Protein 5LIH (pdb70)

CATH classification: 3.30.200.20 (+1 more: 1.10.510.10)

GO terms:
  GO:0010976 positive regulation of neuron projection development (P, IDA)
  GO:0004672 protein kinase activity (F, IDA)
  GO:0005634 nucleus (C, IDA)
  GO:0005829 cytosol (C, IDA)
  GO:0043524 negative regulation of neuron apoptotic process (P, IDA)
  GO:0005634 nucleus (C, EXP)
  GO:0005737 cytoplasm (C, EXP)
  GO:0005768 endosome (C, EXP)
  GO:0034351 negative regulation of glial cell apoptotic process (P, IMP)
  GO:0010976 positive regulation of neuron projection development (P, IMP)
  GO:2000353 positive regulation of endothelial cell apoptotic process (P, IMP)
  GO:0060252 positive regulation of glial cell proliferation (P, IMP)
  GO:0005515 protein binding (F, IPI)
  GO:0004674 protein serine/threonine kinase activity (F, EXP)
  GO:0004674 protein serine/threonine kinase activity (F, TAS)
  GO:0043066 negative regulation of apoptotic process (P, TAS)
  GO:0005654 nucleoplasm (C, TAS)
  GO:0045747 positive regulation of Notch signaling pathway (P, TAS)
  GO:0005829 cytosol (C, TAS)
  GO:0005886 plasma membrane (C, TAS)

Organism: Homo sapiens (NCBI:txid9606)

InterPro domains:
  IPR000270 PB1 domain [PF00564] (26-107)
  IPR000270 PB1 domain [SM00666] (25-106)
  IPR000719 Protein kinase domain [PF00069] (255-521)
  IPR000719 Protein kinase domain [PS50011] (254-522)
  IPR000719 Protein kinase domain [SM00220] (254-522)
  IPR000961 AGC-kinase, C-terminal [PS51285] (523-594)
  IPR000961 AGC-kinase, C-terminal [SM00133] (523-586)
  IPR002219 Protein kinase C-like, phorbol ester/diacylglycerol-binding domain [PF00130] (141-192)
  IPR002219 Protein kinase C-like, phorbol ester/diacylglycerol-binding domain [PS00479] (141-190)
  IPR002219 Protein kinase C-like, phorbol ester/diacylglycerol-binding domain [PS50081] (140-190)
  IPR002219 Protein kinase C-like, phorbol ester/diacylglycerol-binding domain [SM00109] (141-190)
  IPR008271 Serine/threonine-protein kinase, active site [PS00108] (374-386)
  IPR011009 Protein kinase-like domain superfamily [SSF56112] (252-578)
  IPR012233 Protein kinase C [PIRSF000554] (12-596)
  IPR017441 Protein kinase, ATP binding site [PS00107] (260-287)
  IPR017892 Protein kinase, C-terminal [PF00433] (546-584)
  IPR020454 Diacylglycerol/phorbol-ester binding [PR00008] (138-152)
  IPR020454 Diacylglycerol/phorbol-ester binding [PR00008] (154-163)
  IPR020454 Diacylglycerol/phorbol-ester binding [PR00008] (167-178)
  IPR020454 Diacylglycerol/phorbol-ester binding [PR00008] (179-191)

Solvent-accessible surface area: 29664 Å² total

Foldseek 3Di:
DDDPVQKAFDFFFDDDPFWTKTWIARPVPRDTWIKTKGWPVVHPLVPVVVVLCLQQPADAAKHFFWWDADLTITMTTIHDALQAWQVLVLVVVLAAALVQLLLQLLLVLVVLVSQQVQAKAQQADARRQWGAHQQGHIHGDDRNPIDHDHDPPDWDWADYDLLQAAVCNLVRHTDGNLSVLLSSLQRSLCHHVSDGQQPCVPDSVSSSVCLVPPDRDRDPPDDPLSVVLSCQSSPNDSPRHALSDVVCRSVSVCPRPSNPPPDSVCSSVVNDRNPDRRDQDDDSSSVSGDPVGRVPPRDDDDDCVSSVPRPCVVCVPRTTGDPD/DDPVQKAFDFFFDDDPFWTKTWIAGNVPRHTWIKTKGWPLVHPQLVVVLCLQQPADAAWHFFWWDADLTITMTTTHDALQAWQVLVCVVVLAADLVQLLLQLLSVLVVQVSQQVQAKAQQADARNQWGAHQQGHIYGDDSPVIDGDHDQPDWDWADYDLLQAAVCNLVRHTDDNLSVLLSSLQRSLCRHVSDGQQPVSVVSSVSLVPPDRDRDPVDDPLNVVSNCQSSPNDSPRHALSPPPCRSVSVCPRPSNVVDDNVCSRVVNDRNPDRRDQDDDSSSVSGDPVGRVPPRDDDDDCVSSVPRPPVPCPPRTTGDPD/DDDDDDDDDDDDD/DDDDDDDDDD

Radius of gyration: 34.47 Å; Cα contacts (8 Å, |Δi|>4): 1223; chains: 4; bounding box: 41×64×110 Å

Nearest PDB structures (foldseek):
  5lih-assembly1_A  TM=1.003E+00  e=2.266E-63  Homo sapiens
  3a8x-assembly3_B  TM=9.458E-01  e=1.400E-55  Homo sapiens
  1zrz-assembly1_A  TM=9.376E-01  e=1.799E-48  Homo sapiens
  8fp1-assembly1_A  TM=9.480E-01  e=4.734E-38  Homo sapiens
  2acx-assembly1_B  TM=7.829E-01  e=9.911E-27  Homo sapiens

Structure (mmCIF, N/CA/C/O backbone):
data_5LIH
#
_entry.id   5LIH
#
_cell.length_a   78.980
_cell.length_b   84.230
_cell.length_c   111.830
_cell.angle_alpha   90.00
_cell.angle_beta   90.00
_cell.angle_gamma   90.00
#
_symmetry.space_group_name_H-M   'P 21 21 21'
#
loop_
_entity.id
_entity.type
_entity.pdbx_description
1 polymer 'Protein kinase C iota type'
2 polymer 'PKC Epsilon pseudo substrate sequence'
3 non-polymer "ADENOSINE-5'-DIPHOSPHATE"
4 non-polymer 'ALUMINUM FLUORIDE'
5 non-polymer 'MANGANESE (II) ION'
6 non-polymer 'THIOCYANATE ION'
7 water water
#
loop_
_atom_site.group_PDB
_atom_site.id
_atom_site.type_symbol
_atom_site.label_atom_id
_atom_site.label_alt_id
_atom_site.label_comp_id
_atom_site.label_asym_id
_atom_site.label_entity_id
_atom_site.label_seq_id
_atom_site.pdbx_PDB_ins_code
_atom_site.Cartn_x
_atom_site.Cartn_y
_atom_site.Cartn_z
_atom_site.occupancy
_atom_site.B_iso_or_equiv
_atom_site.auth_seq_id
_atom_site.auth_comp_id
_atom_site.auth_asym_id
_atom_site.auth_atom_id
_atom_site.pdbx_PDB_model_num
ATOM 1 N N . SER A 1 1 ? 51.643 15.141 60.822 1.00 48.71 248 SER A N 1
ATOM 2 C CA . SER A 1 1 ? 50.859 14.816 59.635 1.00 47.36 248 SER A CA 1
ATOM 3 C C . SER A 1 1 ? 49.440 14.396 60.010 1.00 47.08 248 SER A C 1
ATOM 4 O O . SER A 1 1 ? 49.227 13.759 61.044 1.00 47.94 248 SER A O 1
ATOM 6 N N . LEU A 1 2 ? 48.471 14.755 59.168 1.00 42.85 249 LEU A N 1
ATOM 7 C CA . LEU A 1 2 ? 47.089 14.368 59.404 1.00 42.59 249 LEU A CA 1
ATOM 8 C C . LEU A 1 2 ? 46.856 12.945 58.896 1.00 42.28 249 LEU A C 1
ATOM 9 O O . LEU A 1 2 ? 47.731 12.320 58.291 1.00 42.20 249 LEU A O 1
ATOM 14 N N . GLY A 1 3 ? 45.653 12.425 59.130 1.00 40.21 250 GLY A N 1
ATOM 15 C CA . GLY A 1 3 ? 45.367 11.058 58.736 1.00 40.13 250 GLY A CA 1
ATOM 16 C C . GLY A 1 3 ? 43.891 10.819 58.516 1.00 39.72 250 GLY A C 1
ATOM 17 O O . GLY A 1 3 ? 43.046 11.673 58.793 1.00 39.58 250 GLY A O 1
ATOM 18 N N . LEU A 1 4 ? 43.595 9.613 58.021 1.00 37.37 251 LEU A N 1
ATOM 19 C CA . LEU A 1 4 ? 42.212 9.208 57.788 1.00 37.14 251 LEU A CA 1
ATOM 20 C C . LEU A 1 4 ? 41.421 9.128 59.085 1.00 38.18 251 LEU A C 1
ATOM 21 O O . LEU A 1 4 ? 40.199 9.312 59.083 1.00 38.26 251 LEU A O 1
ATOM 26 N N . GLN A 1 5 ? 42.097 8.851 60.199 1.00 42.18 252 GLN A N 1
ATOM 27 C CA . GLN A 1 5 ? 41.442 8.741 61.494 1.00 43.47 252 GLN A CA 1
ATOM 28 C C . GLN A 1 5 ? 40.988 10.084 62.050 1.00 43.74 252 GLN A C 1
ATOM 29 O O . GLN A 1 5 ? 40.242 10.105 63.035 1.00 44.91 252 GLN A O 1
ATOM 35 N N . ASP A 1 6 ? 41.418 11.195 61.455 1.00 42.77 253 ASP A N 1
ATOM 36 C CA . ASP A 1 6 ? 41.054 12.529 61.913 1.00 43.08 253 ASP A CA 1
ATOM 37 C C . ASP A 1 6 ? 39.921 13.148 61.105 1.00 42.32 253 ASP A C 1
ATOM 38 O O . ASP A 1 6 ? 39.583 14.313 61.329 1.00 42.50 253 ASP A O 1
ATOM 43 N N . PHE A 1 7 ? 39.317 12.401 60.184 1.00 40.88 254 PHE A N 1
ATOM 44 C CA . PHE A 1 7 ? 38.272 12.926 59.317 1.00 40.11 254 PHE A CA 1
ATOM 45 C C . PHE A 1 7 ? 37.024 12.059 59.382 1.00 40.54 254 PHE A C 1
ATOM 46 O O . PHE A 1 7 ? 37.112 10.833 59.495 1.00 40.90 254 PHE A O 1
ATOM 54 N N . ASP A 1 8 ? 35.866 12.707 59.310 1.00 39.81 255 ASP A N 1
ATOM 55 C CA . ASP A 1 8 ? 34.577 12.031 59.292 1.00 40.24 255 ASP A CA 1
ATOM 56 C C . ASP A 1 8 ? 34.143 11.867 57.841 1.00 38.97 255 ASP A C 1
ATOM 57 O O . ASP A 1 8 ? 34.150 12.837 57.078 1.00 38.06 255 ASP A O 1
ATOM 62 N N . LEU A 1 9 ? 33.776 10.645 57.460 1.00 38.76 256 LEU A N 1
ATOM 63 C CA . LEU A 1 9 ? 33.361 10.350 56.091 1.00 37.73 256 LEU A CA 1
ATOM 64 C C . LEU A 1 9 ? 31.852 10.532 55.979 1.00 38.04 256 LEU A C 1
ATOM 65 O O . LEU A 1 9 ? 31.081 9.743 56.535 1.00 39.08 256 LEU A O 1
ATOM 70 N N . LEU A 1 10 ? 31.430 11.574 55.260 1.00 34.64 257 LEU A N 1
ATOM 71 C CA . LEU A 1 10 ? 30.019 11.931 55.155 1.00 34.92 257 LEU A CA 1
ATOM 72 C C . LEU A 1 10 ? 29.358 11.364 53.902 1.00 34.26 257 LEU A C 1
ATOM 73 O O . LEU A 1 10 ? 28.447 10.536 53.999 1.00 34.99 257 LEU A O 1
ATOM 78 N N . ARG A 1 11 ? 29.797 11.800 52.723 1.00 33.70 258 ARG A N 1
ATOM 79 C CA . ARG A 1 11 ? 29.146 11.410 51.482 1.00 33.12 258 ARG A CA 1
ATOM 80 C C . ARG A 1 11 ? 30.170 11.359 50.357 1.00 32.02 258 ARG A C 1
ATOM 81 O O . ARG A 1 11 ? 31.215 12.012 50.410 1.00 31.55 258 ARG A O 1
ATOM 89 N N . VAL A 1 12 ? 29.861 10.560 49.340 1.00 34.57 259 VAL A N 1
ATOM 90 C CA . VAL A 1 12 ? 30.626 10.531 48.099 1.00 33.63 259 VAL A CA 1
ATOM 91 C C . VAL A 1 12 ? 29.992 11.541 47.151 1.00 32.91 259 VAL A C 1
ATOM 92 O O . VAL A 1 12 ? 28.817 11.410 46.792 1.00 33.12 259 VAL A O 1
ATOM 96 N N . ILE A 1 13 ? 30.761 12.547 46.741 1.00 34.26 260 ILE A N 1
ATOM 97 C CA . ILE A 1 13 ? 30.220 13.643 45.942 1.00 33.68 260 ILE A CA 1
ATOM 98 C C . ILE A 1 13 ? 30.752 13.679 44.519 1.00 32.91 260 ILE A C 1
ATOM 99 O O . ILE A 1 13 ? 30.217 14.445 43.700 1.00 32.50 260 ILE A O 1
ATOM 104 N N . GLY A 1 14 ? 31.772 12.893 44.186 1.00 34.20 261 GLY A N 1
ATOM 105 C CA . GLY A 1 14 ? 32.320 12.964 42.846 1.00 33.60 261 GLY A CA 1
ATOM 106 C C . GLY A 1 14 ? 33.172 11.766 42.501 1.00 33.74 261 GLY A C 1
ATOM 107 O O . GLY A 1 14 ? 33.675 11.055 43.377 1.00 34.19 261 GLY A O 1
ATOM 108 N N . ARG A 1 15 ? 33.348 11.569 41.196 1.00 33.08 262 ARG A N 1
ATOM 109 C CA . ARG A 1 15 ? 34.179 10.505 40.653 1.00 33.26 262 ARG A CA 1
ATOM 110 C C . ARG A 1 15 ? 34.768 10.995 39.339 1.00 32.82 262 ARG A C 1
ATOM 111 O O . ARG A 1 15 ? 34.108 11.715 38.585 1.00 32.47 262 ARG A O 1
ATOM 119 N N . GLY A 1 16 ? 36.007 10.601 39.067 1.00 36.44 263 GLY A N 1
ATOM 120 C CA . GLY A 1 16 ? 36.644 10.951 37.815 1.00 36.36 263 GLY A CA 1
ATOM 121 C C . GLY A 1 16 ? 37.402 9.784 37.222 1.00 37.13 263 GLY A C 1
ATOM 122 O O . GLY A 1 16 ? 37.082 8.623 37.494 1.00 37.69 263 GLY A O 1
ATOM 123 N N . SER A 1 17 ? 38.409 10.076 36.404 1.00 36.91 264 SER A N 1
ATOM 124 C CA . SER A 1 17 ? 39.261 9.033 35.855 1.00 37.81 264 SER A CA 1
ATOM 125 C C . SER A 1 17 ? 40.431 8.702 36.770 1.00 38.30 264 SER A C 1
ATOM 126 O O . SER A 1 17 ? 41.013 7.618 36.643 1.00 39.27 264 SER A O 1
ATOM 129 N N . TYR A 1 18 ? 40.781 9.603 37.686 1.00 35.46 265 TYR A N 1
ATOM 130 C CA . TYR A 1 18 ? 41.896 9.400 38.600 1.00 36.06 265 TYR A CA 1
ATOM 131 C C . TYR A 1 18 ? 41.497 9.310 40.065 1.00 35.89 265 TYR A C 1
ATOM 132 O O . TYR A 1 18 ? 42.170 8.609 40.823 1.00 36.57 265 TYR A O 1
ATOM 141 N N . ALA A 1 19 ? 40.428 9.982 40.490 1.00 33.88 266 ALA A N 1
ATOM 142 C CA . ALA A 1 19 ? 40.144 10.081 41.912 1.00 33.87 266 ALA A CA 1
ATOM 143 C C . ALA A 1 19 ? 38.659 9.915 42.200 1.00 33.67 266 ALA A C 1
ATOM 144 O O . ALA A 1 19 ? 37.805 10.041 41.320 1.00 33.36 266 ALA A O 1
ATOM 146 N N . LYS A 1 20 ? 38.377 9.625 43.469 1.00 31.58 267 LYS A N 1
ATOM 147 C CA . LYS A 1 20 ? 37.033 9.594 44.031 1.00 31.57 267 LYS A CA 1
ATOM 148 C C . LYS A 1 20 ? 36.958 10.680 45.095 1.00 31.40 267 LYS A C 1
ATOM 149 O O . LYS A 1 20 ? 37.761 10.684 46.034 1.00 31.73 267 LYS A O 1
ATOM 155 N N . VAL A 1 21 ? 36.008 11.600 44.950 1.00 32.53 268 VAL A N 1
ATOM 156 C CA . VAL A 1 21 ? 35.913 12.766 45.823 1.00 32.59 268 VAL A CA 1
ATOM 157 C C . VAL A 1 21 ? 34.825 12.519 46.859 1.00 33.21 268 VAL A C 1
ATOM 158 O O . VAL A 1 21 ? 33.696 12.151 46.510 1.00 33.29 268 VAL A O 1
ATOM 162 N N . LEU A 1 22 ? 35.162 12.720 48.132 1.00 31.86 269 LEU A N 1
ATOM 163 C CA . LEU A 1 22 ? 34.245 12.474 49.234 1.00 32.65 269 LEU A CA 1
ATOM 164 C C . LEU A 1 22 ? 34.022 13.745 50.044 1.00 32.92 269 LEU A C 1
ATOM 165 O O . LEU A 1 22 ? 34.932 14.561 50.217 1.00 32.77 269 LEU A O 1
ATOM 170 N N . LEU A 1 23 ? 32.798 13.897 50.543 1.00 30.96 270 LEU A N 1
ATOM 171 C CA . LEU A 1 23 ? 32.471 14.958 51.488 1.00 31.51 270 LEU A CA 1
ATOM 172 C C . LEU A 1 23 ? 32.914 14.520 52.880 1.00 32.50 270 LEU A C 1
ATOM 173 O O . LEU A 1 23 ? 32.466 13.482 53.378 1.00 33.16 270 LEU A O 1
ATOM 178 N N . VAL A 1 24 ? 33.791 15.300 53.510 1.00 34.99 271 VAL A N 1
ATOM 179 C CA . VAL A 1 24 ? 34.361 14.933 54.799 1.00 35.95 271 VAL A CA 1
ATOM 180 C C . VAL A 1 24 ? 34.184 16.076 55.790 1.00 36.76 271 VAL A C 1
ATOM 181 O O . VAL A 1 24 ? 33.821 17.197 55.431 1.00 36.50 271 VAL A O 1
ATOM 185 N N . ARG A 1 25 ? 34.447 15.764 57.058 1.00 37.55 272 ARG A N 1
ATOM 186 C CA . ARG A 1 25 ? 34.477 16.745 58.134 1.00 38.56 272 ARG A CA 1
ATOM 187 C C . ARG A 1 25 ? 35.651 16.439 59.049 1.00 39.22 272 ARG A C 1
ATOM 188 O O . ARG A 1 25 ? 35.802 15.301 59.505 1.00 39.67 272 ARG A O 1
ATOM 196 N N . LEU A 1 26 ? 36.478 17.445 59.314 1.00 42.19 273 LEU A N 1
ATOM 197 C CA . LEU A 1 26 ? 37.502 17.305 60.338 1.00 43.06 273 LEU A CA 1
ATOM 198 C C . LEU A 1 26 ? 36.809 17.166 61.686 1.00 44.63 273 LEU A C 1
ATOM 199 O O . LEU A 1 26 ? 36.043 18.046 62.090 1.00 45.32 273 LEU A O 1
ATOM 204 N N . LYS A 1 27 ? 37.068 16.055 62.378 1.00 44.11 274 LYS A N 1
ATOM 205 C CA . LYS A 1 27 ? 36.354 15.774 63.618 1.00 45.73 274 LYS A CA 1
ATOM 206 C C . LYS A 1 27 ? 36.755 16.737 64.725 1.00 47.00 274 LYS A C 1
ATOM 207 O O . LYS A 1 27 ? 35.929 17.087 65.577 1.00 48.32 274 LYS A O 1
ATOM 213 N N . LYS A 1 28 ? 38.017 17.157 64.731 1.00 51.17 275 LYS A N 1
ATOM 214 C CA . LYS A 1 28 ? 38.527 18.030 65.781 1.00 52.48 275 LYS A CA 1
ATOM 215 C C . LYS A 1 28 ? 37.859 19.403 65.755 1.00 52.80 275 LYS A C 1
ATOM 216 O O . LYS A 1 28 ? 37.381 19.891 66.786 1.00 54.37 275 LYS A O 1
ATOM 222 N N . THR A 1 29 ? 37.810 20.043 64.583 1.00 52.37 276 THR A N 1
ATOM 223 C CA . THR A 1 29 ? 37.397 21.438 64.468 1.00 52.63 276 THR A CA 1
ATOM 224 C C . THR A 1 29 ? 36.066 21.651 63.749 1.00 52.07 276 THR A C 1
ATOM 225 O O . THR A 1 29 ? 35.780 22.781 63.345 1.00 51.95 276 THR A O 1
ATOM 229 N N . ASP A 1 30 ? 35.290 20.596 63.512 1.00 48.63 277 ASP A N 1
ATOM 230 C CA . ASP A 1 30 ? 33.954 20.624 62.910 1.00 48.24 277 ASP A CA 1
ATOM 231 C C . ASP A 1 30 ? 33.897 21.287 61.531 1.00 46.75 277 ASP A C 1
ATOM 232 O O . ASP A 1 30 ? 32.798 21.567 61.033 1.00 46.52 277 ASP A O 1
ATOM 237 N N . ARG A 1 31 ? 35.032 21.521 60.878 1.00 44.81 278 ARG A N 1
ATOM 238 C CA . ARG A 1 31 ? 35.012 22.166 59.572 1.00 43.54 278 ARG A CA 1
ATOM 239 C C . ARG A 1 31 ? 34.724 21.149 58.472 1.00 42.22 278 ARG A C 1
ATOM 240 O O . ARG A 1 31 ? 35.086 19.974 58.573 1.00 42.04 278 ARG A O 1
ATOM 245 N N . ILE A 1 32 ? 34.054 21.613 57.417 1.00 39.37 279 ILE A N 1
ATOM 246 C CA . ILE A 1 32 ? 33.601 20.758 56.322 1.00 38.24 279 ILE A CA 1
ATOM 247 C C . ILE A 1 32 ? 34.508 20.959 55.115 1.00 37.04 279 ILE A C 1
ATOM 248 O O . ILE A 1 32 ? 34.731 22.096 54.678 1.00 36.87 279 ILE A O 1
ATOM 253 N N . TYR A 1 33 ? 35.024 19.861 54.568 1.00 38.65 280 TYR A N 1
ATOM 254 C CA . TYR A 1 33 ? 35.940 19.909 53.436 1.00 37.65 280 TYR A CA 1
ATOM 255 C C . TYR A 1 33 ? 35.514 18.896 52.379 1.00 36.79 280 TYR A C 1
ATOM 256 O O . TYR A 1 33 ? 34.554 18.139 52.553 1.00 36.97 280 TYR A O 1
ATOM 265 N N . ALA A 1 34 ? 36.255 18.888 51.276 1.00 35.78 281 ALA A N 1
ATOM 266 C CA . ALA A 1 34 ? 36.196 17.834 50.277 1.00 35.08 281 ALA A CA 1
ATOM 267 C C . ALA A 1 34 ? 37.536 17.112 50.259 1.00 34.98 281 ALA A C 1
ATOM 268 O O . ALA A 1 34 ? 38.584 17.713 50.512 1.00 35.14 281 ALA A O 1
ATOM 270 N N . MET A 1 35 ? 37.508 15.820 49.953 1.00 32.83 282 MET A N 1
ATOM 271 C CA . MET A 1 35 ? 38.717 15.009 49.977 1.00 32.85 282 MET A CA 1
ATOM 272 C C . MET A 1 35 ? 38.855 14.289 48.648 1.00 32.19 282 MET A C 1
ATOM 273 O O . MET A 1 35 ? 38.007 13.463 48.295 1.00 32.12 282 MET A O 1
ATOM 278 N N . LYS A 1 36 ? 39.929 14.593 47.923 1.00 35.37 283 LYS A N 1
ATOM 279 C CA . LYS A 1 36 ? 40.219 13.950 46.648 1.00 34.94 283 LYS A CA 1
ATOM 280 C C . LYS A 1 36 ? 41.082 12.724 46.926 1.00 35.49 283 LYS A C 1
ATOM 281 O O . LYS A 1 36 ? 42.224 12.849 47.382 1.00 36.02 283 LYS A O 1
ATOM 287 N N . VAL A 1 37 ? 40.533 11.544 46.659 1.00 33.90 284 VAL A N 1
ATOM 288 C CA . VAL A 1 37 ? 41.172 10.276 46.987 1.00 34.68 284 VAL A CA 1
ATOM 289 C C . VAL A 1 37 ? 41.707 9.676 45.694 1.00 34.80 284 VAL A C 1
ATOM 290 O O . VAL A 1 37 ? 40.932 9.260 44.825 1.00 34.53 284 VAL A O 1
ATOM 294 N N . VAL A 1 38 ? 43.030 9.594 45.579 1.00 33.69 285 VAL A N 1
ATOM 295 C CA . VAL A 1 38 ? 43.697 9.097 44.381 1.00 33.88 285 VAL A CA 1
ATOM 296 C C . VAL A 1 38 ? 44.385 7.783 44.720 1.00 33.41 285 VAL A C 1
ATOM 297 O O . VAL A 1 38 ? 45.186 7.717 45.659 1.00 33.91 285 VAL A O 1
ATOM 301 N N . LYS A 1 39 ? 44.071 6.742 43.955 1.00 35.65 286 LYS A N 1
ATOM 302 C CA . LYS A 1 39 ? 44.699 5.441 44.133 1.00 36.69 286 LYS A CA 1
ATOM 303 C C . LYS A 1 39 ? 46.074 5.436 43.478 1.00 37.33 286 LYS A C 1
ATOM 304 O O . LYS A 1 39 ? 46.260 5.996 42.394 1.00 37.10 286 LYS A O 1
ATOM 310 N N . LYS A 1 40 ? 47.042 4.795 44.133 1.00 37.16 287 LYS A N 1
ATOM 311 C CA . LYS A 1 40 ? 48.402 4.826 43.608 1.00 37.78 287 LYS A CA 1
ATOM 312 C C . LYS A 1 40 ? 48.659 3.835 42.480 1.00 38.55 287 LYS A C 1
ATOM 313 O O . LYS A 1 40 ? 49.759 3.857 41.917 1.00 39.19 287 LYS A O 1
ATOM 319 N N . GLU A 1 41 ? 47.700 2.980 42.112 1.00 39.95 288 GLU A N 1
ATOM 320 C CA . GLU A 1 41 ? 47.978 2.100 40.983 1.00 41.03 288 GLU A CA 1
ATOM 321 C C . GLU A 1 41 ? 47.889 2.858 39.668 1.00 40.74 288 GLU A C 1
ATOM 322 O O . GLU A 1 41 ? 48.543 2.481 38.689 1.00 41.73 288 GLU A O 1
ATOM 328 N N . LEU A 1 42 ? 47.090 3.924 39.635 1.00 42.88 289 LEU A N 1
ATOM 329 C CA . LEU A 1 42 ? 47.048 4.811 38.479 1.00 42.46 289 LEU A CA 1
ATOM 330 C C . LEU A 1 42 ? 48.260 5.731 38.468 1.00 42.41 289 LEU A C 1
ATOM 331 O O . LEU A 1 42 ? 48.857 5.975 37.414 1.00 42.83 289 LEU A O 1
ATOM 336 N N . VAL A 1 43 ? 48.630 6.234 39.641 1.00 43.42 290 VAL A N 1
ATOM 337 C CA . VAL A 1 43 ? 49.744 7.150 39.800 1.00 43.42 290 VAL A CA 1
ATOM 338 C C . VAL A 1 43 ? 51.054 6.380 39.908 1.00 44.88 290 VAL A C 1
ATOM 339 O O . VAL A 1 43 ? 51.417 5.624 39.007 1.00 45.94 290 VAL A O 1
ATOM 343 N N . TRP A 1 51 ? 54.331 15.073 38.306 1.00 56.13 298 TRP A N 1
ATOM 344 C CA . TRP A 1 51 ? 53.135 14.860 39.114 1.00 54.99 298 TRP A CA 1
ATOM 345 C C . TRP A 1 51 ? 53.537 14.568 40.560 1.00 55.20 298 TRP A C 1
ATOM 346 O O . TRP A 1 51 ? 54.638 14.067 40.804 1.00 56.20 298 TRP A O 1
ATOM 357 N N . VAL A 1 52 ? 52.641 14.921 41.492 1.00 57.87 299 VAL A N 1
ATOM 358 C CA . VAL A 1 52 ? 52.793 14.782 42.945 1.00 58.00 299 VAL A CA 1
ATOM 359 C C . VAL A 1 52 ? 53.622 15.946 43.459 1.00 58.52 299 VAL A C 1
ATOM 360 O O . VAL A 1 52 ? 53.314 16.533 44.502 1.00 58.31 299 VAL A O 1
ATOM 362 N N . GLN A 1 53 ? 54.690 16.276 42.739 1.00 56.59 300 GLN A N 1
ATOM 363 C CA . GLN A 1 53 ? 55.326 17.562 42.958 1.00 57.08 300 GLN A CA 1
ATOM 364 C C . GLN A 1 53 ? 54.458 18.686 42.409 1.00 56.32 300 GLN A C 1
ATOM 365 O O . GLN A 1 53 ? 54.255 19.707 43.078 1.00 56.22 300 GLN A O 1
ATOM 371 N N . THR A 1 54 ? 53.925 18.503 41.193 1.00 52.83 301 THR A N 1
ATOM 372 C CA . THR A 1 54 ? 53.102 19.534 40.565 1.00 52.15 301 THR A CA 1
ATOM 373 C C . THR A 1 54 ? 51.702 19.679 41.164 1.00 51.02 301 THR A C 1
ATOM 374 O O . THR A 1 54 ? 51.304 20.788 41.537 1.00 50.75 301 THR A O 1
ATOM 378 N N . GLU A 1 55 ? 50.940 18.583 41.299 1.00 45.72 302 GLU A N 1
ATOM 379 C CA . GLU A 1 55 ? 49.569 18.762 41.789 1.00 44.80 302 GLU A CA 1
ATOM 380 C C . GLU A 1 55 ? 49.516 19.282 43.220 1.00 44.89 302 GLU A C 1
ATOM 381 O O . GLU A 1 55 ? 48.635 20.083 43.560 1.00 44.37 302 GLU A O 1
ATOM 387 N N . LYS A 1 56 ? 50.453 18.869 44.069 1.00 43.04 303 LYS A N 1
ATOM 388 C CA . LYS A 1 56 ? 50.493 19.429 45.413 1.00 43.32 303 LYS A CA 1
ATOM 389 C C . LYS A 1 56 ? 50.831 20.915 45.357 1.00 43.62 303 LYS A C 1
ATOM 390 O O . LYS A 1 56 ? 50.074 21.760 45.847 1.00 43.34 303 LYS A O 1
ATOM 396 N N . HIS A 1 57 ? 51.975 21.246 44.748 1.00 45.33 304 HIS A N 1
ATOM 397 C CA . HIS A 1 57 ? 52.435 22.630 44.660 1.00 45.84 304 HIS A CA 1
ATOM 398 C C . HIS A 1 57 ? 51.425 23.552 43.978 1.00 45.14 304 HIS A C 1
ATOM 399 O O . HIS A 1 57 ? 51.420 24.758 44.244 1.00 45.47 304 HIS A O 1
ATOM 401 N N . VAL A 1 58 ? 50.566 23.020 43.104 1.00 42.91 305 VAL A N 1
ATOM 402 C CA . VAL A 1 58 ? 49.561 23.873 42.473 1.00 42.30 305 VAL A CA 1
ATOM 403 C C . VAL A 1 58 ? 48.396 24.116 43.422 1.00 41.71 305 VAL A C 1
ATOM 404 O O . VAL A 1 58 ? 47.827 25.214 43.457 1.00 41.65 305 VAL A O 1
ATOM 408 N N . PHE A 1 59 ? 48.031 23.110 44.217 1.00 40.99 306 PHE A N 1
ATOM 409 C CA . PHE A 1 59 ? 47.029 23.325 45.254 1.00 40.68 306 PHE A CA 1
ATOM 410 C C . PHE A 1 59 ? 47.512 24.341 46.284 1.00 41.47 306 PHE A C 1
ATOM 411 O O . PHE A 1 59 ? 46.701 25.063 46.876 1.00 41.38 306 PHE A O 1
ATOM 419 N N . GLU A 1 60 ? 48.826 24.403 46.514 1.00 43.98 307 GLU A N 1
ATOM 420 C CA . GLU A 1 60 ? 49.387 25.417 47.401 1.00 44.91 307 GLU A CA 1
ATOM 421 C C . GLU A 1 60 ? 49.150 26.823 46.857 1.00 45.01 307 GLU A C 1
ATOM 422 O O . GLU A 1 60 ? 48.606 27.685 47.556 1.00 45.24 307 GLU A O 1
ATOM 425 N N . GLN A 1 61 ? 49.566 27.077 45.612 1.00 44.33 308 GLN A N 1
ATOM 426 C CA . GLN A 1 61 ? 49.334 28.384 44.999 1.00 44.51 308 GLN A CA 1
ATOM 427 C C . GLN A 1 61 ? 47.853 28.744 45.010 1.00 43.69 308 GLN A C 1
ATOM 428 O O . GLN A 1 61 ? 47.474 29.861 45.381 1.00 44.07 308 GLN A O 1
ATOM 434 N N . ALA A 1 62 ? 47.000 27.801 44.600 1.00 43.56 309 ALA A N 1
ATOM 435 C CA . ALA A 1 62 ? 45.572 28.066 44.467 1.00 42.97 309 ALA A CA 1
ATOM 436 C C . ALA A 1 62 ? 44.911 28.491 45.775 1.00 43.37 309 ALA A C 1
ATOM 437 O O . ALA A 1 62 ? 43.819 29.071 45.740 1.00 43.32 309 ALA A O 1
ATOM 439 N N . SER A 1 63 ? 45.544 28.238 46.924 1.00 45.07 310 SER A N 1
ATOM 440 C CA . SER A 1 63 ? 44.931 28.605 48.197 1.00 45.62 310 SER A CA 1
ATOM 441 C C . SER A 1 63 ? 44.863 30.115 48.391 1.00 46.33 310 SER A C 1
ATOM 442 O O . SER A 1 63 ? 44.047 30.589 49.189 1.00 46.83 310 SER A O 1
ATOM 445 N N . ASN A 1 64 ? 45.698 30.876 47.684 1.00 50.92 311 ASN A N 1
ATOM 446 C CA . ASN A 1 64 ? 45.675 32.331 47.775 1.00 51.80 311 ASN A CA 1
ATOM 447 C C . ASN A 1 64 ? 45.058 32.929 46.514 1.00 51.30 311 ASN A C 1
ATOM 448 O O . ASN A 1 64 ? 45.724 33.655 45.767 1.00 51.84 311 ASN A O 1
ATOM 453 N N . HIS A 1 65 ? 43.784 32.619 46.264 1.00 44.53 312 HIS A N 1
ATOM 454 C CA . HIS A 1 65 ? 43.073 33.159 45.112 1.00 44.18 312 HIS A CA 1
ATOM 455 C C . HIS A 1 65 ? 41.576 32.937 45.288 1.00 43.90 312 HIS A C 1
ATOM 456 O O . HIS A 1 65 ? 41.164 31.923 45.868 1.00 43.59 312 HIS A O 1
ATOM 463 N N . PRO A 1 66 ? 40.729 33.849 44.802 1.00 40.25 313 PRO A N 1
ATOM 464 C CA . PRO A 1 66 ? 39.286 33.707 45.039 1.00 40.11 313 PRO A CA 1
ATOM 465 C C . PRO A 1 66 ? 38.603 32.698 44.128 1.00 39.11 313 PRO A C 1
ATOM 466 O O . PRO A 1 66 ? 37.566 32.139 44.497 1.00 38.89 313 PRO A O 1
ATOM 470 N N . PHE A 1 67 ? 39.160 32.453 42.941 1.00 37.48 314 PHE A N 1
ATOM 471 C CA . PHE A 1 67 ? 38.529 31.576 41.961 1.00 36.68 314 PHE A CA 1
ATOM 472 C C . PHE A 1 67 ? 39.245 30.235 41.827 1.00 36.18 314 PHE A C 1
ATOM 473 O O . PHE A 1 67 ? 39.084 29.553 40.810 1.00 35.64 314 PHE A O 1
ATOM 481 N N . LEU A 1 68 ? 40.038 29.848 42.823 1.00 36.43 315 LEU A N 1
ATOM 482 C CA . LEU A 1 68 ? 40.754 28.580 42.806 1.00 36.07 315 LEU A CA 1
ATOM 483 C C . LEU A 1 68 ? 40.462 27.786 44.070 1.00 36.11 315 LEU A C 1
ATOM 484 O O . LEU A 1 68 ? 40.356 28.355 45.160 1.00 36.69 315 LEU A O 1
ATOM 489 N N . VAL A 1 69 ? 40.342 26.466 43.919 1.00 36.64 316 VAL A N 1
ATOM 490 C CA . VAL A 1 69 ? 40.169 25.591 45.072 1.00 36.73 316 VAL A CA 1
ATOM 491 C C . VAL A 1 69 ? 41.488 25.479 45.828 1.00 37.21 316 VAL A C 1
ATOM 492 O O . VAL A 1 69 ? 42.537 25.187 45.239 1.00 37.14 316 VAL A O 1
ATOM 496 N N . GLY A 1 70 ? 41.441 25.714 47.143 1.00 37.27 317 GLY A N 1
ATOM 497 C CA . GLY A 1 70 ? 42.627 25.722 47.970 1.00 37.85 317 GLY A CA 1
ATOM 498 C C . GLY A 1 70 ? 42.873 24.403 48.685 1.00 37.83 317 GLY A C 1
ATOM 499 O O . GLY A 1 70 ? 41.969 23.593 48.869 1.00 37.54 317 GLY A O 1
ATOM 500 N N . LEU A 1 71 ? 44.124 24.201 49.092 1.00 37.33 318 LEU A N 1
ATOM 501 C CA . LEU A 1 71 ? 44.563 22.967 49.733 1.00 37.37 318 LEU A CA 1
ATOM 502 C C . LEU A 1 71 ? 44.601 23.134 51.246 1.00 38.22 318 LEU A C 1
ATOM 503 O O . LEU A 1 71 ? 45.259 24.046 51.757 1.00 38.88 318 LEU A O 1
ATOM 508 N N . HIS A 1 72 ? 43.908 22.246 51.958 1.00 37.58 319 HIS A N 1
ATOM 509 C CA . HIS A 1 72 ? 43.951 22.244 53.417 1.00 38.51 319 HIS A CA 1
ATOM 510 C C . HIS A 1 72 ? 45.112 21.400 53.940 1.00 38.78 319 HIS A C 1
ATOM 511 O O . HIS A 1 72 ? 45.980 21.903 54.659 1.00 39.52 319 HIS A O 1
ATOM 518 N N . SER A 1 73 ? 45.131 20.114 53.597 1.00 40.67 320 SER A N 1
ATOM 519 C CA . SER A 1 73 ? 46.190 19.228 54.061 1.00 41.18 320 SER A CA 1
ATOM 520 C C . SER A 1 73 ? 46.322 18.056 53.100 1.00 40.64 320 SER A C 1
ATOM 521 O O . SER A 1 73 ? 45.406 17.749 52.332 1.00 39.84 320 SER A O 1
ATOM 524 N N . CYS A 1 74 ? 47.483 17.405 53.160 1.00 41.49 321 CYS A N 1
ATOM 525 C CA . CYS A 1 74 ? 47.785 16.229 52.356 1.00 41.28 321 CYS A CA 1
ATOM 526 C C . CYS A 1 74 ? 48.223 15.082 53.253 1.00 41.99 321 CYS A C 1
ATOM 527 O O . CYS A 1 74 ? 48.975 15.283 54.211 1.00 42.80 321 CYS A O 1
ATOM 530 N N . PHE A 1 75 ? 47.745 13.882 52.939 1.00 36.44 322 PHE A N 1
ATOM 531 C CA . PHE A 1 75 ? 48.173 12.681 53.641 1.00 37.22 322 PHE A CA 1
ATOM 532 C C . PHE A 1 75 ? 47.945 11.492 52.722 1.00 36.91 322 PHE A C 1
ATOM 533 O O . PHE A 1 75 ? 47.242 11.591 51.712 1.00 36.10 322 PHE A O 1
ATOM 541 N N . GLN A 1 76 ? 48.561 10.367 53.078 1.00 36.22 323 GLN A N 1
ATOM 542 C CA . GLN A 1 76 ? 48.556 9.194 52.218 1.00 36.20 323 GLN A CA 1
ATOM 543 C C . GLN A 1 76 ? 48.395 7.932 53.051 1.00 37.03 323 GLN A C 1
ATOM 544 O O . GLN A 1 76 ? 48.693 7.904 54.247 1.00 37.78 323 GLN A O 1
ATOM 550 N N . THR A 1 77 ? 47.925 6.881 52.389 1.00 33.70 324 THR A N 1
ATOM 551 C CA . THR A 1 77 ? 47.769 5.551 52.956 1.00 34.67 324 THR A CA 1
ATOM 552 C C . THR A 1 77 ? 48.628 4.599 52.117 1.00 34.38 324 THR A C 1
ATOM 553 O O . THR A 1 77 ? 49.299 5.020 51.172 1.00 33.50 324 THR A O 1
ATOM 557 N N . GLU A 1 78 ? 48.628 3.309 52.466 1.00 37.74 325 GLU A N 1
ATOM 558 C CA . GLU A 1 78 ? 49.419 2.342 51.713 1.00 37.76 325 GLU A CA 1
ATOM 559 C C . GLU A 1 78 ? 48.908 2.184 50.286 1.00 36.54 325 GLU A C 1
ATOM 560 O O . GLU A 1 78 ? 49.677 1.813 49.393 1.00 36.29 325 GLU A O 1
ATOM 563 N N . SER A 1 79 ? 47.624 2.462 50.050 1.00 37.11 326 SER A N 1
ATOM 564 C CA . SER A 1 79 ? 47.027 2.269 48.738 1.00 36.17 326 SER A CA 1
ATOM 565 C C . SER A 1 79 ? 46.577 3.550 48.052 1.00 34.79 326 SER A C 1
ATOM 566 O O . SER A 1 79 ? 46.363 3.531 46.836 1.00 33.95 326 SER A O 1
ATOM 569 N N . ARG A 1 80 ? 46.422 4.653 48.780 1.00 34.75 327 ARG A N 1
ATOM 570 C CA . ARG A 1 80 ? 45.774 5.827 48.219 1.00 33.67 327 ARG A CA 1
ATOM 571 C C . ARG A 1 80 ? 46.495 7.100 48.641 1.00 33.56 327 ARG A C 1
ATOM 572 O O . ARG A 1 80 ? 47.262 7.123 49.607 1.00 34.50 327 ARG A O 1
ATOM 580 N N . LEU A 1 81 ? 46.227 8.164 47.888 1.00 35.54 328 LEU A N 1
ATOM 581 C CA . LEU A 1 81 ? 46.689 9.512 48.178 1.00 35.61 328 LEU A CA 1
ATOM 582 C C . LEU A 1 81 ? 45.467 10.377 48.438 1.00 35.41 328 LEU A C 1
ATOM 583 O O . LEU A 1 81 ? 44.447 10.241 47.755 1.00 34.98 328 LEU A O 1
ATOM 588 N N . PHE A 1 82 ? 45.561 11.266 49.421 1.00 34.01 329 PHE A N 1
ATOM 589 C CA . PHE A 1 82 ? 44.415 12.057 49.846 1.00 33.92 329 PHE A CA 1
ATOM 590 C C . PHE A 1 82 ? 44.748 13.539 49.772 1.00 33.97 329 PHE A C 1
ATOM 591 O O . PHE A 1 82 ? 45.808 13.970 50.239 1.00 34.93 329 PHE A O 1
ATOM 599 N N . PHE A 1 83 ? 43.827 14.310 49.196 1.00 36.03 330 PHE A N 1
ATOM 600 C CA . PHE A 1 83 ? 43.933 15.760 49.077 1.00 36.16 330 PHE A CA 1
ATOM 601 C C . PHE A 1 83 ? 42.737 16.374 49.786 1.00 37.02 330 PHE A C 1
ATOM 602 O O . PHE A 1 83 ? 41.608 16.279 49.296 1.00 36.50 330 PHE A O 1
ATOM 610 N N . VAL A 1 84 ? 42.974 17.017 50.920 1.00 35.81 331 VAL A N 1
ATOM 611 C CA . VAL A 1 84 ? 41.907 17.699 51.638 1.00 36.82 331 VAL A CA 1
ATOM 612 C C . VAL A 1 84 ? 41.864 19.131 51.128 1.00 36.79 331 VAL A C 1
ATOM 613 O O . VAL A 1 84 ? 42.833 19.883 51.278 1.00 37.43 331 VAL A O 1
ATOM 617 N N . ILE A 1 85 ? 40.745 19.505 50.511 1.00 36.58 332 ILE A N 1
ATOM 618 C CA . ILE A 1 85 ? 40.594 20.789 49.852 1.00 36.41 332 ILE A CA 1
ATOM 619 C C . ILE A 1 85 ? 39.287 21.424 50.315 1.00 37.51 332 ILE A C 1
ATOM 620 O O . ILE A 1 85 ? 38.572 20.876 51.152 1.00 38.47 332 ILE A O 1
ATOM 625 N N . GLU A 1 86 ? 38.974 22.585 49.746 1.00 38.37 333 GLU A N 1
ATOM 626 C CA . GLU A 1 86 ? 37.738 23.264 50.098 1.00 39.40 333 GLU A CA 1
ATOM 627 C C . GLU A 1 86 ? 36.533 22.498 49.563 1.00 38.53 333 GLU A C 1
ATOM 628 O O . GLU A 1 86 ? 36.643 21.647 48.676 1.00 36.92 333 GLU A O 1
ATOM 634 N N . TYR A 1 87 ? 35.367 22.813 50.116 1.00 35.12 334 TYR A N 1
ATOM 635 C CA . TYR A 1 87 ? 34.106 22.208 49.702 1.00 34.91 334 TYR A CA 1
ATOM 636 C C . TYR A 1 87 ? 33.239 23.294 49.075 1.00 35.18 334 TYR A C 1
ATOM 637 O O . TYR A 1 87 ? 32.816 24.235 49.756 1.00 36.92 334 TYR A O 1
ATOM 646 N N . VAL A 1 88 ? 32.980 23.160 47.780 1.00 37.20 335 VAL A N 1
ATOM 647 C CA . VAL A 1 88 ? 32.215 24.135 47.014 1.00 37.27 335 VAL A CA 1
ATOM 648 C C . VAL A 1 88 ? 30.807 23.563 46.869 1.00 37.82 335 VAL A C 1
ATOM 649 O O . VAL A 1 88 ? 30.548 22.725 46.001 1.00 36.63 335 VAL A O 1
ATOM 653 N N . ASN A 1 89 ? 29.886 24.035 47.715 1.00 41.03 336 ASN A N 1
ATOM 654 C CA . ASN A 1 89 ? 28.588 23.400 47.922 1.00 42.20 336 ASN A CA 1
ATOM 655 C C . ASN A 1 89 ? 27.530 23.791 46.889 1.00 42.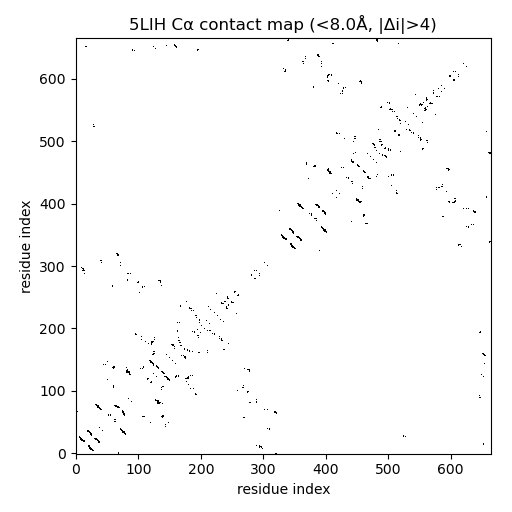12 336 ASN A C 1
ATOM 656 O O . ASN A 1 89 ? 26.338 23.584 47.148 1.00 43.69 336 ASN A O 1
ATOM 661 N N . GLY A 1 90 ? 27.912 24.338 45.741 1.00 41.59 337 GLY A N 1
ATOM 662 C CA . GLY A 1 90 ? 26.927 24.681 44.735 1.00 41.56 337 GLY A CA 1
ATOM 663 C C . GLY A 1 90 ? 26.959 23.729 43.558 1.00 39.82 337 GLY A C 1
ATOM 664 O O . GLY A 1 90 ? 26.130 23.820 42.648 1.00 39.79 337 GLY A O 1
ATOM 665 N N . GLY A 1 91 ? 27.918 22.812 43.570 1.00 42.87 338 GLY A N 1
ATOM 666 C CA . GLY A 1 91 ? 28.088 21.869 42.483 1.00 41.36 338 GLY A CA 1
ATOM 667 C C . GLY A 1 91 ? 29.097 22.365 41.465 1.00 39.57 338 GLY A C 1
ATOM 668 O O . GLY A 1 91 ? 29.882 23.284 41.715 1.00 39.47 338 GLY A O 1
ATOM 669 N N . ASP A 1 92 ? 29.056 21.752 40.286 1.00 38.44 339 ASP A N 1
ATOM 670 C CA . ASP A 1 92 ? 29.909 22.129 39.168 1.00 37.08 339 ASP A CA 1
ATOM 671 C C . ASP A 1 92 ? 29.066 22.661 38.014 1.00 36.96 339 ASP A C 1
ATOM 672 O O . ASP A 1 92 ? 27.832 22.652 38.058 1.00 37.98 339 ASP A O 1
ATOM 677 N N . LEU A 1 93 ? 29.751 23.148 36.975 1.00 36.30 340 LEU A N 1
ATOM 678 C CA . LEU A 1 93 ? 29.039 23.700 35.826 1.00 36.27 340 LEU A CA 1
ATOM 679 C C . LEU A 1 93 ? 28.346 22.608 35.025 1.00 36.54 340 LEU A C 1
ATOM 680 O O . LEU A 1 93 ? 27.277 22.849 34.455 1.00 36.85 340 LEU A O 1
ATOM 685 N N . MET A 1 94 ? 28.930 21.408 34.976 1.00 36.99 341 MET A N 1
ATOM 686 C CA . MET A 1 94 ? 28.318 20.307 34.237 1.00 37.26 341 MET A CA 1
ATOM 687 C C . MET A 1 94 ? 26.948 19.968 34.806 1.00 37.64 341 MET A C 1
ATOM 688 O O . MET A 1 94 ? 25.958 19.891 34.067 1.00 37.97 341 MET A O 1
ATOM 693 N N . PHE A 1 95 ? 26.881 19.732 36.118 1.00 37.60 342 PHE A N 1
ATOM 694 C CA . PHE A 1 95 ? 25.599 19.484 36.768 1.00 39.27 342 PHE A CA 1
ATOM 695 C C . PHE A 1 95 ? 24.625 20.613 36.452 1.00 40.14 342 PHE A C 1
ATOM 696 O O . PHE A 1 95 ? 23.494 20.372 36.015 1.00 41.33 342 PHE A O 1
ATOM 704 N N . HIS A 1 96 ? 25.052 21.858 36.664 1.00 41.00 343 HIS A N 1
ATOM 705 C CA . HIS A 1 96 ? 24.205 23.022 36.432 1.00 41.93 343 HIS A CA 1
ATOM 706 C C . HIS A 1 96 ? 24.069 23.373 34.955 1.00 41.17 343 HIS A C 1
ATOM 707 O O . HIS A 1 96 ? 23.503 24.423 34.636 1.00 41.79 343 HIS A O 1
ATOM 714 N N . MET A 1 97 ? 24.554 22.522 34.048 1.00 40.22 344 MET A N 1
ATOM 715 C CA . MET A 1 97 ? 24.304 22.694 32.624 1.00 39.88 344 MET A CA 1
ATOM 716 C C . MET A 1 97 ? 23.371 21.653 32.044 1.00 40.75 344 MET A C 1
ATOM 717 O O . MET A 1 97 ? 22.710 21.928 31.042 1.00 41.19 344 MET A O 1
ATOM 722 N N . GLN A 1 98 ? 23.298 20.465 32.645 1.00 39.20 345 GLN A N 1
ATOM 723 C CA . GLN A 1 98 ? 22.352 19.470 32.167 1.00 40.48 345 GLN A CA 1
ATOM 724 C C . GLN A 1 98 ? 20.924 19.827 32.552 1.00 42.62 345 GLN A C 1
ATOM 725 O O . GLN A 1 98 ? 19.981 19.329 31.928 1.00 43.95 345 GLN A O 1
ATOM 731 N N . ARG A 1 99 ? 20.751 20.679 33.563 1.00 38.91 346 ARG A N 1
ATOM 732 C CA . ARG A 1 99 ? 19.449 21.217 33.932 1.00 41.06 346 ARG A CA 1
ATOM 733 C C . ARG A 1 99 ? 19.107 22.476 33.140 1.00 40.99 346 ARG A C 1
ATOM 734 O O . ARG A 1 99 ? 18.007 22.589 32.589 1.00 42.50 346 ARG A O 1
ATOM 736 N N . GLN A 1 100 ? 20.043 23.429 33.079 1.00 43.11 347 GLN A N 1
ATOM 737 C CA . GLN A 1 100 ? 19.813 24.664 32.333 1.00 43.07 347 GLN A CA 1
ATOM 738 C C . GLN A 1 100 ? 19.765 24.414 30.831 1.00 42.38 347 GLN A C 1
ATOM 739 O O . GLN A 1 100 ? 18.974 25.047 30.120 1.00 43.27 347 GLN A O 1
ATOM 741 N N . ARG A 1 101 ? 20.643 23.540 30.330 1.00 42.48 348 ARG A N 1
ATOM 742 C CA . ARG A 1 101 ? 20.715 23.122 28.929 1.00 42.03 348 ARG A CA 1
ATOM 743 C C . ARG A 1 101 ? 21.348 24.195 28.044 1.00 41.23 348 ARG A C 1
ATOM 744 O O . ARG A 1 101 ? 21.961 23.871 27.021 1.00 41.20 348 ARG A O 1
ATOM 749 N N . LYS A 1 102 ? 21.233 25.465 28.432 1.00 37.22 349 LYS A N 1
ATOM 750 C CA . LYS A 1 102 ? 21.808 26.564 27.665 1.00 36.70 349 LYS A CA 1
ATOM 751 C C . LYS A 1 102 ? 21.781 27.825 28.515 1.00 36.96 349 LYS A C 1
ATOM 752 O O . LYS A 1 102 ? 20.804 28.073 29.227 1.00 38.37 349 LYS A O 1
ATOM 754 N N . LEU A 1 103 ? 22.850 28.619 28.431 1.00 33.42 350 LEU A N 1
ATOM 755 C CA . LEU A 1 103 ? 22.951 29.812 29.257 1.00 34.08 350 LEU A CA 1
ATOM 756 C C . LEU A 1 103 ? 22.843 31.078 28.417 1.00 34.42 350 LEU A C 1
ATOM 757 O O . LEU A 1 103 ? 23.226 31.093 27.243 1.00 33.57 350 LEU A O 1
ATOM 762 N N . PRO A 1 104 ? 22.330 32.158 28.998 1.00 34.32 351 PRO A N 1
ATOM 763 C CA . PRO A 1 104 ? 22.366 33.447 28.304 1.00 34.74 351 PRO A CA 1
ATOM 764 C C . PRO A 1 104 ? 23.789 33.971 28.216 1.00 33.62 351 PRO A C 1
ATOM 765 O O . PRO A 1 104 ? 24.651 33.636 29.032 1.00 32.96 351 PRO A O 1
ATOM 769 N N . GLU A 1 105 ? 24.029 34.805 27.201 1.00 36.60 352 GLU A N 1
ATOM 770 C CA . GLU A 1 105 ? 25.367 35.350 26.995 1.00 35.90 352 GLU A CA 1
ATOM 771 C C . GLU A 1 105 ? 25.825 36.180 28.185 1.00 36.71 352 GLU A C 1
ATOM 772 O O . GLU A 1 105 ? 27.023 36.227 28.485 1.00 36.06 352 GLU A O 1
ATOM 778 N N . GLU A 1 106 ? 24.889 36.838 28.873 1.00 38.57 353 GLU A N 1
ATOM 779 C CA . GLU A 1 106 ? 25.240 37.587 30.075 1.00 39.62 353 GLU A CA 1
ATOM 780 C C . GLU A 1 106 ? 25.786 36.665 31.157 1.00 38.95 353 GLU A C 1
ATOM 781 O O . GLU A 1 106 ? 26.724 37.026 31.878 1.00 39.10 353 GLU A O 1
ATOM 787 N N . HIS A 1 107 ? 25.218 35.464 31.275 1.00 36.17 354 HIS A N 1
ATOM 788 C CA . HIS A 1 107 ? 25.677 34.516 32.285 1.00 35.61 354 HIS A CA 1
ATOM 789 C C . HIS A 1 107 ? 27.030 33.929 31.907 1.00 33.80 354 HIS A C 1
ATOM 790 O O . HIS A 1 107 ? 27.965 33.924 32.716 1.00 33.67 354 HIS A O 1
ATOM 797 N N . ALA A 1 108 ? 27.145 33.417 30.677 1.00 33.27 355 ALA A N 1
ATOM 798 C CA . ALA A 1 108 ? 28.403 32.837 30.215 1.00 31.74 355 ALA A CA 1
ATOM 799 C C . ALA A 1 108 ? 29.543 33.844 30.293 1.00 31.96 355 ALA A C 1
ATOM 800 O O . ALA A 1 108 ? 30.681 33.479 30.607 1.00 31.27 355 ALA A O 1
ATOM 802 N N . ARG A 1 109 ? 29.259 35.114 29.995 1.00 30.96 356 ARG A N 1
ATOM 803 C CA . ARG A 1 109 ? 30.281 36.149 30.116 1.00 31.58 356 ARG A CA 1
ATOM 804 C C . ARG A 1 109 ? 30.770 36.277 31.554 1.00 32.35 356 ARG A C 1
ATOM 805 O O . ARG A 1 109 ? 31.960 36.511 31.792 1.00 32.37 356 ARG A O 1
ATOM 813 N N . PHE A 1 110 ? 29.864 36.142 32.526 1.00 34.29 357 PHE A N 1
ATOM 814 C CA . PHE A 1 110 ? 30.258 36.240 33.928 1.00 35.17 357 PHE A CA 1
ATOM 815 C C . PHE A 1 110 ? 31.191 35.100 34.323 1.00 33.89 357 PHE A C 1
ATOM 816 O O . PHE A 1 110 ? 32.247 35.330 34.924 1.00 34.23 357 PHE A O 1
ATOM 824 N N . TYR A 1 111 ? 30.811 33.858 34.004 1.00 33.38 358 TYR A N 1
ATOM 825 C CA . TYR A 1 111 ? 31.618 32.709 34.407 1.00 32.33 358 TYR A CA 1
ATOM 826 C C . TYR A 1 111 ? 32.958 32.679 33.681 1.00 31.46 358 TYR A C 1
ATOM 827 O O . TYR A 1 111 ? 33.997 32.427 34.301 1.00 31.41 358 TYR A O 1
ATOM 836 N N . SER A 1 112 ? 32.957 32.933 32.370 1.00 29.23 359 SER A N 1
ATOM 837 C CA . SER A 1 112 ? 34.203 32.873 31.615 1.00 28.50 359 SER A CA 1
ATOM 838 C C . SER A 1 112 ? 35.143 34.013 31.983 1.00 29.68 359 SER A C 1
ATOM 839 O O . SER A 1 112 ? 36.365 33.863 31.874 1.00 29.45 359 SER A O 1
ATOM 842 N N . ALA A 1 113 ? 34.601 35.157 32.409 1.00 30.45 360 ALA A N 1
ATOM 843 C CA . ALA A 1 113 ? 35.454 36.242 32.886 1.00 31.95 360 ALA A CA 1
ATOM 844 C C . ALA A 1 113 ? 36.173 35.845 34.170 1.00 32.33 360 ALA A C 1
ATOM 845 O O . ALA A 1 113 ? 37.387 36.045 34.301 1.00 32.76 360 ALA A O 1
ATOM 847 N N . GLU A 1 114 ? 35.435 35.286 35.133 1.00 34.18 361 GLU A N 1
ATOM 848 C CA . GLU A 1 114 ? 36.059 34.834 36.372 1.00 34.62 361 GLU A CA 1
ATOM 849 C C . GLU A 1 114 ? 37.047 33.705 36.104 1.00 33.26 361 GLU A C 1
ATOM 850 O O . GLU A 1 114 ? 38.106 33.633 36.741 1.00 33.80 361 GLU A O 1
ATOM 856 N N . ILE A 1 115 ? 36.716 32.809 35.169 1.00 31.23 362 ILE A N 1
ATOM 857 C CA . ILE A 1 115 ? 37.654 31.762 34.770 1.00 29.96 362 ILE A CA 1
ATOM 858 C C . ILE A 1 115 ? 38.894 32.376 34.133 1.00 30.33 362 ILE A C 1
ATOM 859 O O . ILE A 1 115 ? 40.025 31.961 34.415 1.00 30.33 362 ILE A O 1
ATOM 864 N N . SER A 1 116 ? 38.699 33.371 33.259 1.00 30.89 363 SER A N 1
ATOM 865 C CA . SER A 1 116 ? 39.824 34.036 32.606 1.00 31.55 363 SER A CA 1
ATOM 866 C C . SER A 1 116 ? 40.798 34.612 33.626 1.00 33.13 363 SER A C 1
ATOM 867 O O . SER A 1 116 ? 42.019 34.505 33.460 1.00 33.44 363 SER A O 1
ATOM 870 N N . LEU A 1 117 ? 40.274 35.233 34.686 1.00 32.11 364 LEU A N 1
ATOM 871 C CA . LEU A 1 117 ? 41.136 35.790 35.723 1.00 33.88 364 LEU A CA 1
ATOM 872 C C . LEU A 1 117 ? 41.911 34.689 36.436 1.00 33.28 364 LEU A C 1
ATOM 873 O O . LEU A 1 117 ? 43.128 34.792 36.627 1.00 34.16 364 LEU A O 1
ATOM 878 N N . ALA A 1 118 ? 41.211 33.626 36.846 1.00 36.56 365 ALA A N 1
ATOM 879 C CA . ALA A 1 118 ? 41.873 32.482 37.466 1.00 36.18 365 ALA A CA 1
ATOM 880 C C . ALA A 1 118 ? 42.924 31.879 36.543 1.00 35.45 365 ALA A C 1
ATOM 881 O O .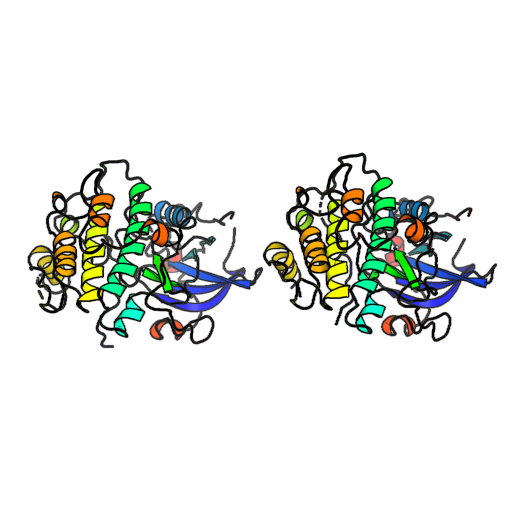 ALA A 1 118 ? 44.020 31.519 36.989 1.00 36.19 365 ALA A O 1
ATOM 883 N N . LEU A 1 119 ? 42.604 31.753 35.253 1.00 35.47 366 LEU A N 1
ATOM 884 C CA . LEU A 1 119 ? 43.562 31.201 34.300 1.00 34.92 366 LEU A CA 1
ATOM 885 C C . LEU A 1 119 ? 44.798 32.084 34.191 1.00 36.52 366 LEU A C 1
ATOM 886 O O . LEU A 1 119 ? 45.931 31.590 34.207 1.00 36.92 366 LEU A O 1
ATOM 891 N N . ASN A 1 120 ? 44.595 33.398 34.064 1.00 37.51 367 ASN A N 1
ATOM 892 C CA . ASN A 1 120 ? 45.722 34.324 33.992 1.00 39.32 367 ASN A CA 1
ATOM 893 C C . ASN A 1 120 ? 46.619 34.191 35.217 1.00 40.70 367 ASN A C 1
ATOM 894 O O . ASN A 1 120 ? 47.850 34.166 35.098 1.00 41.69 367 ASN A O 1
ATOM 899 N N . TYR A 1 121 ? 46.017 34.127 36.407 1.00 40.54 368 TYR A N 1
ATOM 900 C CA . TYR A 1 121 ? 46.793 33.933 37.629 1.00 41.86 368 TYR A CA 1
ATOM 901 C C . TYR A 1 121 ? 47.663 32.684 37.538 1.00 41.28 368 TYR A C 1
ATOM 902 O O . TYR A 1 121 ? 48.829 32.698 37.949 1.00 42.66 368 TYR A O 1
ATOM 911 N N . LEU A 1 122 ? 47.111 31.593 37.003 1.00 39.96 369 LEU A N 1
ATOM 912 C CA . LEU A 1 122 ? 47.912 30.400 36.740 1.00 39.09 369 LEU A CA 1
ATOM 913 C C . LEU A 1 122 ? 48.950 30.655 35.654 1.00 39.70 369 LEU A C 1
ATOM 914 O O . LEU A 1 122 ? 50.118 30.275 35.799 1.00 40.50 369 LEU A O 1
ATOM 919 N N . HIS A 1 123 ? 48.539 31.290 34.552 1.00 40.33 370 HIS A N 1
ATOM 920 C CA . HIS A 1 123 ? 49.459 31.535 33.445 1.00 40.78 370 HIS A CA 1
ATOM 921 C C . HIS A 1 123 ? 50.634 32.402 33.879 1.00 42.95 370 HIS A C 1
ATOM 922 O O . HIS A 1 123 ? 51.781 32.144 33.496 1.00 43.81 370 HIS A O 1
ATOM 929 N N . GLU A 1 124 ? 50.371 33.430 34.683 1.00 39.94 371 GLU A N 1
ATOM 930 C CA . GLU A 1 124 ? 51.414 34.345 35.128 1.00 42.67 371 GLU A CA 1
ATOM 931 C C . GLU A 1 124 ? 52.221 33.798 36.299 1.00 43.56 371 GLU A C 1
ATOM 932 O O . GLU A 1 124 ? 53.153 34.469 36.755 1.00 46.05 371 GLU A O 1
ATOM 938 N N . ARG A 1 125 ? 51.892 32.603 36.786 1.00 44.51 372 ARG A N 1
ATOM 939 C CA . ARG A 1 125 ? 52.707 31.893 37.761 1.00 45.54 372 ARG A CA 1
ATOM 940 C C . ARG A 1 125 ? 53.467 30.726 37.146 1.00 45.49 372 ARG A C 1
ATOM 941 O O . ARG A 1 125 ? 54.209 30.042 37.860 1.00 46.87 372 ARG A O 1
ATOM 949 N N . GLY A 1 126 ? 53.302 30.482 35.848 1.00 44.44 373 GLY A N 1
ATOM 950 C CA . GLY A 1 126 ? 54.031 29.428 35.173 1.00 43.86 373 GLY A CA 1
ATOM 951 C C . GLY A 1 126 ? 53.292 28.118 35.046 1.00 41.45 373 GLY A C 1
ATOM 952 O O . GLY A 1 126 ? 53.917 27.095 34.746 1.00 41.13 373 GLY A O 1
ATOM 953 N N . ILE A 1 127 ? 51.981 28.114 35.258 1.00 42.44 374 ILE A N 1
ATOM 954 C CA . ILE A 1 127 ? 51.185 26.895 35.290 1.00 41.35 374 ILE A CA 1
ATOM 955 C C . ILE A 1 127 ? 50.259 26.883 34.083 1.00 39.13 374 ILE A C 1
ATOM 956 O O . ILE A 1 127 ? 49.693 27.917 33.710 1.00 38.18 374 ILE A O 1
ATOM 961 N N . ILE A 1 128 ? 50.097 25.709 33.481 1.00 40.68 375 ILE A N 1
ATOM 962 C CA . ILE A 1 128 ? 49.141 25.496 32.401 1.00 38.48 375 ILE A CA 1
ATOM 963 C C . ILE A 1 128 ? 48.072 24.558 32.944 1.00 36.69 375 ILE A C 1
ATOM 964 O O . ILE A 1 128 ? 48.344 23.376 33.184 1.00 36.85 375 ILE A O 1
ATOM 969 N N . TYR A 1 129 ? 46.862 25.086 33.149 1.00 35.37 376 TYR A N 1
ATOM 970 C CA . TYR A 1 129 ? 45.749 24.282 33.649 1.00 33.63 376 TYR A CA 1
ATOM 971 C C . TYR A 1 129 ? 45.588 22.984 32.859 1.00 32.22 376 TYR A C 1
ATOM 972 O O . TYR A 1 129 ? 45.663 21.886 33.420 1.00 32.00 376 TYR A O 1
ATOM 981 N N . ARG A 1 130 ? 45.357 23.097 31.549 1.00 34.29 377 ARG A N 1
ATOM 982 C CA . ARG A 1 130 ? 45.298 21.959 30.632 1.00 33.31 377 ARG A CA 1
ATOM 983 C C . ARG A 1 130 ? 44.186 20.971 30.974 1.00 31.81 377 ARG A C 1
ATOM 984 O O . ARG A 1 130 ? 44.271 19.793 30.613 1.00 31.47 377 ARG A O 1
ATOM 992 N N . ASP A 1 131 ? 43.132 21.417 31.655 1.00 30.60 378 ASP A N 1
ATOM 993 C CA . ASP A 1 131 ? 41.986 20.549 31.889 1.00 30.11 378 ASP A CA 1
ATOM 994 C C . ASP A 1 131 ? 40.744 21.374 32.201 1.00 30.30 378 ASP A C 1
ATOM 995 O O . ASP A 1 131 ? 39.918 20.979 33.030 1.00 30.79 378 ASP A O 1
ATOM 1000 N N . LEU A 1 132 ? 40.602 22.522 31.546 1.00 28.57 379 LEU A N 1
ATOM 1001 C CA . LEU A 1 132 ? 39.441 23.376 31.765 1.00 28.77 379 LEU A CA 1
ATOM 1002 C C . LEU A 1 132 ? 38.216 22.744 31.116 1.00 28.42 379 LEU A C 1
ATOM 1003 O O . LEU A 1 132 ? 38.146 22.627 29.889 1.00 28.12 379 LEU A O 1
ATOM 1008 N N . LYS A 1 133 ? 37.256 22.324 31.934 1.00 29.97 380 LYS A N 1
ATOM 1009 C CA . LYS A 1 133 ? 36.017 21.744 31.438 1.00 30.40 380 LYS A CA 1
ATOM 1010 C C . LYS A 1 133 ? 34.906 22.060 32.431 1.00 31.33 380 LYS A C 1
ATOM 1011 O O . LYS A 1 133 ? 35.142 22.645 33.491 1.00 31.36 380 LYS A O 1
ATOM 1016 N N . LEU A 1 134 ? 33.681 21.671 32.069 1.00 33.83 381 LEU A N 1
ATOM 1017 C CA . LEU A 1 134 ? 32.538 21.867 32.956 1.00 34.31 381 LEU A CA 1
ATOM 1018 C C . LEU A 1 134 ? 32.773 21.217 34.315 1.00 34.49 381 LEU A C 1
ATOM 1019 O O . LEU A 1 134 ? 32.549 21.838 35.361 1.00 34.15 381 LEU A O 1
ATOM 1024 N N . ASP A 1 135 ? 33.218 19.957 34.316 1.00 35.58 382 ASP A N 1
ATOM 1025 C CA . ASP A 1 135 ? 33.429 19.226 35.564 1.00 36.01 382 ASP A CA 1
ATOM 1026 C C . ASP A 1 135 ? 34.409 19.930 36.493 1.00 34.80 382 ASP A C 1
ATOM 1027 O O . ASP A 1 135 ? 34.251 19.871 37.717 1.00 35.00 382 ASP A O 1
ATOM 1032 N N . ASN A 1 136 ? 35.421 20.596 35.943 1.00 31.92 383 ASN A N 1
ATOM 1033 C CA A ASN A 1 136 ? 36.487 21.183 36.740 0.50 31.55 383 ASN A CA 1
ATOM 1034 C CA B ASN A 1 136 ? 36.487 21.183 36.740 0.50 31.55 383 ASN A CA 1
ATOM 1035 C C . ASN A 1 136 ? 36.206 22.623 37.153 1.00 31.74 383 ASN A C 1
ATOM 1036 O O . ASN A 1 136 ? 37.112 23.297 37.656 1.00 31.71 383 ASN A O 1
ATOM 1045 N N . VAL A 1 137 ? 34.984 23.110 36.957 1.00 29.86 384 VAL A N 1
ATOM 1046 C CA . VAL A 1 137 ? 34.583 24.431 37.425 1.00 30.08 384 VAL A CA 1
ATOM 1047 C C . VAL A 1 137 ? 33.401 24.243 38.362 1.00 30.88 384 VAL A C 1
ATOM 1048 O O . VAL A 1 137 ? 32.423 23.577 38.004 1.00 31.20 384 VAL A O 1
ATOM 1052 N N . LEU A 1 138 ? 33.481 24.844 39.546 1.00 31.09 385 LEU A N 1
ATOM 1053 C CA . LEU A 1 138 ? 32.489 24.652 40.593 1.00 32.39 385 LEU A CA 1
ATOM 1054 C C . LEU A 1 138 ? 31.851 25.979 40.980 1.00 33.79 385 LEU A C 1
ATOM 1055 O O . LEU A 1 138 ? 32.500 27.027 40.963 1.00 34.04 385 LEU A O 1
ATOM 1060 N N . LEU A 1 139 ? 30.571 25.918 41.338 1.00 36.88 386 LEU A N 1
ATOM 1061 C CA . LEU A 1 139 ? 29.817 27.073 41.810 1.00 38.45 386 LEU A CA 1
ATOM 1062 C C . LEU A 1 139 ? 29.808 27.081 43.333 1.00 40.03 386 LEU A C 1
ATOM 1063 O O . LEU A 1 139 ? 29.572 26.041 43.956 1.00 40.26 386 LEU A O 1
ATOM 1068 N N . ASP A 1 140 ? 30.067 28.243 43.931 1.00 41.60 387 ASP A N 1
ATOM 1069 C CA . ASP A 1 140 ? 30.037 28.349 45.383 1.00 43.41 387 ASP A CA 1
ATOM 1070 C C . ASP A 1 140 ? 28.648 28.779 45.859 1.00 45.45 387 ASP A C 1
ATOM 1071 O O . ASP A 1 140 ? 27.735 29.022 45.066 1.00 45.43 387 ASP A O 1
ATOM 1076 N N . SER A 1 141 ? 28.490 28.868 47.184 1.00 43.24 388 SER A N 1
ATOM 1077 C CA . SER A 1 141 ? 27.185 29.169 47.769 1.00 45.53 388 SER A CA 1
ATOM 1078 C C . SER A 1 141 ? 26.658 30.531 47.336 1.00 46.61 388 SER A C 1
ATOM 1079 O O . SER A 1 141 ? 25.440 30.741 47.310 1.00 48.03 388 SER A O 1
ATOM 1082 N N . GLU A 1 142 ? 27.546 31.465 46.992 1.00 45.10 389 GLU A N 1
ATOM 1083 C CA . GLU A 1 142 ? 27.123 32.813 46.636 1.00 46.36 389 GLU A CA 1
ATOM 1084 C C . GLU A 1 142 ? 26.870 32.987 45.145 1.00 44.69 389 GLU A C 1
ATOM 1085 O O . GLU A 1 142 ? 26.209 33.957 44.756 1.00 45.80 389 GLU A O 1
ATOM 1087 N N . GLY A 1 143 ? 27.361 32.072 44.309 1.00 45.66 390 GLY A N 1
ATOM 1088 C CA . GLY A 1 143 ? 27.147 32.135 42.876 1.00 44.13 390 GLY A CA 1
ATOM 1089 C C . GLY A 1 143 ? 28.388 32.370 42.041 1.00 42.34 390 GLY A C 1
ATOM 1090 O O . GLY A 1 143 ? 28.266 32.514 40.818 1.00 41.20 390 GLY A O 1
ATOM 1091 N N . HIS A 1 144 ? 29.575 32.401 42.643 1.00 41.45 391 HIS A N 1
ATOM 1092 C CA . HIS A 1 144 ? 30.807 32.611 41.899 1.00 40.06 391 HIS A CA 1
ATOM 1093 C C . HIS A 1 144 ? 31.349 31.259 41.441 1.00 38.04 391 HIS A C 1
ATOM 1094 O O . HIS A 1 144 ? 30.655 30.240 41.500 1.00 37.58 391 HIS A O 1
ATOM 1101 N N . ILE A 1 145 ? 32.606 31.220 40.997 1.00 37.31 392 ILE A N 1
ATOM 1102 C CA . ILE A 1 145 ? 33.189 29.984 40.496 1.00 35.58 392 ILE A CA 1
ATOM 1103 C C . ILE A 1 145 ? 34.525 29.732 41.180 1.00 35.69 392 ILE A C 1
ATOM 1104 O O . ILE A 1 145 ? 35.152 30.636 41.736 1.00 36.91 392 ILE A O 1
ATOM 1109 N N . LYS A 1 146 ? 34.965 28.476 41.098 1.00 33.86 393 LYS A N 1
ATOM 1110 C CA . LYS A 1 146 ? 36.265 28.041 41.587 1.00 33.67 393 LYS A CA 1
ATOM 1111 C C . LYS A 1 146 ? 36.734 26.892 40.707 1.00 31.90 393 LYS A C 1
ATOM 1112 O O . LYS A 1 146 ? 35.927 26.065 40.276 1.00 31.15 393 LYS A O 1
ATOM 1118 N N . LEU A 1 147 ? 38.036 26.846 40.447 1.00 33.78 394 LEU A N 1
ATOM 1119 C CA . LEU A 1 147 ? 38.630 25.836 39.583 1.00 32.38 394 LEU A CA 1
ATOM 1120 C C . LEU A 1 147 ? 39.303 24.773 40.443 1.00 32.39 394 LEU A C 1
ATOM 1121 O O . LEU A 1 147 ? 40.051 25.101 41.370 1.00 33.42 394 LEU A O 1
ATOM 1126 N N . THR A 1 148 ? 39.030 23.505 40.136 1.00 33.20 395 THR A N 1
ATOM 1127 C CA . THR A 1 148 ? 39.569 22.371 40.875 1.00 33.20 395 THR A CA 1
ATOM 1128 C C . THR A 1 148 ? 40.188 21.374 39.903 1.00 32.08 395 THR A C 1
ATOM 1129 O O . THR A 1 148 ? 40.180 21.573 38.684 1.00 31.36 395 THR A O 1
ATOM 1133 N N . ASP A 1 149 ? 40.743 20.298 40.466 1.00 35.84 396 ASP A N 1
ATOM 1134 C CA . ASP A 1 149 ? 41.330 19.202 39.702 1.00 35.40 396 ASP A CA 1
ATOM 1135 C C . ASP A 1 149 ? 42.531 19.681 38.897 1.00 35.34 396 ASP A C 1
ATOM 1136 O O . ASP A 1 149 ? 42.397 20.026 37.719 1.00 34.43 396 ASP A O 1
ATOM 1141 N N . TYR A 1 150 ? 43.701 19.712 39.527 1.00 35.57 397 TYR A N 1
ATOM 1142 C CA . TYR A 1 150 ? 44.949 20.066 38.857 1.00 36.17 397 TYR A CA 1
ATOM 1143 C C . TYR A 1 150 ? 45.793 18.811 38.648 1.00 36.01 397 TYR A C 1
ATOM 1144 O O . TYR A 1 150 ? 46.862 18.642 39.239 1.00 37.63 397 TYR A O 1
ATOM 1153 N N . GLY A 1 151 ? 45.305 17.923 37.787 1.00 36.51 398 GLY A N 1
ATOM 1154 C CA . GLY A 1 151 ? 46.009 16.683 37.526 1.00 36.51 398 GLY A CA 1
ATOM 1155 C C . GLY A 1 151 ? 46.866 16.773 36.281 1.00 36.47 398 GLY A C 1
ATOM 1156 O O . GLY A 1 151 ? 47.906 16.116 36.177 1.00 36.93 398 GLY A O 1
ATOM 1157 N N . MET A 1 152 ? 46.431 17.595 35.326 1.00 38.24 399 MET A N 1
ATOM 1158 C CA . MET A 1 152 ? 47.161 17.838 34.090 1.00 38.47 399 MET A CA 1
ATOM 1159 C C . MET A 1 152 ? 48.031 19.086 34.145 1.00 40.59 399 MET A C 1
ATOM 1160 O O . MET A 1 152 ? 48.805 19.319 33.210 1.00 41.71 399 MET A O 1
ATOM 1165 N N . CYS A 1 153 ? 47.895 19.897 35.196 1.00 36.91 400 CYS A N 1
ATOM 1166 C CA . CYS A 1 153 ? 48.663 21.128 35.334 1.00 39.44 400 CYS A CA 1
ATOM 1167 C C . CYS A 1 153 ? 50.151 20.897 35.106 1.00 42.37 400 CYS A C 1
ATOM 1168 O O . CYS A 1 153 ? 50.727 19.912 35.573 1.00 42.93 400 CYS A O 1
ATOM 1171 N N . LYS A 1 154 ? 50.760 21.813 34.362 1.00 39.81 401 LYS A N 1
ATOM 1172 C CA . LYS A 1 154 ? 52.197 21.843 34.152 1.00 42.63 401 LYS A CA 1
ATOM 1173 C C . LYS A 1 154 ? 52.782 22.925 35.047 1.00 44.22 401 LYS A C 1
ATOM 1174 O O . LYS A 1 154 ? 52.100 23.886 35.409 1.00 43.14 401 LYS A O 1
ATOM 1178 N N . GLU A 1 155 ? 54.053 22.769 35.403 1.00 47.03 402 GLU A N 1
ATOM 1179 C CA . GLU A 1 155 ? 54.667 23.682 36.352 1.00 48.24 402 GLU A CA 1
ATOM 1180 C C . GLU A 1 155 ? 56.091 24.006 35.938 1.00 49.47 402 GLU A C 1
ATOM 1181 O O . GLU A 1 155 ? 56.845 23.124 35.517 1.00 50.02 402 GLU A O 1
ATOM 1187 N N . GLY A 1 156 ? 56.445 25.279 36.061 1.00 48.40 403 GLY A N 1
ATOM 1188 C CA . GLY A 1 156 ? 57.771 25.752 35.756 1.00 49.29 403 GLY A CA 1
ATOM 1189 C C . GLY A 1 156 ? 57.922 26.384 34.394 1.00 48.34 403 GLY A C 1
ATOM 1190 O O . GLY A 1 156 ? 58.988 26.246 33.785 1.00 48.93 403 GLY A O 1
ATOM 1191 N N . LEU A 1 157 ? 56.900 27.079 33.896 1.00 50.33 404 LEU A N 1
ATOM 1192 C CA . LEU A 1 157 ? 56.952 27.636 32.545 1.00 49.39 404 LEU A CA 1
ATOM 1193 C C . LEU A 1 157 ? 57.535 29.040 32.606 1.00 50.06 404 LEU A C 1
ATOM 1194 O O . LEU A 1 157 ? 56.824 30.024 32.813 1.00 49.48 404 LEU A O 1
ATOM 1199 N N . ARG A 1 158 ? 58.849 29.136 32.416 1.00 54.86 405 ARG A N 1
ATOM 1200 C CA . ARG A 1 158 ? 59.476 30.439 32.286 1.00 56.59 405 ARG A CA 1
ATOM 1201 C C . ARG A 1 158 ? 59.132 31.033 30.920 1.00 56.41 405 ARG A C 1
ATOM 1202 O O . ARG A 1 158 ? 58.936 30.294 29.952 1.00 55.02 405 ARG A O 1
ATOM 1210 N N . PRO A 1 159 ? 59.027 32.371 30.828 1.00 58.86 406 PRO A N 1
ATOM 1211 C CA . PRO A 1 159 ? 58.540 33.014 29.595 1.00 58.65 406 PRO A CA 1
ATOM 1212 C C . PRO A 1 159 ? 59.124 32.466 28.298 1.00 58.90 406 PRO A C 1
ATOM 1213 O O . PRO A 1 159 ? 60.332 32.555 28.056 1.00 61.37 406 PRO A O 1
ATOM 1217 N N . GLY A 1 160 ? 58.263 31.887 27.466 1.00 57.03 407 GLY A N 1
ATOM 1218 C CA . GLY A 1 160 ? 58.661 31.310 26.199 1.00 57.14 407 GLY A CA 1
ATOM 1219 C C . GLY A 1 160 ? 58.895 29.816 26.178 1.00 55.90 407 GLY A C 1
ATOM 1220 O O . GLY A 1 160 ? 59.467 29.314 25.205 1.00 56.61 407 GLY A O 1
ATOM 1221 N N . ASP A 1 161 ? 58.488 29.091 27.215 1.00 55.00 408 ASP A N 1
ATOM 1222 C CA . ASP A 1 161 ? 58.656 27.647 27.241 1.00 54.24 408 ASP A CA 1
ATOM 1223 C C . ASP A 1 161 ? 57.434 26.956 26.641 1.00 52.35 408 ASP A C 1
ATOM 1224 O O . ASP A 1 161 ? 56.358 27.543 26.513 1.00 51.17 408 ASP A O 1
ATOM 1229 N N . THR A 1 162 ? 57.619 25.688 26.275 1.00 46.00 409 THR A N 1
ATOM 1230 C CA . THR A 1 162 ? 56.564 24.870 25.692 1.00 44.34 409 THR A CA 1
ATOM 1231 C C . THR A 1 162 ? 56.710 23.442 26.194 1.00 44.24 409 THR A C 1
ATOM 1232 O O . THR A 1 162 ? 57.802 23.010 26.573 1.00 45.49 409 THR A O 1
ATOM 1236 N N . THR A 1 163 ? 55.599 22.713 26.200 1.00 42.19 410 THR A N 1
ATOM 1237 C CA . THR A 1 163 ? 55.583 21.303 26.560 1.00 41.44 410 THR A CA 1
ATOM 1238 C C . THR A 1 163 ? 54.970 20.485 25.430 1.00 40.62 410 THR A C 1
ATOM 1239 O O . THR A 1 163 ? 54.401 21.024 24.476 1.00 40.34 410 THR A O 1
ATOM 1243 N N . SER A 1 164 ? 55.092 19.166 25.549 1.00 42.87 411 SER A N 1
ATOM 1244 C CA . SER A 1 164 ? 54.657 18.263 24.486 1.00 41.69 411 SER A CA 1
ATOM 1245 C C . SER A 1 164 ? 53.748 17.124 24.958 1.00 40.14 411 SER A C 1
ATOM 1246 O O . SER A 1 164 ? 53.459 16.207 24.188 1.00 39.63 411 SER A O 1
ATOM 1259 N N . PHE A 1 166 ? 50.644 14.972 25.673 1.00 44.26 413 PHE A N 1
ATOM 1260 C CA . PHE A 1 166 ? 49.283 14.786 25.182 1.00 42.99 413 PHE A CA 1
ATOM 1261 C C . PHE A 1 166 ? 48.386 14.480 26.377 1.00 41.92 413 PHE A C 1
ATOM 1262 O O . PHE A 1 166 ? 48.447 13.385 26.943 1.00 41.92 413 PHE A O 1
ATOM 1270 N N . CYS A 1 167 ? 47.547 15.443 26.755 1.00 37.53 414 CYS A N 1
ATOM 1271 C CA . CYS A 1 167 ? 46.699 15.280 27.927 1.00 36.65 414 CYS A CA 1
ATOM 1272 C C . CYS A 1 167 ? 45.531 16.252 27.843 1.00 35.78 414 CYS A C 1
ATOM 1273 O O . CYS A 1 167 ? 45.497 17.146 26.995 1.00 35.89 414 CYS A O 1
ATOM 1276 N N . GLY A 1 168 ? 44.570 16.056 28.734 1.00 34.67 415 GLY A N 1
ATOM 1277 C CA . GLY A 1 168 ? 43.369 16.860 28.809 1.00 34.18 415 GLY A CA 1
ATOM 1278 C C . GLY A 1 168 ? 42.124 16.010 28.669 1.00 34.10 415 GLY A C 1
ATOM 1279 O O . GLY A 1 168 ? 42.169 14.777 28.692 1.00 34.42 415 GLY A O 1
ATOM 1280 N N . THR A 1 169 ? 41.003 16.683 28.529 1.00 32.79 416 THR A N 1
ATOM 1281 C CA . THR A 1 169 ? 39.754 15.986 28.249 1.00 33.41 416 THR A CA 1
ATOM 1282 C C . THR A 1 169 ? 39.533 15.901 26.739 1.00 33.37 416 THR A C 1
ATOM 1283 O O . THR A 1 169 ? 39.771 16.881 26.025 1.00 33.02 416 THR A O 1
ATOM 1287 N N . PRO A 1 170 ? 39.103 14.733 26.237 1.00 34.68 417 PRO A N 1
ATOM 1288 C CA . PRO A 1 170 ? 39.004 14.542 24.777 1.00 34.89 417 PRO A CA 1
ATOM 1289 C C . PRO A 1 170 ? 38.266 15.645 24.031 1.00 35.19 417 PRO A C 1
ATOM 1290 O O . PRO A 1 170 ? 38.708 16.047 22.947 1.00 35.13 417 PRO A O 1
ATOM 1294 N N . ASN A 1 171 ? 37.165 16.158 24.585 1.00 32.27 418 ASN A N 1
ATOM 1295 C CA . ASN A 1 171 ? 36.403 17.195 23.898 1.00 32.88 418 ASN A CA 1
ATOM 1296 C C . ASN A 1 171 ? 37.120 18.539 23.898 1.00 32.08 418 ASN A C 1
ATOM 1297 O O . ASN A 1 171 ? 36.846 19.373 23.028 1.00 32.48 418 ASN A O 1
ATOM 1302 N N . TYR A 1 172 ? 38.029 18.763 24.845 1.00 30.45 419 TYR A N 1
ATOM 1303 C CA . TYR A 1 172 ? 38.628 20.070 25.071 1.00 29.85 419 TYR A CA 1
ATOM 1304 C C . TYR A 1 172 ? 40.075 20.167 24.602 1.00 29.38 419 TYR A C 1
ATOM 1305 O O . TYR A 1 172 ? 40.677 21.240 24.726 1.00 29.42 419 TYR A O 1
ATOM 1314 N N . ILE A 1 173 ? 40.658 19.081 24.085 1.00 30.78 420 ILE A N 1
ATOM 1315 C CA . ILE A 1 173 ? 42.053 19.123 23.659 1.00 31.13 420 ILE A CA 1
ATOM 1316 C C . ILE A 1 173 ? 42.214 20.081 22.488 1.00 31.64 420 ILE A C 1
ATOM 1317 O O . ILE A 1 173 ? 41.440 20.053 21.523 1.00 31.84 420 ILE A O 1
ATOM 1322 N N . ALA A 1 174 ? 43.227 20.943 22.579 1.00 25.98 421 ALA A N 1
ATOM 1323 C CA . ALA A 1 174 ? 43.491 21.913 21.534 1.00 36.69 421 ALA A CA 1
ATOM 1324 C C . ALA A 1 174 ? 44.057 21.229 20.291 1.00 37.46 421 ALA A C 1
ATOM 1325 O O . ALA A 1 174 ? 44.670 20.163 20.384 1.00 27.60 421 ALA A O 1
ATOM 1327 N N . PRO A 1 175 ? 43.856 21.824 19.111 1.00 33.48 422 PRO A N 1
ATOM 1328 C CA . PRO A 1 175 ? 44.454 21.253 17.895 1.00 34.31 422 PRO A CA 1
ATOM 1329 C C . PRO A 1 175 ? 45.970 21.154 17.943 1.00 35.33 422 PRO A C 1
ATOM 1330 O O . PRO A 1 175 ? 46.531 20.215 17.369 1.00 35.84 422 PRO A O 1
ATOM 1334 N N . GLU A 1 176 ? 46.643 22.099 18.605 1.00 34.88 423 GLU A N 1
ATOM 1335 C CA . GLU A 1 176 ? 48.094 22.031 18.747 1.00 35.95 423 GLU A CA 1
ATOM 1336 C C . GLU A 1 176 ? 48.530 20.677 19.298 1.00 35.73 423 GLU A C 1
ATOM 1337 O O . GLU A 1 176 ? 49.455 20.043 18.776 1.00 36.55 423 GLU A O 1
ATOM 1343 N N . ILE A 1 177 ? 47.869 20.219 20.364 1.00 37.36 424 ILE A N 1
ATOM 1344 C CA . ILE A 1 177 ? 48.171 18.906 20.923 1.00 37.08 424 ILE A CA 1
ATOM 1345 C C . ILE A 1 177 ? 47.859 17.812 19.910 1.00 37.00 424 ILE A C 1
ATOM 1346 O O . ILE A 1 177 ? 48.619 16.846 19.763 1.00 37.61 424 ILE A O 1
ATOM 1351 N N . LEU A 1 178 ? 46.737 17.945 19.199 1.00 35.97 425 LEU A N 1
ATOM 1352 C CA . LEU A 1 178 ? 46.351 16.940 18.215 1.00 36.39 425 LEU A CA 1
ATOM 1353 C C . LEU A 1 178 ? 47.342 16.861 17.058 1.00 37.97 425 LEU A C 1
ATOM 1354 O O . LEU A 1 178 ? 47.482 15.801 16.437 1.00 38.90 425 LEU A O 1
ATOM 1359 N N . ARG A 1 179 ? 48.030 17.958 16.747 1.00 36.20 426 ARG A N 1
ATOM 1360 C CA . ARG A 1 179 ? 49.041 17.964 15.698 1.00 37.95 426 ARG A CA 1
ATOM 1361 C C . ARG A 1 179 ? 50.432 17.613 16.216 1.00 38.93 426 ARG A C 1
ATOM 1362 O O . ARG A 1 179 ? 51.408 17.743 15.469 1.00 40.61 426 ARG A O 1
ATOM 1370 N N . GLY A 1 180 ? 50.543 17.169 17.467 1.00 37.06 427 GLY A N 1
ATOM 1371 C CA . GLY A 1 180 ? 51.833 16.827 18.038 1.00 38.04 427 GLY A CA 1
ATOM 1372 C C . GLY A 1 180 ? 52.819 17.970 18.111 1.00 39.00 427 GLY A C 1
ATOM 1373 O O . GLY A 1 180 ? 54.027 17.733 18.181 1.00 40.48 427 GLY A O 1
ATOM 1374 N N . GLU A 1 181 ? 52.335 19.208 18.106 1.00 38.18 428 GLU A N 1
ATOM 1375 C CA . GLU A 1 181 ? 53.185 20.379 18.242 1.00 39.28 428 GLU A CA 1
ATOM 1376 C C . GLU A 1 181 ? 53.530 20.631 19.707 1.00 39.28 428 GLU A C 1
ATOM 1377 O O . GLU A 1 181 ? 52.891 20.111 20.625 1.00 38.20 428 GLU A O 1
ATOM 1383 N N . ASP A 1 182 ? 54.564 21.439 19.918 1.00 40.95 429 ASP A N 1
ATOM 1384 C CA . ASP A 1 182 ? 54.811 21.992 21.240 1.00 41.15 429 ASP A CA 1
ATOM 1385 C C . ASP A 1 182 ? 53.871 23.166 21.486 1.00 40.37 429 ASP A C 1
ATOM 1386 O O . ASP A 1 182 ? 53.515 23.909 20.567 1.00 40.35 429 ASP A O 1
ATOM 1388 N N . TYR A 1 183 ? 53.465 23.332 22.743 1.00 43.61 430 TYR A N 1
ATOM 1389 C CA . TYR A 1 183 ? 52.418 24.294 23.049 1.00 42.91 430 TYR A CA 1
ATOM 1390 C C . TYR A 1 183 ? 52.690 24.938 24.398 1.00 43.60 430 TYR A C 1
ATOM 1391 O O . TYR A 1 183 ? 53.395 24.384 25.245 1.00 44.47 430 TYR A O 1
ATOM 1400 N N . GLY A 1 184 ? 52.114 26.121 24.583 1.00 39.08 431 GLY A N 1
ATOM 1401 C CA . GLY A 1 184 ? 52.182 26.818 25.850 1.00 39.42 431 GLY A CA 1
ATOM 1402 C C . GLY A 1 184 ? 50.818 27.006 26.482 1.00 37.86 431 GLY A C 1
ATOM 1403 O O . GLY A 1 184 ? 49.974 26.106 26.442 1.00 36.33 431 GLY A O 1
ATOM 1404 N N . PHE A 1 185 ? 50.597 28.182 27.074 1.00 37.87 432 PHE A N 1
ATOM 1405 C CA . PHE A 1 185 ? 49.312 28.518 27.677 1.00 36.42 432 PHE A CA 1
ATOM 1406 C C . PHE A 1 185 ? 48.179 28.549 26.662 1.00 34.93 432 PHE A C 1
ATOM 1407 O O . PHE A 1 185 ? 47.012 28.620 27.064 1.00 33.57 432 PHE A O 1
ATOM 1415 N N . SER A 1 186 ? 48.496 28.510 25.364 1.00 37.36 433 SER A N 1
ATOM 1416 C CA . SER A 1 186 ? 47.488 28.583 24.311 1.00 36.33 433 SER A CA 1
ATOM 1417 C C . SER A 1 186 ? 46.398 27.532 24.451 1.00 35.10 433 SER A C 1
ATOM 1418 O O . SER A 1 186 ? 45.280 27.743 23.969 1.00 34.14 433 SER A O 1
ATOM 1421 N N . VAL A 1 187 ? 46.690 26.410 25.109 1.00 35.92 434 VAL A N 1
ATOM 1422 C CA . VAL A 1 187 ? 45.706 25.341 25.216 1.00 34.60 434 VAL A CA 1
ATOM 1423 C C . VAL A 1 187 ? 44.618 25.649 26.233 1.00 33.08 434 VAL A C 1
ATOM 1424 O O . VAL A 1 187 ? 43.534 25.058 26.161 1.00 31.71 434 VAL A O 1
ATOM 1428 N N . ASP A 1 188 ? 44.863 26.562 27.175 1.00 32.00 435 ASP A N 1
ATOM 1429 C CA . ASP A 1 188 ? 43.834 26.876 28.157 1.00 31.63 435 ASP A CA 1
ATOM 1430 C C . ASP A 1 188 ? 42.784 27.821 27.595 1.00 31.63 435 ASP A C 1
ATOM 1431 O O . ASP A 1 188 ? 41.613 27.740 27.982 1.00 31.12 435 ASP A O 1
ATOM 1436 N N . TRP A 1 189 ? 43.171 28.701 26.671 1.00 31.41 436 TRP A N 1
ATOM 1437 C CA . TRP A 1 189 ? 42.201 29.588 26.047 1.00 31.43 436 TRP A CA 1
ATOM 1438 C C . TRP A 1 189 ? 41.395 28.887 24.963 1.00 30.63 436 TRP A C 1
ATOM 1439 O O . TRP A 1 189 ? 40.283 29.327 24.652 1.00 30.53 436 TRP A O 1
ATOM 1450 N N . TRP A 1 190 ? 41.925 27.807 24.385 1.00 30.73 437 TRP A N 1
ATOM 1451 C CA . TRP A 1 190 ? 41.117 26.976 23.502 1.00 30.22 437 TRP A CA 1
ATOM 1452 C C . TRP A 1 190 ? 40.013 26.274 24.284 1.00 29.40 437 TRP A C 1
ATOM 1453 O O . TRP A 1 190 ? 38.853 26.250 23.858 1.00 29.44 437 TRP A O 1
ATOM 1464 N N . ALA A 1 191 ? 40.365 25.678 25.428 1.00 28.39 438 ALA A N 1
ATOM 1465 C CA . ALA A 1 191 ? 39.366 25.009 26.256 1.00 27.91 438 ALA A CA 1
ATOM 1466 C C . ALA A 1 191 ? 38.306 25.990 26.741 1.00 28.19 438 ALA A C 1
ATOM 1467 O O . ALA A 1 191 ? 37.116 25.654 26.793 1.00 28.61 438 ALA A O 1
ATOM 1469 N N . LEU A 1 192 ? 38.720 27.205 27.113 1.00 26.24 439 LEU A N 1
ATOM 1470 C CA . LEU A 1 192 ? 37.754 28.237 27.473 1.00 26.73 439 LEU A CA 1
ATOM 1471 C C . LEU A 1 192 ? 36.842 28.561 26.298 1.00 26.72 439 LEU A C 1
ATOM 1472 O O . LEU A 1 192 ? 35.651 28.841 26.482 1.00 26.92 439 LEU A O 1
ATOM 1477 N N . GLY A 1 193 ? 37.383 28.525 25.079 1.00 26.77 440 GLY A N 1
ATOM 1478 C CA . GLY A 1 193 ? 36.546 28.702 23.904 1.00 26.83 440 GLY A CA 1
ATOM 1479 C C . GLY A 1 193 ? 35.518 27.598 23.762 1.00 26.35 440 GLY A C 1
ATOM 1480 O O . GLY A 1 193 ? 34.332 27.860 23.552 1.00 26.60 440 GLY A O 1
ATOM 1481 N N . VAL A 1 194 ? 35.964 26.344 23.874 1.00 27.78 441 VAL A N 1
ATOM 1482 C CA . VAL A 1 194 ? 35.039 25.215 23.812 1.00 28.65 441 VAL A CA 1
ATOM 1483 C C . VAL A 1 194 ? 34.029 25.300 24.947 1.00 29.42 441 VAL A C 1
ATOM 1484 O O . VAL A 1 194 ? 32.842 24.998 24.769 1.00 30.69 441 VAL A O 1
ATOM 1488 N N . LEU A 1 195 ? 34.482 25.724 26.128 1.00 28.73 442 LEU A N 1
ATOM 1489 C CA . LEU A 1 195 ? 33.583 25.854 27.268 1.00 29.33 442 LEU A CA 1
ATOM 1490 C C . LEU A 1 195 ? 32.532 26.925 27.005 1.00 30.01 442 LEU A C 1
ATOM 1491 O O . LEU A 1 195 ? 31.333 26.701 27.204 1.00 30.87 442 LEU A O 1
ATOM 1496 N N . MET A 1 196 ? 32.972 28.101 26.547 1.00 25.86 443 MET A N 1
ATOM 1497 C CA . MET A 1 196 ? 32.043 29.189 26.260 1.00 26.64 443 MET A CA 1
ATOM 1498 C C . MET A 1 196 ? 31.055 28.797 25.171 1.00 26.70 443 MET A C 1
ATOM 1499 O O . MET A 1 196 ? 29.889 29.208 25.202 1.00 27.43 443 MET A O 1
ATOM 1504 N N . PHE A 1 197 ? 31.505 28.009 24.191 1.00 29.83 444 PHE A N 1
ATOM 1505 C CA . PHE A 1 197 ? 30.594 27.539 23.154 1.00 30.08 444 PHE A CA 1
ATOM 1506 C C . PHE A 1 197 ? 29.514 26.656 23.758 1.00 30.40 444 PHE A C 1
ATOM 1507 O O . PHE A 1 197 ? 28.349 26.715 23.350 1.00 31.15 444 PHE A O 1
ATOM 1515 N N . GLU A 1 198 ? 29.881 25.845 24.751 1.00 31.83 445 GLU A N 1
ATOM 1516 C CA . GLU A 1 198 ? 28.908 24.967 25.387 1.00 32.34 445 GLU A CA 1
ATOM 1517 C C . GLU A 1 198 ? 27.901 25.766 26.203 1.00 32.37 445 GLU A C 1
ATOM 1518 O O . GLU A 1 198 ? 26.708 25.443 26.219 1.00 33.06 445 GLU A O 1
ATOM 1524 N N . MET A 1 199 ? 28.364 26.813 26.889 1.00 33.63 446 MET A N 1
ATOM 1525 C CA . MET A 1 199 ? 27.465 27.599 27.726 1.00 33.53 446 MET A CA 1
ATOM 1526 C C . MET A 1 199 ? 26.396 28.293 26.894 1.00 34.21 446 MET A C 1
ATOM 1527 O O . MET A 1 199 ? 25.215 28.291 27.260 1.00 34.50 446 MET A O 1
ATOM 1532 N N . MET A 1 200 ? 26.787 28.882 25.763 1.00 31.20 447 MET A N 1
ATOM 1533 C CA . MET A 1 200 ? 25.874 29.723 24.999 1.00 31.89 447 MET A CA 1
ATOM 1534 C C . MET A 1 200 ? 25.110 28.947 23.933 1.00 33.02 447 MET A C 1
ATOM 1535 O O . MET A 1 200 ? 23.915 29.191 23.731 1.00 33.80 447 MET A O 1
ATOM 1540 N N . ALA A 1 201 ? 25.773 28.021 23.240 1.00 31.75 448 ALA A N 1
ATOM 1541 C CA . ALA A 1 201 ? 25.079 27.229 22.232 1.00 32.21 448 ALA A CA 1
ATOM 1542 C C . ALA A 1 201 ? 24.257 26.112 22.857 1.00 32.88 448 ALA A C 1
ATOM 1543 O O . ALA A 1 201 ? 23.238 25.706 22.287 1.00 34.03 448 ALA A O 1
ATOM 1545 N N . GLY A 1 202 ? 24.679 25.606 24.012 1.00 33.62 449 GLY A N 1
ATOM 1546 C CA . GLY A 1 202 ? 24.000 24.505 24.658 1.00 33.80 449 GLY A CA 1
ATOM 1547 C C . GLY A 1 202 ? 24.494 23.141 24.245 1.00 34.29 449 GLY A C 1
ATOM 1548 O O . GLY A 1 202 ? 23.889 22.136 24.636 1.00 34.49 449 GLY A O 1
ATOM 1549 N N . ARG A 1 203 ? 25.567 23.075 23.462 1.00 34.46 450 ARG A N 1
ATOM 1550 C CA . ARG A 1 203 ? 26.102 21.820 22.959 1.00 34.20 450 ARG A CA 1
ATOM 1551 C C . ARG A 1 203 ? 27.579 22.016 22.654 1.00 32.90 450 ARG A C 1
ATOM 1552 O O . ARG A 1 203 ? 28.008 23.115 22.293 1.00 32.46 450 ARG A O 1
ATOM 1556 N N . SER A 1 204 ? 28.352 20.952 22.826 1.00 37.75 451 SER A N 1
ATOM 1557 C CA . SER A 1 204 ? 29.752 20.997 22.436 1.00 36.70 451 SER A CA 1
ATOM 1558 C C . SER A 1 204 ? 29.872 21.300 20.944 1.00 37.82 451 SER A C 1
ATOM 1559 O O . SER A 1 204 ? 29.097 20.768 20.139 1.00 39.79 451 SER A O 1
ATOM 1562 N N . PRO A 1 205 ? 30.821 22.149 20.536 1.00 36.45 452 PRO A N 1
ATOM 1563 C CA . PRO A 1 205 ? 30.967 22.466 19.107 1.00 37.57 452 PRO A CA 1
ATOM 1564 C C . PRO A 1 205 ? 31.501 21.309 18.276 1.00 37.90 452 PRO A C 1
ATOM 1565 O O . PRO A 1 205 ? 31.653 21.460 17.058 1.00 38.99 452 PRO A O 1
ATOM 1569 N N . PHE A 1 206 ? 31.781 20.162 18.896 1.00 43.12 453 PHE A N 1
ATOM 1570 C CA . PHE A 1 206 ? 32.337 19.000 18.219 1.00 42.99 453 PHE A CA 1
ATOM 1571 C C . PHE A 1 206 ? 31.499 17.738 18.370 1.00 44.06 453 PHE A C 1
ATOM 1572 O O . PHE A 1 206 ? 31.869 16.700 17.810 1.00 43.96 453 PHE A O 1
ATOM 1580 N N . ASP A 1 207 ? 30.384 17.789 19.098 1.00 45.84 454 ASP A N 1
ATOM 1581 C CA . ASP A 1 207 ? 29.530 16.620 19.269 1.00 46.78 454 ASP A CA 1
ATOM 1582 C C . ASP A 1 207 ? 28.304 16.652 18.364 1.00 48.96 454 ASP A C 1
ATOM 1583 O O . ASP A 1 207 ? 28.054 15.690 17.632 1.00 49.50 454 ASP A O 1
ATOM 1585 N N . ILE A 1 208 ? 27.539 17.737 18.385 1.00 44.50 455 ILE A N 1
ATOM 1586 C CA . ILE A 1 208 ? 26.413 17.871 17.470 1.00 46.81 455 ILE A CA 1
ATOM 1587 C C . ILE A 1 208 ? 26.923 18.341 16.114 1.00 48.22 455 ILE A C 1
ATOM 1588 O O . ILE A 1 208 ? 28.031 18.868 16.010 1.00 47.30 455 ILE A O 1
ATOM 1590 N N . GLN A 1 217 ? 40.032 5.835 14.564 1.00 59.37 464 GLN A N 1
ATOM 1591 C CA . GLN A 1 217 ? 39.547 6.304 13.276 1.00 60.20 464 GLN A CA 1
ATOM 1592 C C . GLN A 1 217 ? 38.048 6.618 13.278 1.00 59.97 464 GLN A C 1
ATOM 1593 O O . GLN A 1 217 ? 37.557 7.239 12.335 1.00 60.32 464 GLN A O 1
ATOM 1595 N N . ASN A 1 218 ? 37.308 6.212 14.327 1.00 63.14 465 ASN A N 1
ATOM 1596 C CA . ASN A 1 218 ? 35.857 6.215 14.178 1.00 63.74 465 ASN A CA 1
ATOM 1597 C C . ASN A 1 218 ? 35.017 6.482 15.426 1.00 62.50 465 ASN A C 1
ATOM 1598 O O . ASN A 1 218 ? 33.791 6.457 15.298 1.00 63.25 465 ASN A O 1
ATOM 1600 N N . THR A 1 219 ? 35.578 6.738 16.615 1.00 57.92 466 THR A N 1
ATOM 1601 C CA . THR A 1 219 ? 34.680 7.262 17.648 1.00 56.86 466 THR A CA 1
ATOM 1602 C C . THR A 1 219 ? 35.320 8.265 18.606 1.00 54.81 466 THR A C 1
ATOM 1603 O O . THR A 1 219 ? 34.688 9.273 18.936 1.00 53.88 466 THR A O 1
ATOM 1607 N N . GLU A 1 220 ? 36.546 8.025 19.069 1.00 48.79 467 GLU A N 1
ATOM 1608 C CA . GLU A 1 220 ? 37.266 9.055 19.805 1.00 47.03 467 GLU A CA 1
ATOM 1609 C C . GLU A 1 220 ? 38.290 9.740 18.921 1.00 46.79 467 GLU A C 1
ATOM 1610 O O . GLU A 1 220 ? 38.501 10.953 19.038 1.00 45.63 467 GLU A O 1
ATOM 1616 N N . ASP A 1 221 ? 38.890 8.978 18.005 1.00 48.98 468 ASP A N 1
ATOM 1617 C CA . ASP A 1 221 ? 39.690 9.525 16.924 1.00 49.26 468 ASP A CA 1
ATOM 1618 C C . ASP A 1 221 ? 38.825 10.144 15.840 1.00 49.67 468 ASP A C 1
ATOM 1619 O O . ASP A 1 221 ? 39.349 10.860 14.980 1.00 49.77 468 ASP A O 1
ATOM 1624 N N . TYR A 1 222 ? 37.518 9.883 15.863 1.00 50.74 469 TYR A N 1
ATOM 1625 C CA . TYR A 1 222 ? 36.611 10.644 15.016 1.00 50.98 469 TYR A CA 1
ATOM 1626 C C . TYR A 1 222 ? 36.477 12.059 15.557 1.00 49.51 469 TYR A C 1
ATOM 1627 O O . TYR A 1 222 ? 36.605 13.037 14.813 1.00 49.81 469 TYR A O 1
ATOM 1636 N N . LEU A 1 223 ? 36.218 12.182 16.862 1.00 43.87 470 LEU A N 1
ATOM 1637 C CA . LEU A 1 223 ? 36.215 13.491 17.502 1.00 43.38 470 LEU A CA 1
ATOM 1638 C C . LEU A 1 223 ? 37.525 14.225 17.251 1.00 42.36 470 LEU A C 1
ATOM 1639 O O . LEU A 1 223 ? 37.526 15.428 16.970 1.00 42.37 470 LEU A O 1
ATOM 1644 N N . PHE A 1 224 ? 38.652 13.511 17.333 1.00 42.55 471 PHE A N 1
ATOM 1645 C CA . PHE A 1 224 ? 39.952 14.149 17.141 1.00 42.20 471 PHE A CA 1
ATOM 1646 C C . PHE A 1 224 ? 40.093 14.743 15.745 1.00 42.93 471 PHE A C 1
ATOM 1647 O O . PHE A 1 224 ? 40.675 15.821 15.581 1.00 42.60 471 PHE A O 1
ATOM 1655 N N . GLN A 1 225 ? 39.580 14.055 14.721 1.00 43.24 472 GLN A N 1
ATOM 1656 C CA . GLN A 1 225 ? 39.633 14.635 13.382 1.00 44.06 472 GLN A CA 1
ATOM 1657 C C . GLN A 1 225 ? 38.636 15.782 13.253 1.00 44.12 472 GLN A C 1
ATOM 1658 O O . GLN A 1 225 ? 38.939 16.805 12.626 1.00 44.30 472 GLN A O 1
ATOM 1664 N N . VAL A 1 226 ? 37.439 15.622 13.828 1.00 41.79 473 VAL A N 1
ATOM 1665 C CA . VAL A 1 226 ? 36.458 16.707 13.857 1.00 42.57 473 VAL A CA 1
ATOM 1666 C C . VAL A 1 226 ? 37.067 17.960 14.475 1.00 41.41 473 VAL A C 1
ATOM 1667 O O . VAL A 1 226 ? 37.028 19.048 13.888 1.00 41.91 473 VAL A O 1
ATOM 1671 N N . ILE A 1 227 ? 37.632 17.823 15.680 1.00 40.51 474 ILE A N 1
ATOM 1672 C CA . ILE A 1 227 ? 38.298 18.942 16.346 1.00 39.38 474 ILE A CA 1
ATOM 1673 C C . ILE A 1 227 ? 39.346 19.584 15.444 1.00 39.36 474 ILE A C 1
ATOM 1674 O O . ILE A 1 227 ? 39.611 20.788 15.544 1.00 39.15 474 ILE A O 1
ATOM 1679 N N . LEU A 1 228 ? 39.929 18.816 14.526 1.00 38.26 475 LEU A N 1
ATOM 1680 C CA . LEU A 1 228 ? 40.990 19.332 13.670 1.00 38.52 475 LEU A CA 1
ATOM 1681 C C . LEU A 1 228 ? 40.484 19.793 12.312 1.00 39.54 475 LEU A C 1
ATOM 1682 O O . LEU A 1 228 ? 40.951 20.811 11.793 1.00 39.73 475 LEU A O 1
ATOM 1687 N N . GLU A 1 229 ? 39.534 19.069 11.726 1.00 43.58 476 GLU A N 1
ATOM 1688 C CA . GLU A 1 229 ? 39.080 19.330 10.368 1.00 44.79 476 GLU A CA 1
ATOM 1689 C C . GLU A 1 229 ? 37.719 20.001 10.277 1.00 46.10 476 GLU A C 1
ATOM 1690 O O . GLU A 1 229 ? 37.456 20.683 9.288 1.00 46.96 476 GLU A O 1
ATOM 1696 N N . LYS A 1 230 ? 36.840 19.820 11.258 1.00 40.99 477 LYS A N 1
ATOM 1697 C CA . LYS A 1 230 ? 35.514 20.403 11.130 1.00 40.93 477 LYS A CA 1
ATOM 1698 C C . LYS A 1 230 ? 35.540 21.884 11.492 1.00 40.16 477 LYS A C 1
ATOM 1699 O O . LYS A 1 230 ? 36.394 22.356 12.247 1.00 39.42 477 LYS A O 1
ATOM 1701 N N . GLN A 1 231 ? 34.573 22.614 10.943 1.00 44.52 478 GLN A N 1
ATOM 1702 C CA . GLN A 1 231 ? 34.413 24.041 11.186 1.00 43.63 478 GLN A CA 1
ATOM 1703 C C . GLN A 1 231 ? 33.338 24.291 12.235 1.00 44.22 478 GLN A C 1
ATOM 1704 O O . GLN A 1 231 ? 32.249 23.711 12.168 1.00 46.64 478 GLN A O 1
ATOM 1710 N N . ILE A 1 232 ? 33.649 25.157 13.198 1.00 41.00 479 ILE A N 1
ATOM 1711 C CA . ILE A 1 232 ? 32.703 25.505 14.254 1.00 41.15 479 ILE A CA 1
ATOM 1712 C C . ILE A 1 232 ? 31.583 26.344 13.652 1.00 42.42 479 ILE A C 1
ATOM 1713 O O . ILE A 1 232 ? 31.829 27.406 13.068 1.00 41.57 479 ILE A O 1
ATOM 1715 N N . ARG A 1 233 ? 30.346 25.877 13.796 1.00 40.88 480 ARG A N 1
ATOM 1716 C CA . ARG A 1 233 ? 29.185 26.536 13.204 1.00 42.43 480 ARG A CA 1
ATOM 1717 C C . ARG A 1 233 ? 28.399 27.206 14.328 1.00 41.71 480 ARG A C 1
ATOM 1718 O O . ARG A 1 233 ? 27.693 26.539 15.091 1.00 42.79 480 ARG A O 1
ATOM 1720 N N . ILE A 1 234 ? 28.535 28.522 14.425 1.00 40.33 481 ILE A N 1
ATOM 1721 C CA . ILE A 1 234 ? 27.822 29.293 15.450 1.00 39.67 481 ILE A CA 1
ATOM 1722 C C . ILE A 1 234 ? 26.352 29.407 15.063 1.00 41.65 481 ILE A C 1
ATOM 1723 O O . ILE A 1 234 ? 26.045 29.759 13.910 1.00 42.71 481 ILE A O 1
ATOM 1728 N N . PRO A 1 235 ? 25.417 29.127 15.969 1.00 40.87 482 PRO A N 1
ATOM 1729 C CA . PRO A 1 235 ? 23.997 29.281 15.629 1.00 42.60 482 PRO A CA 1
ATOM 1730 C C . PRO A 1 235 ? 23.644 30.740 15.392 1.00 41.72 482 PRO A C 1
ATOM 1731 O O . PRO A 1 235 ? 24.273 31.653 15.933 1.00 39.87 482 PRO A O 1
ATOM 1735 N N . ARG A 1 236 ? 22.620 30.956 14.565 1.00 45.93 483 ARG A N 1
ATOM 1736 C CA . ARG A 1 236 ? 22.252 32.311 14.172 1.00 45.32 483 ARG A CA 1
ATOM 1737 C C . ARG A 1 236 ? 21.659 33.122 15.317 1.00 44.28 483 ARG A C 1
ATOM 1738 O O . ARG A 1 236 ? 21.541 34.345 15.187 1.00 43.61 483 ARG A O 1
ATOM 1740 N N . SER A 1 237 ? 21.293 32.480 16.426 1.00 40.95 484 SER A N 1
ATOM 1741 C CA . SER A 1 237 ? 20.702 33.180 17.558 1.00 40.11 484 SER A CA 1
ATOM 1742 C C . SER A 1 237 ? 21.731 33.898 18.421 1.00 38.31 484 SER A C 1
ATOM 1743 O O . SER A 1 237 ? 21.339 34.691 19.284 1.00 37.79 484 SER A O 1
ATOM 1746 N N . LEU A 1 238 ? 23.022 33.651 18.214 1.00 37.12 485 LEU A N 1
ATOM 1747 C CA . LEU A 1 238 ? 24.035 34.293 19.035 1.00 36.50 485 LEU A CA 1
ATOM 1748 C C . LEU A 1 238 ? 24.374 35.674 18.486 1.00 37.11 485 LEU A C 1
ATOM 1749 O O . LEU A 1 238 ? 24.190 35.966 17.301 1.00 37.56 485 LEU A O 1
ATOM 1754 N N . SER A 1 239 ? 24.883 36.529 19.371 1.00 32.91 486 SER A N 1
ATOM 1755 C CA . SER A 1 239 ? 25.205 37.891 18.982 1.00 33.29 486 SER A CA 1
ATOM 1756 C C . SER A 1 239 ? 26.450 37.915 18.098 1.00 33.21 486 SER A C 1
ATOM 1757 O O . SER A 1 239 ? 27.138 36.908 17.911 1.00 32.69 486 SER A O 1
ATOM 1760 N N . VAL A 1 240 ? 26.738 39.096 17.547 1.00 35.85 487 VAL A N 1
ATOM 1761 C CA . VAL A 1 240 ? 27.961 39.256 16.770 1.00 35.90 487 VAL A CA 1
ATOM 1762 C C . VAL A 1 240 ? 29.175 39.282 17.688 1.00 35.15 487 VAL A C 1
ATOM 1763 O O . VAL A 1 240 ? 30.262 38.831 17.306 1.00 34.84 487 VAL A O 1
ATOM 1765 N N . LYS A 1 241 ? 29.014 39.794 18.912 1.00 35.22 488 LYS A N 1
ATOM 1766 C CA . LYS A 1 241 ? 30.122 39.798 19.861 1.00 34.83 488 LYS A CA 1
ATOM 1767 C C . LYS A 1 241 ? 30.381 38.399 20.403 1.00 33.61 488 LYS A C 1
ATOM 1768 O O . LYS A 1 241 ? 31.537 38.007 20.597 1.00 32.98 488 LYS A O 1
ATOM 1770 N N . ALA A 1 242 ? 29.316 37.640 20.673 1.00 34.22 489 ALA A N 1
ATOM 1771 C CA . ALA A 1 242 ? 29.476 36.251 21.096 1.00 33.78 489 ALA A CA 1
ATOM 1772 C C . ALA A 1 242 ? 30.097 35.408 19.989 1.00 33.89 489 ALA A C 1
ATOM 1773 O O . ALA A 1 242 ? 30.996 34.598 20.239 1.00 33.14 489 ALA A O 1
ATOM 1775 N N . ALA A 1 243 ? 29.610 35.570 18.757 1.00 33.04 490 ALA A N 1
ATOM 1776 C CA . ALA A 1 243 ? 30.175 34.840 17.626 1.00 32.51 490 ALA A CA 1
ATOM 1777 C C . ALA A 1 243 ? 31.668 35.109 17.483 1.00 32.39 490 ALA A C 1
ATOM 1778 O O . ALA A 1 243 ? 32.467 34.177 17.334 1.00 31.64 490 ALA A O 1
ATOM 1780 N N . SER A 1 244 ? 32.063 36.384 17.525 1.00 34.81 491 SER A N 1
ATOM 1781 C CA . SER A 1 244 ? 33.469 36.732 17.350 1.00 34.33 491 SER A CA 1
ATOM 1782 C C . SER A 1 244 ? 34.335 36.236 18.504 1.00 33.20 491 SER A C 1
ATOM 1783 O O . SER A 1 244 ? 35.510 35.914 18.295 1.00 32.74 491 SER A O 1
ATOM 1786 N N . VAL A 1 245 ? 33.788 36.162 19.721 1.00 33.87 492 VAL A N 1
ATOM 1787 C CA . VAL A 1 245 ? 34.599 35.704 20.847 1.00 32.82 492 VAL A CA 1
ATOM 1788 C C . VAL A 1 245 ? 34.805 34.195 20.781 1.00 32.26 492 VAL A C 1
ATOM 1789 O O . VAL A 1 245 ? 35.802 33.674 21.297 1.00 31.41 492 VAL A O 1
ATOM 1793 N N . LEU A 1 246 ? 33.882 33.468 20.150 1.00 32.37 493 LEU A N 1
ATOM 1794 C CA . LEU A 1 246 ? 34.084 32.037 19.960 1.00 31.89 493 LEU A CA 1
ATOM 1795 C C . LEU A 1 246 ? 35.031 31.769 18.797 1.00 31.92 493 LEU A C 1
ATOM 1796 O O . LEU A 1 246 ? 35.924 30.922 18.904 1.00 31.19 493 LEU A O 1
ATOM 1801 N N . LYS A 1 247 ? 34.857 32.488 17.685 1.00 32.21 494 LYS A N 1
ATOM 1802 C CA . LYS A 1 247 ? 35.747 32.305 16.544 1.00 32.52 494 LYS A CA 1
ATOM 1803 C C . LYS A 1 247 ? 37.172 32.730 16.871 1.00 32.28 494 LYS A C 1
ATOM 1804 O O . LYS A 1 247 ? 38.124 32.187 16.300 1.00 32.40 494 LYS A O 1
ATOM 1809 N N . SER A 1 248 ? 37.342 33.675 17.799 1.00 33.17 495 SER A N 1
ATOM 1810 C CA . SER A 1 248 ? 38.676 34.112 18.190 1.00 32.83 495 SER A CA 1
ATOM 1811 C C . SER A 1 248 ? 39.310 33.192 19.223 1.00 31.93 495 SER A C 1
ATOM 1812 O O . SER A 1 248 ? 40.541 33.141 19.317 1.00 32.11 495 SER A O 1
ATOM 1815 N N . PHE A 1 249 ? 38.502 32.465 19.991 1.00 32.76 496 PHE A N 1
ATOM 1816 C CA . PHE A 1 249 ? 39.017 31.489 20.940 1.00 31.85 496 PHE A CA 1
ATOM 1817 C C . PHE A 1 249 ? 39.173 30.110 20.319 1.00 31.75 496 PHE A C 1
ATOM 1818 O O . PHE A 1 249 ? 40.086 29.367 20.698 1.00 31.38 496 PHE A O 1
ATOM 1826 N N . LEU A 1 250 ? 38.303 29.754 19.375 1.00 30.52 497 LEU A N 1
ATOM 1827 C CA . LEU A 1 250 ? 38.375 28.481 18.673 1.00 30.16 497 LEU A CA 1
ATOM 1828 C C . LEU A 1 250 ? 39.144 28.576 17.361 1.00 30.94 497 LEU A C 1
ATOM 1829 O O . LEU A 1 250 ? 38.915 27.762 16.459 1.00 30.98 497 LEU A O 1
ATOM 1834 N N . ASN A 1 251 ? 40.046 29.545 17.238 1.00 35.43 498 ASN A N 1
ATOM 1835 C CA . ASN A 1 251 ? 40.891 29.632 16.057 1.00 35.92 498 ASN A CA 1
ATOM 1836 C C . ASN A 1 251 ? 41.893 28.486 16.074 1.00 35.77 498 ASN A C 1
ATOM 1837 O O . ASN A 1 251 ? 42.584 28.267 17.074 1.00 35.63 498 ASN A O 1
ATOM 1842 N N . LYS A 1 252 ? 41.966 27.746 14.967 1.00 33.72 499 LYS A N 1
ATOM 1843 C CA . LYS A 1 252 ? 42.805 26.555 14.929 1.00 33.83 499 LYS A CA 1
ATOM 1844 C C . LYS A 1 252 ? 44.289 26.888 15.002 1.00 34.88 499 LYS A C 1
ATOM 1845 O O . LYS A 1 252 ? 45.091 26.018 15.357 1.00 34.95 499 LYS A O 1
ATOM 1851 N N . ASP A 1 253 ? 44.669 28.129 14.694 1.00 37.69 500 ASP A N 1
ATOM 1852 C CA . ASP A 1 253 ? 46.071 28.519 14.685 1.00 38.68 500 ASP A CA 1
ATOM 1853 C C . ASP A 1 253 ? 46.420 29.130 16.035 1.00 38.56 500 ASP A C 1
ATOM 1854 O O . ASP A 1 253 ? 45.895 30.203 16.371 1.00 38.48 500 ASP A O 1
ATOM 1859 N N . PRO A 1 254 ? 47.273 28.491 16.840 1.00 36.54 501 PRO A N 1
ATOM 1860 C CA . PRO A 1 254 ? 47.624 29.070 18.148 1.00 36.53 501 PRO A CA 1
ATOM 1861 C C . PRO A 1 254 ? 48.257 30.449 18.064 1.00 37.80 501 PRO A C 1
ATOM 1862 O O . PRO A 1 254 ? 48.109 31.244 18.998 1.00 37.87 501 PRO A O 1
ATOM 1866 N N . LYS A 1 255 ? 48.953 30.765 16.970 1.00 36.34 502 LYS A N 1
ATOM 1867 C CA . LYS A 1 255 ? 49.569 32.080 16.843 1.00 38.22 502 LYS A CA 1
ATOM 1868 C C . LYS A 1 255 ? 48.546 33.169 16.550 1.00 38.11 502 LYS A C 1
ATOM 1869 O O . LYS A 1 255 ? 48.845 34.352 16.738 1.00 39.52 502 LYS A O 1
ATOM 1872 N N . GLU A 1 256 ? 47.350 32.796 16.101 1.00 42.25 503 GLU A N 1
ATOM 1873 C CA . GLU A 1 256 ? 46.303 33.742 15.744 1.00 42.16 503 GLU A CA 1
ATOM 1874 C C . GLU A 1 256 ? 45.161 33.765 16.749 1.00 40.68 503 GLU A C 1
ATOM 1875 O O . GLU A 1 256 ? 44.211 34.538 16.574 1.00 40.64 503 GLU A O 1
ATOM 1881 N N . ARG A 1 257 ? 45.226 32.940 17.788 1.00 38.32 504 ARG A N 1
ATOM 1882 C CA . ARG A 1 257 ? 44.140 32.797 18.741 1.00 37.03 504 ARG A CA 1
ATOM 1883 C C . ARG A 1 257 ? 44.114 33.964 19.725 1.00 37.74 504 ARG A C 1
ATOM 1884 O O . ARG A 1 257 ? 45.124 34.634 19.972 1.00 39.13 504 ARG A O 1
ATOM 1892 N N . LEU A 1 258 ? 42.930 34.197 20.289 1.00 36.20 505 LEU A N 1
ATOM 1893 C CA . LEU A 1 258 ? 42.743 35.250 21.277 1.00 36.97 505 LEU A CA 1
ATOM 1894 C C . LEU A 1 258 ? 43.329 34.803 22.611 1.00 36.78 505 LEU A C 1
ATOM 1895 O O . LEU A 1 258 ? 43.065 33.688 23.072 1.00 35.49 505 LEU A O 1
ATOM 1900 N N . GLY A 1 259 ? 44.138 35.667 23.222 1.00 40.48 506 GLY A N 1
ATOM 1901 C CA . GLY A 1 259 ? 44.801 35.341 24.465 1.00 40.66 506 GLY A CA 1
ATOM 1902 C C . GLY A 1 259 ? 46.167 34.726 24.288 1.00 41.13 506 GLY A C 1
ATOM 1903 O O . GLY A 1 259 ? 46.908 34.599 25.272 1.00 41.72 506 GLY A O 1
ATOM 1904 N N . CYS A 1 260 ? 46.503 34.321 23.066 1.00 43.02 507 CYS A N 1
ATOM 1905 C CA . CYS A 1 260 ? 47.770 33.685 22.722 1.00 43.60 507 CYS A CA 1
ATOM 1906 C C . CYS A 1 260 ? 48.706 34.689 22.068 1.00 45.79 507 CYS A C 1
ATOM 1907 O O . CYS A 1 260 ? 49.502 34.358 21.185 1.00 46.52 507 CYS A O 1
ATOM 1910 N N . HIS A 1 261 ? 48.619 35.927 22.536 1.00 51.72 508 HIS A N 1
ATOM 1911 C CA . HIS A 1 261 ? 49.349 37.079 22.020 1.00 54.12 508 HIS A CA 1
ATOM 1912 C C . HIS A 1 261 ? 50.475 37.419 22.983 1.00 55.96 508 HIS A C 1
ATOM 1913 O O . HIS A 1 261 ? 50.217 37.982 24.056 1.00 56.37 508 HIS A O 1
ATOM 1920 N N . PRO A 1 262 ? 51.722 37.072 22.667 1.00 55.24 509 PRO A N 1
ATOM 1921 C CA . PRO A 1 262 ? 52.833 37.332 23.591 1.00 57.18 509 PRO A CA 1
ATOM 1922 C C . PRO A 1 262 ? 52.884 38.760 24.125 1.00 59.38 509 PRO A C 1
ATOM 1923 O O . PRO A 1 262 ? 52.769 39.733 23.372 1.00 60.75 509 PRO A O 1
ATOM 1927 N N . GLN A 1 263 ? 53.029 38.870 25.452 1.00 56.14 510 GLN A N 1
ATOM 1928 C CA . GLN A 1 263 ? 52.773 40.078 26.245 1.00 57.81 510 GLN A CA 1
ATOM 1929 C C . GLN A 1 263 ? 51.350 40.628 26.252 1.00 56.61 510 GLN A C 1
ATOM 1930 O O . GLN A 1 263 ? 50.862 41.053 27.305 1.00 56.85 510 GLN A O 1
ATOM 1936 N N . THR A 1 264 ? 50.673 40.647 25.109 1.00 54.09 511 THR A N 1
ATOM 1937 C CA . THR A 1 264 ? 49.362 41.273 25.044 1.00 53.34 511 THR A CA 1
ATOM 1938 C C . THR A 1 264 ? 48.214 40.281 25.191 1.00 50.30 511 THR A C 1
ATOM 1939 O O . THR A 1 264 ? 47.075 40.612 24.840 1.00 49.46 511 THR A O 1
ATOM 1943 N N . GLY A 1 265 ? 48.483 39.085 25.712 1.00 46.58 512 GLY A N 1
ATOM 1944 C CA . GLY A 1 265 ? 47.476 38.046 25.841 1.00 43.91 512 GLY A CA 1
ATOM 1945 C C . GLY A 1 265 ? 46.215 38.427 26.596 1.00 43.28 512 GLY A C 1
ATOM 1946 O O . GLY A 1 265 ? 45.143 38.553 25.997 1.00 42.34 512 GLY A O 1
ATOM 1947 N N . PHE A 1 266 ? 46.326 38.599 27.919 1.00 41.28 513 PHE A N 1
ATOM 1948 C CA . PHE A 1 266 ? 45.144 38.898 28.727 1.00 40.88 513 PHE A CA 1
ATOM 1949 C C . PHE A 1 266 ? 44.495 40.218 28.324 1.00 42.21 513 PHE A C 1
ATOM 1950 O O . PHE A 1 266 ? 43.263 40.322 28.284 1.00 41.36 513 PHE A O 1
ATOM 1958 N N . ALA A 1 267 ? 45.306 41.238 28.020 1.00 41.37 514 ALA A N 1
ATOM 1959 C CA . ALA A 1 267 ? 44.758 42.522 27.586 1.00 42.88 514 ALA A CA 1
ATOM 1960 C C . ALA A 1 267 ? 43.867 42.370 26.360 1.00 41.43 514 ALA A C 1
ATOM 1961 O O . ALA A 1 267 ? 42.839 43.048 26.244 1.00 41.68 514 ALA A O 1
ATOM 1963 N N . ASP A 1 268 ? 44.249 41.490 25.432 1.00 45.31 515 ASP A N 1
ATOM 1964 C CA . ASP A 1 268 ? 43.418 41.253 24.256 1.00 44.00 515 ASP A CA 1
ATOM 1965 C C . ASP A 1 268 ? 42.078 40.646 24.648 1.00 42.13 515 ASP A C 1
ATOM 1966 O O . ASP A 1 268 ? 41.041 40.977 24.060 1.00 41.83 515 ASP A O 1
ATOM 1971 N N . ILE A 1 269 ? 42.081 39.754 25.642 1.00 40.18 516 ILE A N 1
ATOM 1972 C CA . ILE A 1 269 ? 40.839 39.131 26.083 1.00 38.70 516 ILE A CA 1
ATOM 1973 C C . ILE A 1 269 ? 39.962 40.144 26.805 1.00 39.80 516 ILE A C 1
ATOM 1974 O O . ILE A 1 269 ? 38.730 40.076 26.725 1.00 39.14 516 ILE A O 1
ATOM 1979 N N . GLN A 1 270 ? 40.571 41.109 27.500 1.00 35.36 517 GLN A N 1
ATOM 1980 C CA . GLN A 1 270 ? 39.804 42.139 28.190 1.00 36.85 517 GLN A CA 1
ATOM 1981 C C . GLN A 1 270 ? 39.283 43.209 27.244 1.00 37.94 517 GLN A C 1
ATOM 1982 O O . GLN A 1 270 ? 38.288 43.868 27.563 1.00 38.72 517 GLN A O 1
ATOM 1988 N N . GLY A 1 271 ? 39.917 43.382 26.087 1.00 40.13 518 GLY A N 1
ATOM 1989 C CA . GLY A 1 271 ? 39.502 44.388 25.133 1.00 41.29 518 GLY A CA 1
ATOM 1990 C C . GLY A 1 271 ? 38.536 43.919 24.077 1.00 39.69 518 GLY A C 1
ATOM 1991 O O . GLY A 1 271 ? 38.047 44.735 23.289 1.00 40.62 518 GLY A O 1
ATOM 1992 N N . HIS A 1 272 ? 38.256 42.621 24.030 1.00 39.74 519 HIS A N 1
ATOM 1993 C CA . HIS A 1 272 ? 37.375 42.095 23.003 1.00 38.39 519 HIS A CA 1
ATOM 1994 C C . HIS A 1 272 ? 35.948 42.595 23.229 1.00 38.71 519 HIS A C 1
ATOM 1995 O O . HIS A 1 272 ? 35.523 42.758 24.378 1.00 39.12 519 HIS A O 1
ATOM 2002 N N . PRO A 1 273 ? 35.197 42.869 22.153 1.00 37.89 520 PRO A N 1
ATOM 2003 C CA . PRO A 1 273 ? 33.823 43.381 22.309 1.00 38.44 520 PRO A CA 1
ATOM 2004 C C . PRO A 1 273 ? 32.959 42.582 23.271 1.00 37.43 520 PRO A C 1
ATOM 2005 O O . PRO A 1 273 ? 32.150 43.166 24.003 1.00 38.47 520 PRO A O 1
ATOM 2009 N N . PHE A 1 274 ? 33.110 41.256 23.287 1.00 37.80 521 PHE A N 1
ATOM 2010 C CA . PHE A 1 274 ? 32.322 40.430 24.196 1.00 36.98 521 PHE A CA 1
ATOM 2011 C C . PHE A 1 274 ? 32.645 40.748 25.647 1.00 37.80 521 PHE A C 1
ATOM 2012 O O . PHE A 1 274 ? 31.744 40.817 26.491 1.00 38.30 521 PHE A O 1
ATOM 2020 N N . PHE A 1 275 ? 33.925 40.954 25.956 1.00 40.35 522 PHE A N 1
ATOM 2021 C CA . PHE A 1 275 ? 34.361 41.230 27.317 1.00 41.23 522 PHE A CA 1
ATOM 2022 C C . PHE A 1 275 ? 34.536 42.721 27.569 1.00 43.50 522 PHE A C 1
ATOM 2023 O O . PHE A 1 275 ? 35.396 43.129 28.356 1.00 44.65 522 PHE A O 1
ATOM 2031 N N . ARG A 1 276 ? 33.729 43.538 26.905 1.00 46.86 523 ARG A N 1
ATOM 2032 C CA . ARG A 1 276 ? 33.689 44.971 27.133 1.00 49.30 523 ARG A CA 1
ATOM 2033 C C . ARG A 1 276 ? 32.546 45.252 28.099 1.00 50.25 523 ARG A C 1
ATOM 2034 O O . ARG A 1 276 ? 31.732 44.375 28.393 1.00 49.01 523 ARG A O 1
ATOM 2036 N N . ASN A 1 277 ? 32.507 46.478 28.620 1.00 57.83 524 ASN A N 1
ATOM 2037 C CA . ASN A 1 277 ? 31.460 46.897 29.551 1.00 59.25 524 ASN A CA 1
ATOM 2038 C C . ASN A 1 277 ? 31.562 46.080 30.840 1.00 58.70 524 ASN A C 1
ATOM 2039 O O . ASN A 1 277 ? 30.720 46.210 31.735 1.00 59.76 524 ASN A O 1
ATOM 2044 N N . VAL A 1 278 ? 32.589 45.232 30.939 1.00 51.25 525 VAL A N 1
ATOM 2045 C CA . VAL A 1 278 ? 32.829 44.382 32.100 1.00 50.64 525 VAL A CA 1
ATOM 2046 C C . VAL A 1 278 ? 33.907 45.044 32.941 1.00 52.48 525 VAL A C 1
ATOM 2047 O O . VAL A 1 278 ? 34.915 45.526 32.408 1.00 53.01 525 VAL A O 1
ATOM 2051 N N . ASP A 1 279 ? 33.704 45.073 34.252 1.00 47.43 526 ASP A N 1
ATOM 2052 C CA . ASP A 1 279 ? 34.702 45.592 35.177 1.00 49.31 526 ASP A CA 1
ATOM 2053 C C . ASP A 1 279 ? 35.502 44.425 35.743 1.00 47.75 526 ASP A C 1
ATOM 2054 O O . ASP A 1 279 ? 34.988 43.645 36.551 1.00 47.06 526 ASP A O 1
ATOM 2059 N N . TRP A 1 280 ? 36.762 44.308 35.317 1.00 46.04 527 TRP A N 1
ATOM 2060 C CA . TRP A 1 280 ? 37.566 43.151 35.692 1.00 44.47 527 TRP A CA 1
ATOM 2061 C C . TRP A 1 280 ? 38.147 43.285 37.090 1.00 46.20 527 TRP A C 1
ATOM 2062 O O . TRP A 1 280 ? 38.419 42.274 37.747 1.00 45.09 527 TRP A O 1
ATOM 2073 N N . ASP A 1 281 ? 38.338 44.515 37.559 1.00 46.97 528 ASP A N 1
ATOM 2074 C CA . ASP A 1 281 ? 38.890 44.722 38.890 1.00 48.99 528 ASP A CA 1
ATOM 2075 C C . ASP A 1 281 ? 37.834 44.538 39.971 1.00 49.51 528 ASP A C 1
ATOM 2076 O O . ASP A 1 281 ? 38.148 44.050 41.063 1.00 49.94 528 ASP A O 1
ATOM 2081 N N . MET A 1 282 ? 36.586 44.924 39.693 1.00 50.13 529 MET A N 1
ATOM 2082 C CA . MET A 1 282 ? 35.491 44.551 40.580 1.00 50.33 529 MET A CA 1
ATOM 2083 C C . MET A 1 282 ? 35.251 43.050 40.538 1.00 47.42 529 MET A C 1
ATOM 2084 O O . MET A 1 282 ? 34.910 42.439 41.558 1.00 47.56 529 MET A O 1
ATOM 2089 N N . MET A 1 283 ? 35.420 42.440 39.363 1.00 47.57 530 MET A N 1
ATOM 2090 C CA . MET A 1 283 ? 35.202 41.004 39.247 1.00 44.97 530 MET A CA 1
ATOM 2091 C C . MET A 1 283 ? 36.269 40.233 40.011 1.00 44.56 530 MET A C 1
ATOM 2092 O O . MET A 1 283 ? 35.964 39.244 40.688 1.00 43.71 530 MET A O 1
ATOM 2097 N N . GLU A 1 284 ? 37.526 40.677 39.917 1.00 39.81 531 GLU A N 1
ATOM 2098 C CA . GLU A 1 284 ? 38.605 40.029 40.653 1.00 39.75 531 GLU A CA 1
ATOM 2099 C C . GLU A 1 284 ? 38.405 40.168 42.155 1.00 41.68 531 GLU A C 1
ATOM 2100 O O . GLU A 1 284 ? 38.859 39.316 42.927 1.00 41.25 531 GLU A O 1
ATOM 2103 N N . GLN A 1 285 ? 37.724 41.229 42.585 1.00 45.71 532 GLN A N 1
ATOM 2104 C CA . GLN A 1 285 ? 37.480 41.494 43.994 1.00 47.98 532 GLN A CA 1
ATOM 2105 C C . GLN A 1 285 ? 36.127 40.968 44.459 1.00 47.56 532 GLN A C 1
ATOM 2106 O O . GLN A 1 285 ? 35.665 41.347 45.540 1.00 49.77 532 GLN A O 1
ATOM 2112 N N . LYS A 1 286 ? 35.489 40.107 43.664 1.00 45.68 533 LYS A N 1
ATOM 2113 C CA . LYS A 1 286 ? 34.189 39.519 43.995 1.00 46.14 533 LYS A CA 1
ATOM 2114 C C . LYS A 1 286 ? 33.139 40.588 44.299 1.00 48.31 533 LYS A C 1
ATOM 2115 O O . LYS A 1 286 ? 32.373 40.482 45.259 1.00 49.32 533 LYS A O 1
ATOM 2121 N N . GLN A 1 287 ? 33.099 41.630 43.468 1.00 46.28 534 GLN A N 1
ATOM 2122 C CA . GLN A 1 287 ? 32.128 42.706 43.623 1.00 48.41 534 GLN A CA 1
ATOM 2123 C C . GLN A 1 287 ? 30.996 42.665 42.604 1.00 48.82 534 GLN A C 1
ATOM 2124 O O . GLN A 1 287 ? 30.027 43.418 42.753 1.00 50.63 534 GLN A O 1
ATOM 2126 N N . VAL A 1 288 ? 31.093 41.826 41.578 1.00 44.81 535 VAL A N 1
ATOM 2127 C CA . VAL A 1 288 ? 30.024 41.676 40.595 1.00 45.18 535 VAL A CA 1
ATOM 2128 C C . VAL A 1 288 ? 28.988 40.692 41.122 1.00 45.27 535 VAL A C 1
ATOM 2129 O O . VAL A 1 288 ? 29.329 39.692 41.766 1.00 44.15 535 VAL A O 1
ATOM 2133 N N . VAL A 1 289 ? 27.716 40.970 40.850 1.00 43.73 536 VAL A N 1
ATOM 2134 C CA . VAL A 1 289 ? 26.614 40.162 41.368 1.00 44.24 536 VAL A CA 1
ATOM 2135 C C . VAL A 1 289 ? 26.411 38.964 40.449 1.00 42.87 536 VAL A C 1
ATOM 2136 O O . VAL A 1 289 ? 26.185 39.140 39.242 1.00 42.82 536 VAL A O 1
ATOM 2140 N N . PRO A 1 290 ? 26.511 37.740 40.967 1.00 42.14 537 PRO A N 1
ATOM 2141 C CA . PRO A 1 290 ? 26.312 36.570 40.118 1.00 40.95 537 PRO A CA 1
ATOM 2142 C C . PRO A 1 290 ? 24.949 36.598 39.458 1.00 42.29 537 PRO A C 1
ATOM 2143 O O . PRO A 1 290 ? 23.973 37.127 40.024 1.00 44.14 537 PRO A O 1
ATOM 2147 N N . PRO A 1 291 ? 24.834 36.041 38.248 1.00 39.96 538 PRO A N 1
ATOM 2148 C CA . PRO A 1 291 ? 23.518 35.955 37.598 1.00 41.28 538 PRO A CA 1
ATOM 2149 C C . PRO A 1 291 ? 22.673 34.810 38.121 1.00 41.63 538 PRO A C 1
ATOM 2150 O O . PRO A 1 291 ? 21.444 34.846 37.975 1.00 43.24 538 PRO A O 1
ATOM 2154 N N . PHE A 1 292 ? 23.298 33.797 38.715 1.00 46.84 539 PHE A N 1
ATOM 2155 C CA . PHE A 1 292 ? 22.609 32.614 39.204 1.00 47.10 539 PHE A CA 1
ATOM 2156 C C . PHE A 1 292 ? 23.150 32.283 40.585 1.00 46.74 539 PHE A C 1
ATOM 2157 O O . PHE A 1 292 ? 24.367 32.184 40.770 1.00 45.18 539 PHE A O 1
ATOM 2165 N N . LYS A 1 293 ? 22.246 32.121 41.548 1.00 46.73 540 LYS A N 1
ATOM 2166 C CA . LYS A 1 293 ? 22.615 31.789 42.915 1.00 46.69 540 LYS A CA 1
ATOM 2167 C C . LYS A 1 293 ? 22.182 30.363 43.204 1.00 46.59 540 LYS A C 1
ATOM 2168 O O . LYS A 1 293 ? 20.978 30.071 43.151 1.00 48.10 540 LYS A O 1
ATOM 2170 N N . PRO A 1 294 ? 23.113 29.449 43.479 1.00 50.09 541 PRO A N 1
ATOM 2171 C CA . PRO A 1 294 ? 22.734 28.044 43.671 1.00 50.01 541 PRO A CA 1
ATOM 2172 C C . PRO A 1 294 ? 21.694 27.878 44.768 1.00 52.02 541 PRO A C 1
ATOM 2173 O O . PRO A 1 294 ? 21.672 28.613 45.758 1.00 52.97 541 PRO A O 1
ATOM 2177 N N . ASN A 1 295 ? 20.824 26.888 44.577 1.00 53.70 542 ASN A N 1
ATOM 2178 C CA . ASN A 1 295 ? 19.780 26.563 45.545 1.00 55.65 542 ASN A CA 1
ATOM 2179 C C . ASN A 1 295 ? 20.333 25.478 46.457 1.00 54.87 542 ASN A C 1
ATOM 2180 O O . ASN A 1 295 ? 20.210 24.283 46.184 1.00 54.49 542 ASN A O 1
ATOM 2182 N N . ILE A 1 296 ? 20.969 25.900 47.549 1.00 51.68 543 ILE A N 1
ATOM 2183 C CA . ILE A 1 296 ? 21.563 24.951 48.484 1.00 51.13 543 ILE A CA 1
ATOM 2184 C C . ILE A 1 296 ? 20.418 24.193 49.142 1.00 53.12 543 ILE A C 1
ATOM 2185 O O . ILE A 1 296 ? 19.750 24.701 50.051 1.00 54.95 543 ILE A O 1
ATOM 2190 N N . SER A 1 297 ? 20.153 22.991 48.639 1.00 52.85 544 SER A N 1
ATOM 2191 C CA . SER A 1 297 ? 19.092 22.127 49.131 1.00 54.74 544 SER A CA 1
ATOM 2192 C C . SER A 1 297 ? 19.698 20.839 49.670 1.00 53.99 544 SER A C 1
ATOM 2193 O O . SER A 1 297 ? 20.704 20.349 49.145 1.00 51.94 544 SER A O 1
ATOM 2195 N N . GLY A 1 298 ? 19.105 20.311 50.736 1.00 51.60 545 GLY A N 1
ATOM 2196 C CA . GLY A 1 298 ? 19.581 19.076 51.319 1.00 51.22 545 GLY A CA 1
ATOM 2197 C C . GLY A 1 298 ? 20.717 19.299 52.297 1.00 50.18 545 GLY A C 1
ATOM 2198 O O . GLY A 1 298 ? 21.197 20.411 52.515 1.00 49.68 545 GLY A O 1
ATOM 2199 N N . GLU A 1 299 ? 21.160 18.194 52.890 1.00 52.54 546 GLU A N 1
ATOM 2200 C CA . GLU A 1 299 ? 22.245 18.251 53.858 1.00 51.68 546 GLU A CA 1
ATOM 2201 C C . GLU A 1 299 ? 23.526 18.722 53.184 1.00 49.16 546 GLU A C 1
ATOM 2202 O O . GLU A 1 299 ? 23.928 18.187 52.147 1.00 47.66 546 GLU A O 1
ATOM 2204 N N . PHE A 1 300 ? 24.159 19.737 53.772 1.00 46.33 547 PHE A N 1
ATOM 2205 C CA . PHE A 1 300 ? 25.421 20.295 53.288 1.00 44.18 547 PHE A CA 1
ATOM 2206 C C . PHE A 1 300 ? 25.332 20.786 51.847 1.00 43.18 547 PHE A C 1
ATOM 2207 O O . PHE A 1 300 ? 26.362 20.975 51.191 1.00 41.29 547 PHE A O 1
ATOM 2215 N N . GLY A 1 301 ? 24.123 20.990 51.335 1.00 49.23 548 GLY A N 1
ATOM 2216 C CA . GLY A 1 301 ? 23.954 21.355 49.940 1.00 48.62 548 GLY A CA 1
ATOM 2217 C C . GLY A 1 301 ? 24.234 20.216 48.985 1.00 47.37 548 GLY A C 1
ATOM 2218 O O . GLY A 1 301 ? 24.779 20.443 47.897 1.00 45.92 548 GLY A O 1
ATOM 2219 N N . LEU A 1 302 ? 23.878 18.988 49.370 1.00 48.39 549 LEU A N 1
ATOM 2220 C CA . LEU A 1 302 ? 24.183 17.810 48.569 1.00 47.34 549 LEU A CA 1
ATOM 2221 C C . LEU A 1 302 ? 23.215 17.601 47.411 1.00 48.16 549 LEU A C 1
ATOM 2222 O O . LEU A 1 302 ? 23.511 16.796 46.521 1.00 47.09 549 LEU A O 1
ATOM 2227 N N . ASP A 1 303 ? 22.077 18.302 47.392 1.00 47.54 550 ASP A N 1
ATOM 2228 C CA . ASP A 1 303 ? 21.188 18.233 46.237 1.00 48.16 550 ASP A CA 1
ATOM 2229 C C . ASP A 1 303 ? 21.743 18.976 45.031 1.00 46.57 550 ASP A C 1
ATOM 2230 O O . ASP A 1 303 ? 21.074 19.021 43.992 1.00 47.00 550 ASP A O 1
ATOM 2235 N N . ASN A 1 304 ? 22.939 19.553 45.146 1.00 47.56 551 ASN A N 1
ATOM 2236 C CA . ASN A 1 304 ? 23.629 20.192 44.037 1.00 45.84 551 ASN A CA 1
ATOM 2237 C C . ASN A 1 304 ? 24.668 19.274 43.409 1.00 43.70 551 ASN A C 1
ATOM 2238 O O . ASN A 1 304 ? 25.454 19.721 42.567 1.00 42.15 551 ASN A O 1
ATOM 2243 N N . PHE A 1 305 ? 24.698 18.009 43.817 1.00 43.61 552 PHE A N 1
ATOM 2244 C CA . PHE A 1 305 ? 25.608 17.010 43.281 1.00 41.82 552 PHE A CA 1
ATOM 2245 C C . PHE A 1 305 ? 24.788 15.851 42.730 1.00 42.74 552 PHE A C 1
ATOM 2246 O O . PHE A 1 305 ? 23.669 15.595 43.185 1.00 44.90 552 PHE A O 1
ATOM 2254 N N . ASP A 1 306 ? 25.353 15.150 41.748 1.00 40.19 553 ASP A N 1
ATOM 2255 C CA . ASP A 1 306 ? 24.627 14.063 41.106 1.00 41.05 553 ASP A CA 1
ATOM 2256 C C . ASP A 1 306 ? 24.318 12.954 42.103 1.00 42.24 553 ASP A C 1
ATOM 2257 O O . ASP A 1 306 ? 25.098 12.669 43.016 1.00 41.50 553 ASP A O 1
ATOM 2262 N N . SER A 1 307 ? 23.164 12.314 41.912 1.00 39.74 554 SER A N 1
ATOM 2263 C CA . SER A 1 307 ? 22.747 11.235 42.795 1.00 41.11 554 SER A CA 1
ATOM 2264 C C . SER A 1 307 ? 23.394 9.906 42.436 1.00 40.21 554 SER A C 1
ATOM 2265 O O . SER A 1 307 ? 23.208 8.928 43.166 1.00 41.23 554 SER A O 1
ATOM 2268 N N . GLN A 1 308 ? 24.150 9.848 41.338 1.00 44.56 555 GLN A N 1
ATOM 2269 C CA . GLN A 1 308 ? 24.885 8.635 41.013 1.00 43.39 555 GLN A CA 1
ATOM 2270 C C . GLN A 1 308 ? 26.078 8.442 41.937 1.00 41.95 555 GLN A C 1
ATOM 2271 O O . GLN A 1 308 ? 26.579 7.319 42.065 1.00 41.58 555 GLN A O 1
ATOM 2277 N N . PHE A 1 309 ? 26.521 9.506 42.601 1.00 41.26 556 PHE A N 1
ATOM 2278 C CA . PHE A 1 309 ? 27.642 9.455 43.528 1.00 40.07 556 PHE A CA 1
ATOM 2279 C C . PHE A 1 309 ? 27.209 9.569 44.978 1.00 41.58 556 PHE A C 1
ATOM 2280 O O . PHE A 1 309 ? 27.778 8.899 45.843 1.00 41.42 556 PHE A O 1
ATOM 2288 N N . THR A 1 310 ? 26.205 10.397 45.262 1.00 35.14 557 THR A N 1
ATOM 2289 C CA . THR A 1 310 ? 25.710 10.573 46.620 1.00 36.74 557 THR A CA 1
ATOM 2290 C C . THR A 1 310 ? 24.851 9.407 47.085 1.00 38.69 557 THR A C 1
ATOM 2291 O O . THR A 1 310 ? 24.388 9.416 48.230 1.00 40.24 557 THR A O 1
ATOM 2295 N N . ASN A 1 311 ? 24.624 8.413 46.226 1.00 36.72 558 ASN A N 1
ATOM 2296 C CA . ASN A 1 311 ? 23.920 7.200 46.605 1.00 38.56 558 ASN A CA 1
ATOM 2297 C C . ASN A 1 311 ? 24.850 6.005 46.736 1.00 37.65 558 ASN A C 1
ATOM 2298 O O . ASN A 1 311 ? 24.414 4.951 47.212 1.00 39.18 558 ASN A O 1
ATOM 2303 N N . GLU A 1 312 ? 26.108 6.141 46.328 1.00 39.91 559 GLU A N 1
ATOM 2304 C CA . GLU A 1 312 ? 27.097 5.114 46.596 1.00 39.44 559 GLU A CA 1
ATOM 2305 C C . GLU A 1 312 ? 27.311 5.000 48.103 1.00 38.08 559 GLU A C 1
ATOM 2306 O O . GLU A 1 312 ? 27.203 5.994 48.828 1.00 37.22 559 GLU A O 1
ATOM 2312 N N . PRO A 1 313 ? 27.599 3.802 48.604 1.00 38.94 560 PRO A N 1
ATOM 2313 C CA . PRO A 1 313 ? 27.891 3.665 50.035 1.00 37.98 560 PRO A CA 1
ATOM 2314 C C . PRO A 1 313 ? 29.089 4.519 50.417 1.00 36.97 560 PRO A C 1
ATOM 2315 O O . PRO A 1 313 ? 30.113 4.526 49.730 1.00 37.01 560 PRO A O 1
ATOM 2319 N N . VAL A 1 314 ? 28.951 5.253 51.519 1.00 37.89 561 VAL A N 1
ATOM 2320 C CA . VAL A 1 314 ? 30.013 6.150 51.953 1.00 36.96 561 VAL A CA 1
ATOM 2321 C C . VAL A 1 314 ? 31.074 5.316 52.659 1.00 36.76 561 VAL A C 1
ATOM 2322 O O . VAL A 1 314 ? 30.990 5.046 53.862 1.00 36.56 561 VAL A O 1
ATOM 2326 N N . GLN A 1 315 ? 32.079 4.891 51.901 1.00 36.84 562 GLN A N 1
ATOM 2327 C CA . GLN A 1 315 ? 33.136 4.039 52.423 1.00 36.82 562 GLN A CA 1
ATOM 2328 C C . GLN A 1 315 ? 34.306 4.084 51.450 1.00 36.80 562 GLN A C 1
ATOM 2329 O O . GLN A 1 315 ? 34.227 4.689 50.378 1.00 36.95 562 GLN A O 1
ATOM 2331 N N . LEU A 1 316 ? 35.395 3.435 51.836 1.00 36.88 563 LEU A N 1
ATOM 2332 C CA . LEU A 1 316 ? 36.547 3.299 50.962 1.00 36.92 563 LEU A CA 1
ATOM 2333 C C . LEU A 1 316 ? 36.636 1.850 50.492 1.00 37.85 563 LEU A C 1
ATOM 2334 O O . LEU A 1 316 ? 36.389 0.926 51.272 1.00 38.31 563 LEU A O 1
ATOM 2350 N N . PRO A 1 318 ? 37.857 -1.747 49.615 1.00 34.65 565 PRO A N 1
ATOM 2351 C CA . PRO A 1 318 ? 38.851 -2.644 50.223 1.00 35.02 565 PRO A CA 1
ATOM 2352 C C . PRO A 1 318 ? 40.122 -2.819 49.393 1.00 34.97 565 PRO A C 1
ATOM 2353 O O . PRO A 1 318 ? 40.095 -2.677 48.171 1.00 35.07 565 PRO A O 1
ATOM 2357 N N . ASP A 1 319 ? 41.221 -3.156 50.057 1.00 38.83 566 ASP A N 1
ATOM 2358 C CA . ASP A 1 319 ? 42.506 -3.228 49.384 1.00 38.67 566 ASP A CA 1
ATOM 2359 C C . ASP A 1 319 ? 42.815 -4.647 48.925 1.00 39.81 566 ASP A C 1
ATOM 2360 O O . ASP A 1 319 ? 42.228 -5.625 49.394 1.00 40.79 566 ASP A O 1
ATOM 2365 N N . ASP A 1 320 ? 43.762 -4.745 47.994 1.00 38.57 567 ASP A N 1
ATOM 2366 C CA . ASP A 1 320 ? 44.230 -6.019 47.455 1.00 39.58 567 ASP A CA 1
ATOM 2367 C C . ASP A 1 320 ? 45.726 -6.095 47.745 1.00 39.38 567 ASP A C 1
ATOM 2368 O O . ASP A 1 320 ? 46.536 -5.532 47.002 1.00 38.79 567 ASP A O 1
ATOM 2373 N N . ASP A 1 321 ? 46.088 -6.800 48.821 1.00 45.37 568 ASP A N 1
ATOM 2374 C CA . ASP A 1 321 ? 47.486 -6.905 49.237 1.00 45.37 568 ASP A CA 1
ATOM 2375 C C . ASP A 1 321 ? 48.396 -7.422 48.128 1.00 45.60 568 ASP A C 1
ATOM 2376 O O . ASP A 1 321 ? 49.610 -7.200 48.184 1.00 45.29 568 ASP A O 1
ATOM 2378 N N . ASP A 1 322 ? 47.837 -8.093 47.119 1.00 43.13 569 ASP A N 1
ATOM 2379 C CA . ASP A 1 322 ? 48.625 -8.553 45.982 1.00 43.39 569 ASP A CA 1
ATOM 2380 C C . ASP A 1 322 ? 48.868 -7.429 44.982 1.00 42.42 569 ASP A C 1
ATOM 2381 O O . ASP A 1 322 ? 49.917 -7.398 44.330 1.00 42.34 569 ASP A O 1
ATOM 2386 N N . ILE A 1 323 ? 47.922 -6.503 44.855 1.00 40.81 570 ILE A N 1
ATOM 2387 C CA . ILE A 1 323 ? 48.082 -5.357 43.964 1.00 40.11 570 ILE A CA 1
ATOM 2388 C C . ILE A 1 323 ? 48.828 -4.221 44.656 1.00 39.21 570 ILE A C 1
ATOM 2389 O O . ILE A 1 323 ? 49.630 -3.524 44.029 1.00 39.30 570 ILE A O 1
ATOM 2394 N N . VAL A 1 324 ? 48.593 -4.027 45.958 1.00 39.60 571 VAL A N 1
ATOM 2395 C CA . VAL A 1 324 ? 49.211 -2.919 46.687 1.00 39.13 571 VAL A CA 1
ATOM 2396 C C . VAL A 1 324 ? 50.648 -3.219 47.085 1.00 39.68 571 VAL A C 1
ATOM 2397 O O . VAL A 1 324 ? 51.361 -2.315 47.540 1.00 39.63 571 VAL A O 1
ATOM 2401 N N . ARG A 1 325 ? 51.123 -4.443 46.869 1.00 41.13 572 ARG A N 1
ATOM 2402 C CA . ARG A 1 325 ? 52.496 -4.791 47.206 1.00 41.81 572 ARG A CA 1
ATOM 2403 C C . ARG A 1 325 ? 53.472 -4.497 46.075 1.00 42.13 572 ARG A C 1
ATOM 2404 O O . ARG A 1 325 ? 54.673 -4.741 46.231 1.00 42.78 572 ARG A O 1
ATOM 2406 N N . LYS A 1 326 ? 52.990 -3.965 44.953 1.00 42.48 573 LYS A N 1
ATOM 2407 C CA . LYS A 1 326 ? 53.844 -3.591 43.835 1.00 42.98 573 LYS A CA 1
ATOM 2408 C C . LYS A 1 326 ? 54.162 -2.104 43.814 1.00 42.85 573 LYS A C 1
ATOM 2409 O O . LYS A 1 326 ? 55.066 -1.691 43.080 1.00 43.49 573 LYS A O 1
ATOM 2415 N N . ILE A 1 327 ? 53.446 -1.299 44.601 1.00 42.11 574 ILE A N 1
ATOM 2416 C CA . ILE A 1 327 ? 53.598 0.150 44.558 1.00 42.14 574 ILE A CA 1
ATOM 2417 C C . ILE A 1 327 ? 54.978 0.545 45.062 1.00 44.03 574 ILE A C 1
ATOM 2418 O O . ILE A 1 327 ? 55.426 0.087 46.122 1.00 44.49 574 ILE A O 1
ATOM 2423 N N . ASP A 1 328 ? 55.663 1.394 44.299 1.00 47.27 575 ASP A N 1
ATOM 2424 C CA . ASP A 1 328 ? 56.963 1.925 44.704 1.00 48.94 575 ASP A CA 1
ATOM 2425 C C . ASP A 1 328 ? 56.704 3.109 45.628 1.00 50.43 575 ASP A C 1
ATOM 2426 O O . ASP A 1 328 ? 56.532 4.248 45.189 1.00 50.92 575 ASP A O 1
ATOM 2431 N N . GLN A 1 329 ? 56.684 2.837 46.934 1.00 46.97 576 GLN A N 1
ATOM 2432 C CA . GLN A 1 329 ? 56.391 3.875 47.916 1.00 48.07 576 GLN A CA 1
ATOM 2433 C C . GLN A 1 329 ? 57.552 4.837 48.129 1.00 48.58 576 GLN A C 1
ATOM 2434 O O . GLN A 1 329 ? 57.426 5.749 48.957 1.00 49.13 576 GLN A O 1
ATOM 2440 N N . SER A 1 330 ? 58.663 4.675 47.404 1.00 54.53 577 SER A N 1
ATOM 2441 C CA . SER A 1 330 ? 59.780 5.609 47.467 1.00 54.28 577 SER A CA 1
ATOM 2442 C C . SER A 1 330 ? 59.634 6.746 46.466 1.00 53.61 577 SER A C 1
ATOM 2443 O O . SER A 1 330 ? 60.636 7.329 46.026 1.00 54.97 577 SER A O 1
ATOM 2445 N N . GLU A 1 331 ? 58.396 7.065 46.098 1.00 49.15 578 GLU A N 1
ATOM 2446 C CA . GLU A 1 331 ? 58.058 8.180 45.232 1.00 48.69 578 GLU A CA 1
ATOM 2447 C C . GLU A 1 331 ? 57.060 9.118 45.895 1.00 48.37 578 GLU A C 1
ATOM 2448 O O . GLU A 1 331 ? 56.819 10.214 45.376 1.00 48.91 578 GLU A O 1
ATOM 2452 N N . PHE A 1 332 ? 56.469 8.697 47.015 1.00 48.70 579 PHE A N 1
ATOM 2453 C CA . PHE A 1 332 ? 55.505 9.449 47.808 1.00 46.99 579 PHE A CA 1
ATOM 2454 C C . PHE A 1 332 ? 56.084 9.838 49.169 1.00 47.39 579 PHE A C 1
ATOM 2455 O O . PHE A 1 332 ? 55.344 9.981 50.145 1.00 45.84 579 PHE A O 1
ATOM 2463 N N . GLU A 1 333 ? 57.408 10.002 49.246 1.00 48.19 580 GLU A N 1
ATOM 2464 C CA . GLU A 1 333 ? 58.081 10.244 50.522 1.00 48.53 580 GLU A CA 1
ATOM 2465 C C . GLU A 1 333 ? 57.557 11.485 51.244 1.00 48.74 580 GLU A C 1
ATOM 2466 O O . GLU A 1 333 ? 57.124 11.404 52.399 1.00 50.38 580 GLU A O 1
ATOM 2468 N N . GLY A 1 334 ? 57.597 12.644 50.594 1.00 45.90 581 GLY A N 1
ATOM 2469 C CA . GLY A 1 334 ? 57.162 13.861 51.259 1.00 46.06 581 GLY A CA 1
ATOM 2470 C C . GLY A 1 334 ? 55.754 14.339 50.963 1.00 44.33 581 GLY A C 1
ATOM 2471 O O . GLY A 1 334 ? 55.511 15.549 50.920 1.00 44.59 581 GLY A O 1
ATOM 2472 N N . PHE A 1 335 ? 54.810 13.413 50.778 1.00 43.05 582 PHE A N 1
ATOM 2473 C CA . PHE A 1 335 ? 53.442 13.827 50.480 1.00 41.84 582 PHE A CA 1
ATOM 2474 C C . PHE A 1 335 ? 52.718 14.406 51.691 1.00 41.35 582 PHE A C 1
ATOM 2475 O O . PHE A 1 335 ? 51.805 15.221 51.520 1.00 40.90 582 PHE A O 1
ATOM 2483 N N . GLU A 1 336 ? 53.092 14.011 52.908 1.00 44.44 583 GLU A N 1
ATOM 2484 C CA . GLU A 1 336 ? 52.410 14.525 54.093 1.00 44.30 583 GLU A CA 1
ATOM 2485 C C . GLU A 1 336 ? 52.538 16.044 54.158 1.00 44.96 583 GLU A C 1
ATOM 2486 O O . GLU A 1 336 ? 53.644 16.586 54.074 1.00 46.05 583 GLU A O 1
ATOM 2489 N N . TYR A 1 337 ? 51.408 16.733 54.317 1.00 44.44 584 TYR A N 1
ATOM 2490 C CA . TYR A 1 337 ? 51.426 18.190 54.300 1.00 45.15 584 TYR A CA 1
ATOM 2491 C C . TYR A 1 337 ? 50.203 18.730 55.030 1.00 44.88 584 TYR A C 1
ATOM 2492 O O . TYR A 1 337 ? 49.124 18.135 54.967 1.00 44.06 584 TYR A O 1
ATOM 2501 N N . ILE A 1 338 ? 50.387 19.854 55.727 1.00 49.28 585 ILE A N 1
ATOM 2502 C CA . ILE A 1 338 ? 49.309 20.573 56.404 1.00 49.38 585 ILE A CA 1
ATOM 2503 C C . ILE A 1 338 ? 49.510 22.060 56.145 1.00 50.37 585 ILE A C 1
ATOM 2504 O O . ILE A 1 338 ? 50.543 22.620 56.528 1.00 51.42 585 ILE A O 1
ATOM 2508 N N . ASN A 1 339 ? 48.538 22.694 55.491 1.00 52.27 586 ASN A N 1
ATOM 2509 C CA . ASN A 1 339 ? 48.662 24.108 55.157 1.00 53.38 586 ASN A CA 1
ATOM 2510 C C . ASN A 1 339 ? 48.775 24.928 56.438 1.00 54.37 586 ASN A C 1
ATOM 2511 O O . ASN A 1 339 ? 47.918 24.807 57.325 1.00 54.27 586 ASN A O 1
ATOM 2516 N N . PRO A 1 340 ? 49.840 25.795 56.582 1.00 55.65 587 PRO A N 1
ATOM 2517 C CA . PRO A 1 340 ? 49.944 26.695 57.751 1.00 56.90 587 PRO A CA 1
ATOM 2518 C C . PRO A 1 340 ? 49.323 28.068 57.507 1.00 57.84 587 PRO A C 1
ATOM 2519 O O . PRO A 1 340 ? 50.011 29.086 57.338 1.00 57.77 587 PRO A O 1
ATOM 2523 N N . LEU A 1 341 ? 47.992 28.098 57.492 1.00 59.51 588 LEU A N 1
ATOM 2524 C CA . LEU A 1 341 ? 47.218 29.309 57.217 1.00 59.51 588 LEU A CA 1
ATOM 2525 C C . LEU A 1 341 ? 47.641 29.990 55.919 1.00 59.51 588 LEU A C 1
ATOM 2526 O O . LEU A 1 341 ? 47.892 31.195 55.897 1.00 59.51 588 LEU A O 1
ATOM 2528 N N . LEU B 1 2 ? 48.014 25.657 114.683 1.00 51.42 249 LEU B N 1
ATOM 2529 C CA . LEU B 1 2 ? 46.651 25.171 114.861 1.00 50.62 249 LEU B CA 1
ATOM 2530 C C . LEU B 1 2 ? 46.542 23.724 114.383 1.00 51.45 249 LEU B C 1
ATOM 2531 O O . LEU B 1 2 ? 47.503 23.167 113.852 1.00 52.49 249 LEU B O 1
ATOM 2536 N N . GLY B 1 3 ? 45.370 23.121 114.567 1.00 51.81 250 GLY B N 1
ATOM 2537 C CA . GLY B 1 3 ? 45.182 21.729 114.198 1.00 52.75 250 GLY B CA 1
ATOM 2538 C C . GLY B 1 3 ? 43.727 21.429 113.921 1.00 51.60 250 GLY B C 1
ATOM 2539 O O . GLY B 1 3 ? 42.843 22.261 114.138 1.00 50.21 250 GLY B O 1
ATOM 2540 N N . LEU B 1 4 ? 43.485 20.207 113.441 1.00 48.95 251 LEU B N 1
ATOM 2541 C CA . LEU B 1 4 ? 42.115 19.785 113.170 1.00 48.19 251 LEU B CA 1
ATOM 2542 C C . LEU B 1 4 ? 41.281 19.720 114.441 1.00 48.69 251 LEU B C 1
ATOM 2543 O O . LEU B 1 4 ? 40.061 19.921 114.393 1.00 47.62 251 LEU B O 1
ATOM 2548 N N . GLN B 1 5 ? 41.914 19.461 115.586 1.00 52.05 252 GLN B N 1
ATOM 2549 C CA . GLN B 1 5 ? 41.188 19.380 116.848 1.00 52.83 252 GLN B CA 1
ATOM 2550 C C . GLN B 1 5 ? 40.720 20.744 117.343 1.00 51.40 252 GLN B C 1
ATOM 2551 O O . GLN B 1 5 ? 39.922 20.801 118.285 1.00 51.77 252 GLN B O 1
ATOM 2557 N N . ASP B 1 6 ? 41.192 21.833 116.737 1.00 51.43 253 ASP B N 1
ATOM 2558 C CA . ASP B 1 6 ? 40.818 23.180 117.142 1.00 50.13 253 ASP B CA 1
ATOM 2559 C C . ASP B 1 6 ? 39.723 23.776 116.267 1.00 47.99 253 ASP B C 1
ATOM 2560 O O . ASP B 1 6 ? 39.391 24.955 116.427 1.00 46.78 253 ASP B O 1
ATOM 2565 N N . PHE B 1 7 ? 39.162 22.998 115.343 1.00 49.21 254 PHE B N 1
ATOM 2566 C CA . PHE B 1 7 ? 38.146 23.500 114.430 1.00 47.42 254 PHE B CA 1
ATOM 2567 C C . PHE B 1 7 ? 36.922 22.603 114.496 1.00 47.88 254 PHE B C 1
ATOM 2568 O O . PHE B 1 7 ? 37.040 21.379 114.609 1.00 49.21 254 PHE B O 1
ATOM 2576 N N . ASP B 1 8 ? 35.750 23.221 114.404 1.00 47.64 255 ASP B N 1
ATOM 2577 C CA . ASP B 1 8 ? 34.480 22.514 114.387 1.00 48.27 255 ASP B CA 1
ATOM 2578 C C . ASP B 1 8 ? 34.049 22.326 112.939 1.00 47.33 255 ASP B C 1
ATOM 2579 O O . ASP B 1 8 ? 34.010 23.294 112.175 1.00 46.00 255 ASP B O 1
ATOM 2584 N N . LEU B 1 9 ? 33.713 21.092 112.566 1.00 44.37 256 LEU B N 1
ATOM 2585 C CA . LEU B 1 9 ? 33.302 20.782 111.199 1.00 43.75 256 LEU B CA 1
ATOM 2586 C C . LEU B 1 9 ? 31.788 20.925 111.096 1.00 43.77 256 LEU B C 1
ATOM 2587 O O . LEU B 1 9 ? 31.040 20.107 111.641 1.00 44.98 256 LEU B O 1
ATOM 2592 N N . LEU B 1 10 ? 31.339 21.954 110.376 1.00 45.30 257 LEU B N 1
ATOM 2593 C CA . LEU B 1 10 ? 29.920 22.284 110.276 1.00 45.23 257 LEU B CA 1
ATOM 2594 C C . LEU B 1 10 ? 29.275 21.688 109.029 1.00 45.22 257 LEU B C 1
ATOM 2595 O O . LEU B 1 10 ? 28.370 20.857 109.135 1.00 46.18 257 LEU B O 1
ATOM 2600 N N . ARG B 1 11 ? 29.707 22.115 107.845 1.00 45.10 258 ARG B N 1
ATOM 2601 C CA . ARG B 1 11 ? 29.063 21.681 106.616 1.00 45.14 258 ARG B CA 1
ATOM 2602 C C . ARG B 1 11 ? 30.102 21.637 105.505 1.00 44.60 258 ARG B C 1
ATOM 2603 O O . ARG B 1 11 ? 31.123 22.326 105.558 1.00 43.88 258 ARG B O 1
ATOM 2611 N N . VAL B 1 12 ? 29.835 20.811 104.499 1.00 46.29 259 VAL B N 1
ATOM 2612 C CA . VAL B 1 12 ? 30.632 20.787 103.277 1.00 45.89 259 VAL B CA 1
ATOM 2613 C C . VAL B 1 12 ? 30.002 21.758 102.287 1.00 45.18 259 VAL B C 1
ATOM 2614 O O . VAL B 1 12 ? 28.836 21.601 101.910 1.00 45.55 259 VAL B O 1
ATOM 2618 N N . ILE B 1 13 ? 30.758 22.777 101.881 1.00 46.75 260 ILE B N 1
ATOM 2619 C CA . ILE B 1 13 ? 30.220 23.838 101.034 1.00 46.20 260 ILE B CA 1
ATOM 2620 C C . ILE B 1 13 ? 30.815 23.863 99.636 1.00 46.16 260 ILE B C 1
ATOM 2621 O O . ILE B 1 13 ? 30.297 24.600 98.780 1.00 45.97 260 ILE B O 1
ATOM 2626 N N . GLY B 1 14 ? 31.875 23.106 99.364 1.00 45.15 261 GLY B N 1
ATOM 2627 C CA . GLY B 1 14 ? 32.476 23.188 98.047 1.00 45.61 261 GLY B CA 1
ATOM 2628 C C . GLY B 1 14 ? 33.394 22.038 97.707 1.00 46.83 261 GLY B C 1
ATOM 2629 O O . GLY B 1 14 ? 33.889 21.317 98.580 1.00 47.19 261 GLY B O 1
ATOM 2630 N N . ARG B 1 15 ? 33.615 21.884 96.402 1.00 40.19 262 ARG B N 1
ATOM 2631 C CA . ARG B 1 15 ? 34.507 20.889 95.826 1.00 41.45 262 ARG B CA 1
ATOM 2632 C C . ARG B 1 15 ? 35.094 21.460 94.545 1.00 41.70 262 ARG B C 1
ATOM 2633 O O . ARG B 1 15 ? 34.417 22.191 93.815 1.00 41.46 262 ARG B O 1
ATOM 2641 N N . GLY B 1 16 ? 36.352 21.129 94.280 1.00 41.72 263 GLY B N 1
ATOM 2642 C CA . GLY B 1 16 ? 36.991 21.562 93.057 1.00 42.23 263 GLY B CA 1
ATOM 2643 C C . GLY B 1 16 ? 37.802 20.455 92.422 1.00 43.81 263 GLY B C 1
ATOM 2644 O O . GLY B 1 16 ? 37.531 19.271 92.647 1.00 44.69 263 GLY B O 1
ATOM 2645 N N . SER B 1 17 ? 38.807 20.821 91.632 1.00 43.91 264 SER B N 1
ATOM 2646 C CA . SER B 1 17 ? 39.696 19.829 91.049 1.00 45.49 264 SER B CA 1
ATOM 2647 C C . SER B 1 17 ? 40.861 19.484 91.961 1.00 45.57 264 SER B C 1
ATOM 2648 O O . SER B 1 17 ? 41.470 18.421 91.794 1.00 46.94 264 SER B O 1
ATOM 2651 N N . TYR B 1 18 ? 41.179 20.350 92.918 1.00 44.36 265 TYR B N 1
ATOM 2652 C CA . TYR B 1 18 ? 42.289 20.130 93.832 1.00 44.53 265 TYR B CA 1
ATOM 2653 C C . TYR B 1 18 ? 41.879 19.972 95.289 1.00 43.77 265 TYR B C 1
ATOM 2654 O O . TYR B 1 18 ? 42.572 19.273 96.032 1.00 44.49 265 TYR B O 1
ATOM 2663 N N . ALA B 1 19 ? 40.789 20.603 95.724 1.00 43.78 266 ALA B N 1
ATOM 2664 C CA . ALA B 1 19 ? 40.468 20.650 97.142 1.00 43.05 266 ALA B CA 1
ATOM 2665 C C . ALA B 1 19 ? 38.979 20.445 97.387 1.00 42.57 266 ALA B C 1
ATOM 2666 O O . ALA B 1 19 ? 38.146 20.584 96.488 1.00 42.51 266 ALA B O 1
ATOM 2668 N N . LYS B 1 20 ? 38.665 20.118 98.639 1.00 41.38 267 LYS B N 1
ATOM 2669 C CA . LYS B 1 20 ? 37.300 20.045 99.148 1.00 40.89 267 LYS B CA 1
ATOM 2670 C C . LYS B 1 20 ? 37.146 21.107 100.228 1.00 39.58 267 LYS B C 1
ATOM 2671 O O . LYS B 1 20 ? 37.900 21.111 101.208 1.00 39.68 267 LYS B O 1
ATOM 2677 N N . VAL B 1 21 ? 36.175 22.002 100.054 1.00 42.78 268 VAL B N 1
ATOM 2678 C CA . VAL B 1 21 ? 35.998 23.152 100.937 1.00 41.54 268 VAL B CA 1
ATOM 2679 C C . VAL B 1 21 ? 34.870 22.859 101.914 1.00 41.40 268 VAL B C 1
ATOM 2680 O O . VAL B 1 21 ? 33.768 22.470 101.509 1.00 41.62 268 VAL B O 1
ATOM 2684 N N . LEU B 1 22 ? 35.143 23.055 103.201 1.00 44.28 269 LEU B N 1
ATOM 2685 C CA . LEU B 1 22 ? 34.198 22.779 104.270 1.00 44.34 269 LEU B CA 1
ATOM 2686 C C . LEU B 1 22 ? 33.922 24.045 105.067 1.00 43.60 269 LEU B C 1
ATOM 2687 O O . LEU B 1 22 ? 34.805 24.888 105.252 1.00 43.01 269 LEU B O 1
ATOM 2692 N N . LEU B 1 23 ? 32.684 24.169 105.536 1.00 43.73 270 LEU B N 1
ATOM 2693 C CA . LEU B 1 23 ? 32.324 25.230 106.466 1.00 43.37 270 LEU B CA 1
ATOM 2694 C C . LEU B 1 23 ? 32.766 24.801 107.861 1.00 44.02 270 LEU B C 1
ATOM 2695 O O . LEU B 1 23 ? 32.326 23.762 108.364 1.00 45.00 270 LEU B O 1
ATOM 2700 N N . VAL B 1 24 ? 33.626 25.600 108.490 1.00 42.93 271 VAL B N 1
ATOM 2701 C CA . VAL B 1 24 ? 34.204 25.254 109.780 1.00 43.66 271 VAL B CA 1
ATOM 2702 C C . VAL B 1 24 ? 33.997 26.402 110.760 1.00 43.42 271 VAL B C 1
ATOM 2703 O O . VAL B 1 24 ? 33.629 27.517 110.387 1.00 42.58 271 VAL B O 1
ATOM 2707 N N . ARG B 1 25 ? 34.246 26.103 112.034 1.00 46.80 272 ARG B N 1
ATOM 2708 C CA . ARG B 1 25 ? 34.092 27.058 113.122 1.00 46.85 272 ARG B CA 1
ATOM 2709 C C . ARG B 1 25 ? 35.284 26.945 114.058 1.00 47.53 272 ARG B C 1
ATOM 2710 O O . ARG B 1 25 ? 35.602 25.849 114.532 1.00 48.66 272 ARG B O 1
ATOM 2718 N N . LEU B 1 26 ? 35.943 28.073 114.314 1.00 44.24 273 LEU B N 1
ATOM 2719 C CA . LEU B 1 26 ? 37.046 28.107 115.266 1.00 44.98 273 LEU B CA 1
ATOM 2720 C C . LEU B 1 26 ? 36.511 27.907 116.679 1.00 46.32 273 LEU B C 1
ATOM 2721 O O . LEU B 1 26 ? 35.665 28.677 117.146 1.00 46.18 273 LEU B O 1
ATOM 2726 N N . LYS B 1 27 ? 37.003 26.870 117.356 1.00 42.01 274 LYS B N 1
ATOM 2727 C CA . LYS B 1 27 ? 36.472 26.512 118.667 1.00 43.59 274 LYS B CA 1
ATOM 2728 C C . LYS B 1 27 ? 36.824 27.546 119.727 1.00 43.98 274 LYS B C 1
ATOM 2729 O O . LYS B 1 27 ? 36.039 27.771 120.654 1.00 44.78 274 LYS B O 1
ATOM 2735 N N . LYS B 1 28 ? 37.996 28.174 119.617 1.00 44.24 275 LYS B N 1
ATOM 2736 C CA . LYS B 1 28 ? 38.422 29.125 120.638 1.00 44.80 275 LYS B CA 1
ATOM 2737 C C . LYS B 1 28 ? 37.505 30.344 120.677 1.00 43.84 275 LYS B C 1
ATOM 2738 O O . LYS B 1 28 ? 37.013 30.727 121.746 1.00 44.76 275 LYS B O 1
ATOM 2744 N N . THR B 1 29 ? 37.257 30.965 119.521 1.00 46.19 276 THR B N 1
ATOM 2745 C CA . THR B 1 29 ? 36.555 32.242 119.454 1.00 45.23 276 THR B CA 1
ATOM 2746 C C . THR B 1 29 ? 35.185 32.133 118.793 1.00 44.51 276 THR B C 1
ATOM 2747 O O . THR B 1 29 ? 34.574 33.163 118.490 1.00 43.59 276 THR B O 1
ATOM 2751 N N . ASP B 1 30 ? 34.683 30.918 118.574 1.00 50.91 277 ASP B N 1
ATOM 2752 C CA . ASP B 1 30 ? 33.359 30.659 118.010 1.00 50.51 277 ASP B CA 1
ATOM 2753 C C . ASP B 1 30 ? 33.160 31.316 116.644 1.00 48.96 277 ASP B C 1
ATOM 2754 O O . ASP B 1 30 ? 32.026 31.388 116.153 1.00 48.58 277 ASP B O 1
ATOM 2759 N N . ARG B 1 31 ? 34.234 31.771 116.005 1.00 49.79 278 ARG B N 1
ATOM 2760 C CA . ARG B 1 31 ? 34.137 32.435 114.714 1.00 48.51 278 ARG B CA 1
ATOM 2761 C C . ARG B 1 31 ? 34.049 31.415 113.585 1.00 48.34 278 ARG B C 1
ATOM 2762 O O . ARG B 1 31 ? 34.598 30.312 113.663 1.00 48.97 278 ARG B O 1
ATOM 2766 N N . ILE B 1 32 ? 33.349 31.803 112.525 1.00 51.20 279 ILE B N 1
ATOM 2767 C CA . ILE B 1 32 ? 33.039 30.928 111.402 1.00 51.12 279 ILE B CA 1
ATOM 2768 C C . ILE B 1 32 ? 33.942 31.258 110.221 1.00 50.37 279 ILE B C 1
ATOM 2769 O O . ILE B 1 32 ? 34.043 32.421 109.809 1.00 49.70 279 ILE B O 1
ATOM 2774 N N . TYR B 1 33 ? 34.593 30.229 109.674 1.00 46.34 280 TYR B N 1
ATOM 2775 C CA . TYR B 1 33 ? 35.534 30.350 108.568 1.00 45.82 280 TYR B CA 1
ATOM 2776 C C . TYR B 1 33 ? 35.218 29.291 107.516 1.00 46.02 280 TYR B C 1
ATOM 2777 O O . TYR B 1 33 ? 34.305 28.475 107.674 1.00 46.55 280 TYR B O 1
ATOM 2786 N N . ALA B 1 34 ? 35.983 29.315 106.426 1.00 42.17 281 ALA B N 1
ATOM 2787 C CA . ALA B 1 34 ? 36.014 28.238 105.448 1.00 42.46 281 ALA B CA 1
ATOM 2788 C C . ALA B 1 34 ? 37.391 27.585 105.450 1.00 42.70 281 ALA B C 1
ATOM 2789 O O . ALA B 1 34 ? 38.405 28.239 105.711 1.00 42.70 281 ALA B O 1
ATOM 2791 N N . MET B 1 35 ? 37.423 26.286 105.160 1.00 43.67 282 MET B N 1
ATOM 2792 C CA . MET B 1 35 ? 38.659 25.511 105.196 1.00 44.79 282 MET B CA 1
ATOM 2793 C C . MET B 1 35 ? 38.832 24.775 103.877 1.00 45.36 282 MET B C 1
ATOM 2794 O O . MET B 1 35 ? 38.001 23.935 103.520 1.00 45.71 282 MET B O 1
ATOM 2799 N N . LYS B 1 36 ? 39.905 25.095 103.155 1.00 41.74 283 LYS B N 1
ATOM 2800 C CA . LYS B 1 36 ? 40.232 24.439 101.892 1.00 42.46 283 LYS B CA 1
ATOM 2801 C C . LYS B 1 36 ? 41.128 23.239 102.191 1.00 43.91 283 LYS B C 1
ATOM 2802 O O . LYS B 1 36 ? 42.260 23.403 102.661 1.00 44.41 283 LYS B O 1
ATOM 2808 N N . VAL B 1 37 ? 40.621 22.036 101.931 1.00 40.72 284 VAL B N 1
ATOM 2809 C CA . VAL B 1 37 ? 41.298 20.791 102.284 1.00 42.25 284 VAL B CA 1
ATOM 2810 C C . VAL B 1 37 ? 41.878 20.167 101.018 1.00 43.22 284 VAL B C 1
ATOM 2811 O O . VAL B 1 37 ? 41.133 19.715 100.139 1.00 43.36 284 VAL B O 1
ATOM 2815 N N . VAL B 1 38 ? 43.208 20.122 100.930 1.00 43.43 285 VAL B N 1
ATOM 2816 C CA . VAL B 1 38 ? 43.919 19.601 99.765 1.00 44.49 285 VAL B CA 1
ATOM 2817 C C . VAL B 1 38 ? 44.653 18.329 100.166 1.00 46.25 285 VAL B C 1
ATOM 2818 O O . VAL B 1 38 ? 45.445 18.337 101.116 1.00 46.77 285 VAL B O 1
ATOM 2822 N N . LYS B 1 39 ? 44.395 17.241 99.443 1.00 49.82 286 LYS B N 1
ATOM 2823 C CA . LYS B 1 39 ? 45.084 15.978 99.683 1.00 51.70 286 LYS B CA 1
ATOM 2824 C C . LYS B 1 39 ? 46.465 15.998 99.034 1.00 52.72 286 LYS B C 1
ATOM 2825 O O . LYS B 1 39 ? 46.638 16.518 97.928 1.00 52.41 286 LYS B O 1
ATOM 2831 N N . LYS B 1 40 ? 47.451 15.425 99.726 1.00 52.97 287 LYS B N 1
ATOM 2832 C CA . LYS B 1 40 ? 48.829 15.457 99.245 1.00 54.12 287 LYS B CA 1
ATOM 2833 C C . LYS B 1 40 ? 49.124 14.411 98.176 1.00 55.70 287 LYS B C 1
ATOM 2834 O O . LYS B 1 40 ? 50.238 14.403 97.639 1.00 56.78 287 LYS B O 1
ATOM 2840 N N . GLU B 1 41 ? 48.165 13.546 97.839 1.00 53.53 288 GLU B N 1
ATOM 2841 C CA . GLU B 1 41 ? 48.396 12.576 96.774 1.00 55.11 288 GLU B CA 1
ATOM 2842 C C . GLU B 1 41 ? 48.335 13.236 95.404 1.00 54.55 288 GLU B C 1
ATOM 2843 O O . GLU B 1 41 ? 48.949 12.743 94.451 1.00 55.96 288 GLU B O 1
ATOM 2849 N N . LEU B 1 42 ? 47.606 14.347 95.292 1.00 52.54 289 LEU B N 1
ATOM 2850 C CA . LEU B 1 42 ? 47.604 15.128 94.061 1.00 52.08 289 LEU B CA 1
ATOM 2851 C C . LEU B 1 42 ? 48.883 15.945 93.937 1.00 52.22 289 LEU B C 1
ATOM 2852 O O . LEU B 1 42 ? 49.473 16.025 92.853 1.00 53.10 289 LEU B O 1
ATOM 2857 N N . VAL B 1 43 ? 49.323 16.545 95.037 1.00 55.07 290 VAL B N 1
ATOM 2858 C CA . VAL B 1 43 ? 50.520 17.369 95.053 1.00 55.26 290 VAL B CA 1
ATOM 2859 C C . VAL B 1 43 ? 51.760 16.498 95.219 1.00 57.32 290 VAL B C 1
ATOM 2860 O O . VAL B 1 43 ? 52.743 16.651 94.493 1.00 58.37 290 VAL B O 1
ATOM 2864 N N . GLN B 1 53 ? 52.785 26.071 98.557 1.00 64.15 300 GLN B N 1
ATOM 2865 C CA . GLN B 1 53 ? 53.716 27.134 98.916 1.00 64.42 300 GLN B CA 1
ATOM 2866 C C . GLN B 1 53 ? 53.361 28.415 98.176 1.00 62.10 300 GLN B C 1
ATOM 2867 O O . GLN B 1 53 ? 53.296 29.486 98.773 1.00 61.34 300 GLN B O 1
ATOM 2869 N N . THR B 1 54 ? 53.064 28.287 96.883 1.00 60.53 301 THR B N 1
ATOM 2870 C CA . THR B 1 54 ? 52.720 29.456 96.081 1.00 59.67 301 THR B CA 1
ATOM 2871 C C . THR B 1 54 ? 51.349 29.965 96.493 1.00 57.72 301 THR B C 1
ATOM 2872 O O . THR B 1 54 ? 51.161 31.167 96.720 1.00 56.80 301 THR B O 1
ATOM 2876 N N . GLU B 1 55 ? 50.378 29.057 96.591 1.00 54.60 302 GLU B N 1
ATOM 2877 C CA . GLU B 1 55 ? 49.022 29.445 96.950 1.00 52.91 302 GLU B CA 1
ATOM 2878 C C . GLU B 1 55 ? 49.023 30.045 98.346 1.00 52.12 302 GLU B C 1
ATOM 2879 O O . GLU B 1 55 ? 48.242 30.958 98.643 1.00 50.78 302 GLU B O 1
ATOM 2885 N N . LYS B 1 56 ? 49.914 29.550 99.206 1.00 54.51 303 LYS B N 1
ATOM 2886 C CA . LYS B 1 56 ? 50.088 30.112 100.539 1.00 54.16 303 LYS B CA 1
ATOM 2887 C C . LYS B 1 56 ? 50.592 31.549 100.461 1.00 53.92 303 LYS B C 1
ATOM 2888 O O . LYS B 1 56 ? 49.966 32.464 101.007 1.00 52.75 303 LYS B O 1
ATOM 2894 N N . HIS B 1 57 ? 51.738 31.769 99.800 1.00 61.04 304 HIS B N 1
ATOM 2895 C CA . HIS B 1 57 ? 52.281 33.125 99.727 1.00 61.05 304 HIS B CA 1
ATOM 2896 C C . HIS B 1 57 ? 51.290 34.103 99.109 1.00 59.62 304 HIS B C 1
ATOM 2897 O O . HIS B 1 57 ? 51.327 35.297 99.422 1.00 59.18 304 HIS B O 1
ATOM 2904 N N . VAL B 1 58 ? 50.385 33.621 98.254 1.00 52.36 305 VAL B N 1
ATOM 2905 C CA . VAL B 1 58 ? 49.380 34.503 97.672 1.00 51.30 305 VAL B CA 1
ATOM 2906 C C . VAL B 1 58 ? 48.240 34.739 98.655 1.00 49.87 305 VAL B C 1
ATOM 2907 O O . VAL B 1 58 ? 47.693 35.844 98.735 1.00 49.07 305 VAL B O 1
ATOM 2911 N N . PHE B 1 59 ? 47.877 33.713 99.432 1.00 50.71 306 PHE B N 1
ATOM 2912 C CA . PHE B 1 59 ? 46.898 33.908 100.496 1.00 49.58 306 PHE B CA 1
ATOM 2913 C C . PHE B 1 59 ? 47.409 34.886 101.544 1.00 49.55 306 PHE B C 1
ATOM 2914 O O . PHE B 1 59 ? 46.615 35.599 102.170 1.00 48.58 306 PHE B O 1
ATOM 2922 N N . GLU B 1 60 ? 48.727 34.926 101.754 1.00 53.86 307 GLU B N 1
ATOM 2923 C CA . GLU B 1 60 ? 49.309 35.914 102.655 1.00 54.10 307 GLU B CA 1
ATOM 2924 C C . GLU B 1 60 ? 49.071 37.325 102.135 1.00 53.55 307 GLU B C 1
ATOM 2925 O O . GLU B 1 60 ? 48.539 38.183 102.849 1.00 52.82 307 GLU B O 1
ATOM 2931 N N . GLN B 1 61 ? 49.477 37.585 100.890 1.00 51.80 308 GLN B N 1
ATOM 2932 C CA . GLN B 1 61 ? 49.251 38.892 100.281 1.00 51.50 308 GLN B CA 1
ATOM 2933 C C . GLN B 1 61 ? 47.769 39.251 100.300 1.00 50.07 308 GLN B C 1
ATOM 2934 O O . GLN B 1 61 ? 47.389 40.362 100.687 1.00 49.55 308 GLN B O 1
ATOM 2940 N N . ALA B 1 62 ? 46.917 38.309 99.882 1.00 48.08 309 ALA B N 1
ATOM 2941 C CA . ALA B 1 62 ? 45.484 38.557 99.754 1.00 46.92 309 ALA B CA 1
ATOM 2942 C C . ALA B 1 62 ? 44.822 38.949 101.069 1.00 46.03 309 ALA B C 1
ATOM 2943 O O . ALA B 1 62 ? 43.716 39.502 101.048 1.00 45.16 309 ALA B O 1
ATOM 2945 N N . SER B 1 63 ? 45.463 38.685 102.210 1.00 49.30 310 SER B N 1
ATOM 2946 C CA . SER B 1 63 ? 44.849 39.011 103.491 1.00 48.64 310 SER B CA 1
ATOM 2947 C C . SER B 1 63 ? 44.741 40.512 103.730 1.00 48.36 310 SER B C 1
ATOM 2948 O O . SER B 1 63 ? 43.910 40.940 104.539 1.00 47.66 310 SER B O 1
ATOM 2950 N N . ASN B 1 64 ? 45.554 41.319 103.049 1.00 51.85 311 ASN B N 1
ATOM 2951 C CA . ASN B 1 64 ? 45.479 42.768 103.195 1.00 51.76 311 ASN B CA 1
ATOM 2952 C C . ASN B 1 64 ? 44.850 43.411 101.964 1.00 51.48 311 ASN B C 1
ATOM 2953 O O . ASN B 1 64 ? 45.496 44.215 101.281 1.00 52.21 311 ASN B O 1
ATOM 2955 N N . HIS B 1 65 ? 43.588 43.081 101.686 1.00 46.06 312 HIS B N 1
ATOM 2956 C CA . HIS B 1 65 ? 42.870 43.655 100.557 1.00 45.92 312 HIS B CA 1
ATOM 2957 C C . HIS B 1 65 ? 41.389 43.375 100.738 1.00 45.23 312 HIS B C 1
ATOM 2958 O O . HIS B 1 65 ? 41.025 42.330 101.292 1.00 44.91 312 HIS B O 1
ATOM 2965 N N . PRO B 1 66 ? 40.509 44.291 100.298 1.00 44.98 313 PRO B N 1
ATOM 2966 C CA . PRO B 1 66 ? 39.068 44.111 100.527 1.00 44.82 313 PRO B CA 1
ATOM 2967 C C . PRO B 1 66 ? 38.386 43.139 99.575 1.00 45.19 313 PRO B C 1
ATOM 2968 O O . PRO B 1 66 ? 37.353 42.562 99.928 1.00 45.00 313 PRO B O 1
ATOM 2972 N N . PHE B 1 67 ? 38.931 42.946 98.372 1.00 41.55 314 PHE B N 1
ATOM 2973 C CA . PHE B 1 67 ? 38.290 42.109 97.362 1.00 42.07 314 PHE B CA 1
ATOM 2974 C C . PHE B 1 67 ? 39.000 40.773 97.174 1.00 42.02 314 PHE B C 1
ATOM 2975 O O . PHE B 1 67 ? 38.829 40.121 96.139 1.00 42.62 314 PHE B O 1
ATOM 2983 N N . LEU B 1 68 ? 39.794 40.359 98.154 1.00 40.97 315 LEU B N 1
ATOM 2984 C CA . LEU B 1 68 ? 40.511 39.096 98.117 1.00 40.94 315 LEU B CA 1
ATOM 2985 C C . LEU B 1 68 ? 40.202 38.303 99.374 1.00 40.35 315 LEU B C 1
ATOM 2986 O O . LEU B 1 68 ? 40.078 38.874 100.461 1.00 39.92 315 LEU B O 1
ATOM 2991 N N . VAL B 1 69 ? 40.081 36.986 99.223 1.00 40.70 316 VAL B N 1
ATOM 2992 C CA . VAL B 1 69 ? 39.895 36.125 100.381 1.00 40.36 316 VAL B CA 1
ATOM 2993 C C . VAL B 1 69 ? 41.211 36.042 101.139 1.00 40.51 316 VAL B C 1
ATOM 2994 O O . VAL B 1 69 ? 42.267 35.759 100.556 1.00 41.34 316 VAL B O 1
ATOM 2998 N N . GLY B 1 70 ? 41.156 36.293 102.446 1.00 41.92 317 GLY B N 1
ATOM 2999 C CA . GLY B 1 70 ? 42.342 36.337 103.269 1.00 42.54 317 GLY B CA 1
ATOM 3000 C C . GLY B 1 70 ? 42.608 35.026 103.979 1.00 43.09 317 GLY B C 1
ATOM 3001 O O . GLY B 1 70 ? 41.716 34.206 104.175 1.00 42.82 317 GLY B O 1
ATOM 3002 N N . LEU B 1 71 ? 43.861 34.851 104.387 1.00 43.12 318 LEU B N 1
ATOM 3003 C CA . LEU B 1 71 ? 44.324 33.624 105.018 1.00 43.98 318 LEU B CA 1
ATOM 3004 C C . LEU B 1 71 ? 44.334 33.792 106.528 1.00 44.13 318 LEU B C 1
ATOM 3005 O O . LEU B 1 71 ? 44.955 34.724 107.050 1.00 44.36 318 LEU B O 1
ATOM 3010 N N . HIS B 1 72 ? 43.656 32.883 107.226 1.00 43.07 319 HIS B N 1
ATOM 3011 C CA . HIS B 1 72 ? 43.670 32.880 108.684 1.00 43.50 319 HIS B CA 1
ATOM 3012 C C . HIS B 1 72 ? 44.852 32.079 109.216 1.00 45.06 319 HIS B C 1
ATOM 3013 O O . HIS B 1 72 ? 45.702 32.614 109.934 1.00 45.82 319 HIS B O 1
ATOM 3020 N N . SER B 1 73 ? 44.920 30.798 108.867 1.00 43.22 320 SER B N 1
ATOM 3021 C CA . SER B 1 73 ? 46.005 29.953 109.338 1.00 44.87 320 SER B CA 1
ATOM 3022 C C . SER B 1 73 ? 46.190 28.788 108.380 1.00 45.38 320 SER B C 1
ATOM 3023 O O . SER B 1 73 ? 45.297 28.452 107.597 1.00 44.56 320 SER B O 1
ATOM 3026 N N . CYS B 1 74 ? 47.372 28.183 108.448 1.00 49.10 321 CYS B N 1
ATOM 3027 C CA . CYS B 1 74 ? 47.709 27.015 107.652 1.00 49.94 321 CYS B CA 1
ATOM 3028 C C . CYS B 1 74 ? 48.183 25.909 108.579 1.00 51.63 321 CYS B C 1
ATOM 3029 O O . CYS B 1 74 ? 48.929 26.162 109.529 1.00 52.76 321 CYS B O 1
ATOM 3032 N N . PHE B 1 75 ? 47.747 24.685 108.302 1.00 48.72 322 PHE B N 1
ATOM 3033 C CA . PHE B 1 75 ? 48.210 23.521 109.043 1.00 50.55 322 PHE B CA 1
ATOM 3034 C C . PHE B 1 75 ? 48.021 22.301 108.157 1.00 51.07 322 PHE B C 1
ATOM 3035 O O . PHE B 1 75 ? 47.312 22.343 107.148 1.00 49.93 322 PHE B O 1
ATOM 3043 N N . GLN B 1 76 ? 48.666 21.207 108.546 1.00 50.09 323 GLN B N 1
ATOM 3044 C CA . GLN B 1 76 ? 48.692 20.014 107.718 1.00 50.94 323 GLN B CA 1
ATOM 3045 C C . GLN B 1 76 ? 48.566 18.777 108.591 1.00 52.59 323 GLN B C 1
ATOM 3046 O O . GLN B 1 76 ? 48.845 18.798 109.792 1.00 53.55 323 GLN B O 1
ATOM 3052 N N . THR B 1 77 ? 48.132 17.698 107.959 1.00 60.73 324 THR B N 1
ATOM 3053 C CA . THR B 1 77 ? 48.017 16.379 108.556 1.00 63.07 324 THR B CA 1
ATOM 3054 C C . THR B 1 77 ? 48.903 15.429 107.762 1.00 63.46 324 THR B C 1
ATOM 3055 O O . THR B 1 77 ? 49.584 15.828 106.815 1.00 62.05 324 THR B O 1
ATOM 3059 N N . GLU B 1 78 ? 48.903 14.158 108.159 1.00 65.67 325 GLU B N 1
ATOM 3060 C CA . GLU B 1 78 ? 49.729 13.189 107.453 1.00 66.51 325 GLU B CA 1
ATOM 3061 C C . GLU B 1 78 ? 49.261 12.996 106.016 1.00 63.64 325 GLU B C 1
ATOM 3062 O O . GLU B 1 78 ? 50.064 12.628 105.150 1.00 63.68 325 GLU B O 1
ATOM 3068 N N . SER B 1 79 ? 47.981 13.249 105.737 1.00 61.41 326 SER B N 1
ATOM 3069 C CA . SER B 1 79 ? 47.434 13.024 104.408 1.00 58.97 326 SER B CA 1
ATOM 3070 C C . SER B 1 79 ? 46.978 14.282 103.681 1.00 55.76 326 SER B C 1
ATOM 3071 O O . SER B 1 79 ? 46.822 14.236 102.457 1.00 53.86 326 SER B O 1
ATOM 3074 N N . ARG B 1 80 ? 46.770 15.397 104.380 1.00 55.33 327 ARG B N 1
ATOM 3075 C CA . ARG B 1 80 ? 46.107 16.541 103.767 1.00 52.49 327 ARG B CA 1
ATOM 3076 C C . ARG B 1 80 ? 46.761 17.857 104.164 1.00 52.36 327 ARG B C 1
ATOM 3077 O O . ARG B 1 80 ? 47.483 17.954 105.160 1.00 54.63 327 ARG B O 1
ATOM 3085 N N . LEU B 1 81 ? 46.468 18.877 103.360 1.00 49.84 328 LEU B N 1
ATOM 3086 C CA . LEU B 1 81 ? 46.858 20.257 103.601 1.00 49.43 328 LEU B CA 1
ATOM 3087 C C . LEU B 1 81 ? 45.597 21.084 103.792 1.00 48.05 328 LEU B C 1
ATOM 3088 O O . LEU B 1 81 ? 44.600 20.882 103.090 1.00 46.32 328 LEU B O 1
ATOM 3093 N N . PHE B 1 82 ? 45.639 22.015 104.739 1.00 49.10 329 PHE B N 1
ATOM 3094 C CA . PHE B 1 82 ? 44.468 22.789 105.123 1.00 48.51 329 PHE B CA 1
ATOM 3095 C C . PHE B 1 82 ? 44.752 24.279 105.006 1.00 47.74 329 PHE B C 1
ATOM 3096 O O . PHE B 1 82 ? 45.806 24.753 105.443 1.00 49.13 329 PHE B O 1
ATOM 3104 N N . PHE B 1 83 ? 43.811 25.007 104.408 1.00 47.79 330 PHE B N 1
ATOM 3105 C CA . PHE B 1 83 ? 43.889 26.456 104.263 1.00 47.09 330 PHE B CA 1
ATOM 3106 C C . PHE B 1 83 ? 42.673 27.042 104.967 1.00 47.66 330 PHE B C 1
ATOM 3107 O O . PHE B 1 83 ? 41.546 26.910 104.478 1.00 46.35 330 PHE B O 1
ATOM 3115 N N . VAL B 1 84 ? 42.896 27.701 106.098 1.00 47.84 331 VAL B N 1
ATOM 3116 C CA . VAL B 1 84 ? 41.822 28.361 106.829 1.00 48.87 331 VAL B CA 1
ATOM 3117 C C . VAL B 1 84 ? 41.726 29.793 106.329 1.00 47.75 331 VAL B C 1
ATOM 3118 O O . VAL B 1 84 ? 42.672 30.575 106.471 1.00 48.43 331 VAL B O 1
ATOM 3122 N N . ILE B 1 85 ? 40.585 30.135 105.738 1.00 46.26 332 ILE B N 1
ATOM 3123 C CA . ILE B 1 85 ? 40.384 31.418 105.090 1.00 45.01 332 ILE B CA 1
ATOM 3124 C C . ILE B 1 85 ? 39.071 32.014 105.585 1.00 46.02 332 ILE B C 1
ATOM 3125 O O . ILE B 1 85 ? 38.390 31.447 106.439 1.00 47.77 332 ILE B O 1
ATOM 3130 N N . GLU B 1 86 ? 38.720 33.169 105.028 1.00 45.13 333 GLU B N 1
ATOM 3131 C CA . GLU B 1 86 ? 37.476 33.822 105.399 1.00 46.24 333 GLU B CA 1
ATOM 3132 C C . GLU B 1 86 ? 36.286 33.029 104.871 1.00 45.20 333 GLU B C 1
ATOM 3133 O O . GLU B 1 86 ? 36.410 32.193 103.973 1.00 43.16 333 GLU B O 1
ATOM 3139 N N . TYR B 1 87 ? 35.115 33.311 105.431 1.00 46.91 334 TYR B N 1
ATOM 3140 C CA . TYR B 1 87 ? 33.879 32.661 105.015 1.00 46.51 334 TYR B CA 1
ATOM 3141 C C . TYR B 1 87 ? 32.972 33.708 104.381 1.00 46.06 334 TYR B C 1
ATOM 3142 O O . TYR B 1 87 ? 32.513 34.637 105.054 1.00 48.13 334 TYR B O 1
ATOM 3151 N N . VAL B 1 88 ? 32.731 33.551 103.085 1.00 45.13 335 VAL B N 1
ATOM 3152 C CA . VAL B 1 88 ? 31.932 34.478 102.295 1.00 44.49 335 VAL B CA 1
ATOM 3153 C C . VAL B 1 88 ? 30.557 33.834 102.138 1.00 45.22 335 VAL B C 1
ATOM 3154 O O . VAL B 1 88 ? 30.358 32.964 101.285 1.00 43.64 335 VAL B O 1
ATOM 3158 N N . ASN B 1 89 ? 29.595 34.265 102.960 1.00 47.57 336 ASN B N 1
ATOM 3159 C CA . ASN B 1 89 ? 28.330 33.556 103.142 1.00 49.18 336 ASN B CA 1
ATOM 3160 C C . ASN B 1 89 ? 27.281 33.880 102.081 1.00 48.55 336 ASN B C 1
ATOM 3161 O O . ASN B 1 89 ? 26.096 33.607 102.308 1.00 50.60 336 ASN B O 1
ATOM 3166 N N . GLY B 1 90 ? 27.666 34.437 100.938 1.00 53.54 337 GLY B N 1
ATOM 3167 C CA . GLY B 1 90 ? 26.693 34.725 99.903 1.00 53.10 337 GLY B CA 1
ATOM 3168 C C . GLY B 1 90 ? 26.798 33.759 98.743 1.00 50.78 337 GLY B C 1
ATOM 3169 O O . GLY B 1 90 ? 25.992 33.803 97.809 1.00 50.47 337 GLY B O 1
ATOM 3170 N N . GLY B 1 91 ? 27.796 32.883 98.793 1.00 49.81 338 GLY B N 1
ATOM 3171 C CA . GLY B 1 91 ? 28.027 31.935 97.725 1.00 47.81 338 GLY B CA 1
ATOM 3172 C C . GLY B 1 91 ? 29.036 32.467 96.728 1.00 45.26 338 GLY B C 1
ATOM 3173 O O . GLY B 1 91 ? 29.775 33.419 96.993 1.00 44.95 338 GLY B O 1
ATOM 3174 N N . ASP B 1 92 ? 29.047 31.849 95.552 1.00 48.57 339 ASP B N 1
ATOM 3175 C CA . ASP B 1 92 ? 29.913 32.282 94.468 1.00 46.38 339 ASP B CA 1
ATOM 3176 C C . ASP B 1 92 ? 29.053 32.784 93.317 1.00 46.01 339 ASP B C 1
ATOM 3177 O O . ASP B 1 92 ? 27.826 32.660 93.329 1.00 47.39 339 ASP B O 1
ATOM 3182 N N . LEU B 1 93 ? 29.713 33.338 92.300 1.00 44.10 340 LEU B N 1
ATOM 3183 C CA . LEU B 1 93 ? 28.962 33.874 91.173 1.00 43.86 340 LEU B CA 1
ATOM 3184 C C . LEU B 1 93 ? 28.335 32.781 90.317 1.00 43.78 340 LEU B C 1
ATOM 3185 O O . LEU B 1 93 ? 27.242 32.985 89.783 1.00 44.77 340 LEU B O 1
ATOM 3190 N N . MET B 1 94 ? 28.982 31.617 90.191 1.00 44.26 341 MET B N 1
ATOM 3191 C CA . MET B 1 94 ? 28.402 30.553 89.374 1.00 44.41 341 MET B CA 1
ATOM 3192 C C . MET B 1 94 ? 27.052 30.109 89.919 1.00 46.46 341 MET B C 1
ATOM 3193 O O . MET B 1 94 ? 26.050 30.101 89.193 1.00 47.28 341 MET B O 1
ATOM 3198 N N . PHE B 1 95 ? 27.007 29.729 91.196 1.00 43.76 342 PHE B N 1
ATOM 3199 C CA . PHE B 1 95 ? 25.739 29.385 91.828 1.00 46.12 342 PHE B CA 1
ATOM 3200 C C . PHE B 1 95 ? 24.750 30.531 91.679 1.00 47.20 342 PHE B C 1
ATOM 3201 O O . PHE B 1 95 ? 23.609 30.345 91.240 1.00 48.74 342 PHE B O 1
ATOM 3209 N N . HIS B 1 96 ? 25.189 31.729 92.049 1.00 51.62 343 HIS B N 1
ATOM 3210 C CA . HIS B 1 96 ? 24.380 32.935 92.040 1.00 54.13 343 HIS B CA 1
ATOM 3211 C C . HIS B 1 96 ? 24.183 33.527 90.640 1.00 54.36 343 HIS B C 1
ATOM 3212 O O . HIS B 1 96 ? 23.664 34.643 90.526 1.00 56.45 343 HIS B O 1
ATOM 3219 N N . MET B 1 97 ? 24.591 32.819 89.583 1.00 49.32 344 MET B N 1
ATOM 3220 C CA . MET B 1 97 ? 24.288 33.198 88.207 1.00 49.66 344 MET B CA 1
ATOM 3221 C C . MET B 1 97 ? 23.299 32.255 87.544 1.00 51.49 344 MET B C 1
ATOM 3222 O O . MET B 1 97 ? 22.593 32.670 86.621 1.00 53.45 344 MET B O 1
ATOM 3227 N N . GLN B 1 98 ? 23.216 31.011 88.017 1.00 50.04 345 GLN B N 1
ATOM 3228 C CA . GLN B 1 98 ? 22.258 30.043 87.501 1.00 51.56 345 GLN B CA 1
ATOM 3229 C C . GLN B 1 98 ? 20.838 30.368 87.936 1.00 55.28 345 GLN B C 1
ATOM 3230 O O . GLN B 1 98 ? 19.885 29.877 87.324 1.00 57.06 345 GLN B O 1
ATOM 3236 N N . ARG B 1 99 ? 20.681 31.173 88.985 1.00 48.59 346 ARG B N 1
ATOM 3237 C CA . ARG B 1 99 ? 19.378 31.674 89.400 1.00 51.53 346 ARG B CA 1
ATOM 3238 C C . ARG B 1 99 ? 19.014 32.944 88.637 1.00 51.64 346 ARG B C 1
ATOM 3239 O O . ARG B 1 99 ? 17.903 33.061 88.109 1.00 53.77 346 ARG B O 1
ATOM 3242 N N . GLN B 1 100 ? 19.945 33.900 88.568 1.00 52.31 347 GLN B N 1
ATOM 3243 C CA . GLN B 1 100 ? 19.688 35.139 87.842 1.00 52.44 347 GLN B CA 1
ATOM 3244 C C . GLN B 1 100 ? 19.596 34.891 86.341 1.00 51.86 347 GLN B C 1
ATOM 3245 O O . GLN B 1 100 ? 18.781 35.522 85.656 1.00 54.99 347 GLN B O 1
ATOM 3247 N N . ARG B 1 101 ? 20.459 34.015 85.812 1.00 51.27 348 ARG B N 1
ATOM 3248 C CA . ARG B 1 101 ? 20.485 33.601 84.408 1.00 50.61 348 ARG B CA 1
ATOM 3249 C C . ARG B 1 101 ? 21.090 34.670 83.505 1.00 49.60 348 ARG B C 1
ATOM 3250 O O . ARG B 1 101 ? 21.649 34.350 82.450 1.00 47.73 348 ARG B O 1
ATOM 3252 N N . LYS B 1 102 ? 20.993 35.935 83.911 1.00 45.85 349 LYS B N 1
ATOM 3253 C CA . LYS B 1 102 ? 21.534 37.052 83.148 1.00 44.79 349 LYS B CA 1
ATOM 3254 C C . LYS B 1 102 ? 21.536 38.281 84.043 1.00 45.38 349 LYS B C 1
ATOM 3255 O O . LYS B 1 102 ? 20.590 38.497 84.804 1.00 47.57 349 LYS B O 1
ATOM 3260 N N . LEU B 1 103 ? 22.599 39.080 83.947 1.00 44.11 350 LEU B N 1
ATOM 3261 C CA . LEU B 1 103 ? 22.711 40.231 84.825 1.00 44.19 350 LEU B CA 1
ATOM 3262 C C . LEU B 1 103 ? 22.565 41.538 84.052 1.00 44.79 350 LEU B C 1
ATOM 3263 O O . LEU B 1 103 ? 22.914 41.612 82.871 1.00 43.80 350 LEU B O 1
ATOM 3268 N N . PRO B 1 104 ? 22.055 42.586 84.692 1.00 43.19 351 PRO B N 1
ATOM 3269 C CA . PRO B 1 104 ? 22.067 43.906 84.054 1.00 43.80 351 PRO B CA 1
ATOM 3270 C C . PRO B 1 104 ? 23.485 44.441 83.968 1.00 41.76 351 PRO B C 1
ATOM 3271 O O . PRO B 1 104 ? 24.357 44.085 84.764 1.00 40.49 351 PRO B O 1
ATOM 3275 N N . GLU B 1 105 ? 23.709 45.320 82.987 1.00 41.52 352 GLU B N 1
ATOM 3276 C CA . GLU B 1 105 ? 25.044 45.878 82.790 1.00 39.92 352 GLU B CA 1
ATOM 3277 C C . GLU B 1 105 ? 25.516 46.656 84.011 1.00 40.50 352 GLU B C 1
ATOM 3278 O O . GLU B 1 105 ? 26.719 46.705 84.284 1.00 39.09 352 GLU B O 1
ATOM 3284 N N . GLU B 1 106 ? 24.592 47.277 84.749 1.00 40.91 353 GLU B N 1
ATOM 3285 C CA . GLU B 1 106 ? 24.976 47.966 85.976 1.00 41.85 353 GLU B CA 1
ATOM 3286 C C . GLU B 1 106 ? 25.554 46.989 86.992 1.00 40.69 353 GLU B C 1
ATOM 3287 O O . GLU B 1 106 ? 26.508 47.316 87.708 1.00 40.31 353 GLU B O 1
ATOM 3289 N N . HIS B 1 107 ? 24.995 45.780 87.066 1.00 41.23 354 HIS B N 1
ATOM 3290 C CA . HIS B 1 107 ? 25.501 44.796 88.017 1.00 40.32 354 HIS B CA 1
ATOM 3291 C C . HIS B 1 107 ? 26.847 44.246 87.566 1.00 37.68 354 HIS B C 1
ATOM 3292 O O . HIS B 1 107 ? 27.812 44.231 88.339 1.00 37.11 354 HIS B O 1
ATOM 3299 N N . ALA B 1 108 ? 26.927 43.784 86.315 1.00 40.04 355 ALA B N 1
ATOM 3300 C CA . ALA B 1 108 ? 28.184 43.250 85.799 1.00 37.86 355 ALA B CA 1
ATOM 3301 C C . ALA B 1 108 ? 29.300 44.283 85.877 1.00 37.57 355 ALA B C 1
ATOM 3302 O O . ALA B 1 108 ? 30.453 43.941 86.163 1.00 36.42 355 ALA B O 1
ATOM 3304 N N . ARG B 1 109 ? 28.977 45.554 85.618 1.00 35.83 356 ARG B N 1
ATOM 3305 C CA . ARG B 1 109 ? 29.975 46.612 85.745 1.00 35.99 356 ARG B CA 1
ATOM 3306 C C . ARG B 1 109 ? 30.481 46.716 87.176 1.00 36.61 356 ARG B C 1
ATOM 3307 O O . ARG B 1 109 ? 31.671 46.961 87.406 1.00 36.12 356 ARG B O 1
ATOM 3315 N N . PHE B 1 110 ? 29.588 46.535 88.150 1.00 39.44 357 PHE B N 1
ATOM 3316 C CA . PHE B 1 110 ? 29.984 46.604 89.552 1.00 40.38 357 PHE B CA 1
ATOM 3317 C C . PHE B 1 110 ? 30.946 45.478 89.906 1.00 38.73 357 PHE B C 1
ATOM 3318 O O . PHE B 1 110 ? 32.008 45.713 90.494 1.00 38.75 357 PHE B O 1
ATOM 3326 N N . TYR B 1 111 ? 30.588 44.241 89.552 1.00 37.11 358 TYR B N 1
ATOM 3327 C CA . TYR B 1 111 ? 31.421 43.098 89.910 1.00 35.81 358 TYR B CA 1
ATOM 3328 C C . TYR B 1 111 ? 32.751 43.121 89.167 1.00 34.30 358 TYR B C 1
ATOM 3329 O O . TYR B 1 111 ? 33.805 42.880 89.766 1.00 34.06 358 TYR B O 1
ATOM 3338 N N . SER B 1 112 ? 32.725 43.415 87.866 1.00 37.21 359 SER B N 1
ATOM 3339 C CA . SER B 1 112 ? 33.962 43.405 87.092 1.00 36.11 359 SER B CA 1
ATOM 3340 C C . SER B 1 112 ? 34.888 44.554 87.475 1.00 36.91 359 SER B C 1
ATOM 3341 O O . SER B 1 112 ? 36.111 44.426 87.350 1.00 36.43 359 SER B O 1
ATOM 3344 N N . ALA B 1 113 ? 34.335 45.679 87.935 1.00 37.35 360 ALA B N 1
ATOM 3345 C CA . ALA B 1 113 ? 35.179 46.766 88.426 1.00 38.54 360 ALA B CA 1
ATOM 3346 C C . ALA B 1 113 ? 35.919 46.352 89.692 1.00 38.99 360 ALA B C 1
ATOM 3347 O O . ALA B 1 113 ? 37.131 46.564 89.814 1.00 39.15 360 ALA B O 1
ATOM 3349 N N . GLU B 1 114 ? 35.200 45.759 90.649 1.00 38.26 361 GLU B N 1
ATOM 3350 C CA . GLU B 1 114 ? 35.835 45.289 91.875 1.00 38.88 361 GLU B CA 1
ATOM 3351 C C . GLU B 1 114 ? 36.845 44.184 91.585 1.00 37.32 361 GLU B C 1
ATOM 3352 O O . GLU B 1 114 ? 37.906 44.120 92.217 1.00 37.85 361 GLU B O 1
ATOM 3358 N N . ILE B 1 115 ? 36.530 43.302 90.631 1.00 37.15 362 ILE B N 1
ATOM 3359 C CA . ILE B 1 115 ? 37.482 42.275 90.210 1.00 35.87 362 ILE B CA 1
ATOM 3360 C C . ILE B 1 115 ? 38.720 42.912 89.591 1.00 35.88 362 ILE B C 1
ATOM 3361 O O . ILE B 1 115 ? 39.852 42.490 89.860 1.00 35.97 362 ILE B O 1
ATOM 3366 N N . SER B 1 116 ? 38.524 43.927 88.742 1.00 37.18 363 SER B N 1
ATOM 3367 C CA . SER B 1 116 ? 39.650 44.609 88.106 1.00 37.52 363 SER B CA 1
ATOM 3368 C C . SER B 1 116 ? 40.631 45.159 89.134 1.00 39.05 363 SER B C 1
ATOM 3369 O O . SER B 1 116 ? 41.850 45.054 88.956 1.00 39.31 363 SER B O 1
ATOM 3372 N N . LEU B 1 117 ? 40.119 45.755 90.213 1.00 37.18 364 LEU B N 1
ATOM 3373 C CA . LEU B 1 117 ? 40.995 46.285 91.253 1.00 39.00 364 LEU B CA 1
ATOM 3374 C C . LEU B 1 117 ? 41.775 45.165 91.931 1.00 38.84 364 LEU B C 1
ATOM 3375 O O . LEU B 1 117 ? 42.995 45.261 92.111 1.00 39.75 364 LEU B O 1
ATOM 3380 N N . ALA B 1 118 ? 41.079 44.092 92.319 1.00 41.12 365 ALA B N 1
ATOM 3381 C CA . ALA B 1 118 ? 41.752 42.938 92.904 1.00 41.01 365 ALA B CA 1
ATOM 3382 C C . ALA B 1 118 ? 42.805 42.371 91.960 1.00 40.09 365 ALA B C 1
ATOM 3383 O O . ALA B 1 118 ? 43.905 42.006 92.393 1.00 40.96 365 ALA B O 1
ATOM 3385 N N . LEU B 1 119 ? 42.485 42.280 90.666 1.00 39.04 366 LEU B N 1
ATOM 3386 C CA . LEU B 1 119 ? 43.451 41.768 89.699 1.00 38.47 366 LEU B CA 1
ATOM 3387 C C . LEU B 1 119 ? 44.674 42.672 89.616 1.00 39.96 366 LEU B C 1
ATOM 3388 O O . LEU B 1 119 ? 45.815 42.195 89.617 1.00 40.60 366 LEU B O 1
ATOM 3393 N N . ASN B 1 120 ? 44.453 43.986 89.521 1.00 42.40 367 ASN B N 1
ATOM 3394 C CA . ASN B 1 120 ? 45.567 44.930 89.479 1.00 44.06 367 ASN B CA 1
ATOM 3395 C C . ASN B 1 120 ? 46.455 44.787 90.709 1.00 45.78 367 ASN B C 1
ATOM 3396 O O . ASN B 1 120 ? 47.687 44.778 90.602 1.00 47.00 367 ASN B O 1
ATOM 3401 N N . TYR B 1 121 ? 45.840 44.690 91.893 1.00 43.43 368 TYR B N 1
ATOM 3402 C CA . TYR B 1 121 ? 46.599 44.488 93.124 1.00 45.25 368 TYR B CA 1
ATOM 3403 C C . TYR B 1 121 ? 47.494 43.260 93.025 1.00 44.95 368 TYR B C 1
ATOM 3404 O O . TYR B 1 121 ? 48.658 43.295 93.439 1.00 46.78 368 TYR B O 1
ATOM 3413 N N . LEU B 1 122 ? 46.971 42.167 92.469 1.00 43.10 369 LEU B N 1
ATOM 3414 C CA . LEU B 1 122 ? 47.810 41.007 92.192 1.00 42.91 369 LEU B CA 1
ATOM 3415 C C . LEU B 1 122 ? 48.834 41.328 91.113 1.00 43.42 369 LEU B C 1
ATOM 3416 O O . LEU B 1 122 ? 50.021 41.004 91.247 1.00 44.91 369 LEU B O 1
ATOM 3421 N N . HIS B 1 123 ? 48.383 41.967 90.029 1.00 42.87 370 HIS B N 1
ATOM 3422 C CA . HIS B 1 123 ? 49.272 42.286 88.919 1.00 43.47 370 HIS B CA 1
ATOM 3423 C C . HIS B 1 123 ? 50.404 43.203 89.361 1.00 46.06 370 HIS B C 1
ATOM 3424 O O . HIS B 1 123 ? 51.558 43.008 88.963 1.00 47.43 370 HIS B O 1
ATOM 3431 N N . GLU B 1 124 ? 50.099 44.198 90.196 1.00 47.64 371 GLU B N 1
ATOM 3432 C CA . GLU B 1 124 ? 51.099 45.157 90.650 1.00 50.40 371 GLU B CA 1
ATOM 3433 C C . GLU B 1 124 ? 51.955 44.625 91.795 1.00 52.25 371 GLU B C 1
ATOM 3434 O O . GLU B 1 124 ? 52.763 45.380 92.349 1.00 54.89 371 GLU B O 1
ATOM 3440 N N . ARG B 1 125 ? 51.807 43.351 92.153 1.00 50.10 372 ARG B N 1
ATOM 3441 C CA . ARG B 1 125 ? 52.709 42.700 93.094 1.00 51.96 372 ARG B CA 1
ATOM 3442 C C . ARG B 1 125 ? 53.378 41.472 92.484 1.00 51.60 372 ARG B C 1
ATOM 3443 O O . ARG B 1 125 ? 54.023 40.704 93.209 1.00 52.93 372 ARG B O 1
ATOM 3451 N N . GLY B 1 126 ? 53.245 41.270 91.174 1.00 50.14 373 GLY B N 1
ATOM 3452 C CA . GLY B 1 126 ? 53.949 40.204 90.489 1.00 50.25 373 GLY B CA 1
ATOM 3453 C C . GLY B 1 126 ? 53.195 38.904 90.341 1.00 48.07 373 GLY B C 1
ATOM 3454 O O . GLY B 1 126 ? 53.817 37.880 90.036 1.00 48.57 373 GLY B O 1
ATOM 3455 N N . ILE B 1 127 ? 51.879 38.905 90.545 1.00 48.02 374 ILE B N 1
ATOM 3456 C CA . ILE B 1 127 ? 51.078 37.687 90.564 1.00 46.24 374 ILE B CA 1
ATOM 3457 C C . ILE B 1 127 ? 50.146 37.657 89.358 1.00 44.06 374 ILE B C 1
ATOM 3458 O O . ILE B 1 127 ? 49.585 38.688 88.968 1.00 43.44 374 ILE B O 1
ATOM 3463 N N . ILE B 1 128 ? 49.984 36.473 88.769 1.00 47.35 375 ILE B N 1
ATOM 3464 C CA . ILE B 1 128 ? 49.023 36.238 87.694 1.00 46.01 375 ILE B CA 1
ATOM 3465 C C . ILE B 1 128 ? 47.955 35.307 88.245 1.00 44.74 375 ILE B C 1
ATOM 3466 O O . ILE B 1 128 ? 48.234 34.130 88.497 1.00 45.29 375 ILE B O 1
ATOM 3471 N N . TYR B 1 129 ? 46.739 35.824 88.446 1.00 44.53 376 TYR B N 1
ATOM 3472 C CA . TYR B 1 129 ? 45.645 34.992 88.942 1.00 43.47 376 TYR B CA 1
ATOM 3473 C C . TYR B 1 129 ? 45.532 33.706 88.129 1.00 43.70 376 TYR B C 1
ATOM 3474 O O . TYR B 1 129 ? 45.649 32.598 88.665 1.00 43.98 376 TYR B O 1
ATOM 3483 N N . ARG B 1 130 ? 45.305 33.847 86.824 1.00 41.27 377 ARG B N 1
ATOM 3484 C CA . ARG B 1 130 ? 45.291 32.742 85.867 1.00 42.45 377 ARG B CA 1
ATOM 3485 C C . ARG B 1 130 ? 44.213 31.702 86.167 1.00 42.03 377 ARG B C 1
ATOM 3486 O O . ARG B 1 130 ? 44.342 30.537 85.774 1.00 43.14 377 ARG B O 1
ATOM 3494 N N . ASP B 1 131 ? 43.145 32.095 86.860 1.00 40.67 378 ASP B N 1
ATOM 3495 C CA . ASP B 1 131 ? 42.011 31.203 87.068 1.00 40.54 378 ASP B CA 1
ATOM 3496 C C . ASP B 1 131 ? 40.766 32.008 87.408 1.00 39.55 378 ASP B C 1
ATOM 3497 O O . ASP B 1 131 ? 39.945 31.578 88.224 1.00 38.76 378 ASP B O 1
ATOM 3502 N N . LEU B 1 132 ? 40.612 33.174 86.788 1.00 35.56 379 LEU B N 1
ATOM 3503 C CA . LEU B 1 132 ? 39.445 34.010 87.042 1.00 35.32 379 LEU B CA 1
ATOM 3504 C C . LEU B 1 132 ? 38.222 33.383 86.384 1.00 34.90 379 LEU B C 1
ATOM 3505 O O . LEU B 1 132 ? 38.136 33.306 85.155 1.00 34.53 379 LEU B O 1
ATOM 3510 N N . LYS B 1 133 ? 37.280 32.926 87.204 1.00 37.48 380 LYS B N 1
ATOM 3511 C CA . LYS B 1 133 ? 36.043 32.343 86.712 1.00 36.57 380 LYS B CA 1
ATOM 3512 C C . LYS B 1 133 ? 34.943 32.609 87.730 1.00 35.44 380 LYS B C 1
ATOM 3513 O O . LYS B 1 133 ? 35.185 33.162 88.807 1.00 35.46 380 LYS B O 1
ATOM 3518 N N . LEU B 1 134 ? 33.720 32.215 87.370 1.00 38.23 381 LEU B N 1
ATOM 3519 C CA . LEU B 1 134 ? 32.587 32.356 88.279 1.00 39.03 381 LEU B CA 1
ATOM 3520 C C . LEU B 1 134 ? 32.853 31.647 89.603 1.00 39.71 381 LEU B C 1
ATOM 3521 O O . LEU B 1 134 ? 32.643 32.218 90.680 1.00 40.53 381 LEU B O 1
ATOM 3526 N N . ASP B 1 135 ? 33.318 30.395 89.538 1.00 41.74 382 ASP B N 1
ATOM 3527 C CA . ASP B 1 135 ? 33.565 29.593 90.733 1.00 42.57 382 ASP B CA 1
ATOM 3528 C C . ASP B 1 135 ? 34.552 30.238 91.699 1.00 42.76 382 ASP B C 1
ATOM 3529 O O . ASP B 1 135 ? 34.557 29.884 92.883 1.00 43.78 382 ASP B O 1
ATOM 3534 N N . ASN B 1 136 ? 35.390 31.159 91.232 1.00 37.50 383 ASN B N 1
ATOM 3535 C CA . ASN B 1 136 ? 36.445 31.724 92.061 1.00 37.87 383 ASN B CA 1
ATOM 3536 C C . ASN B 1 136 ? 36.114 33.108 92.602 1.00 38.41 383 ASN B C 1
ATOM 3537 O O . ASN B 1 136 ? 36.933 33.688 93.323 1.00 39.01 383 ASN B O 1
ATOM 3542 N N . VAL B 1 137 ? 34.942 33.648 92.280 1.00 37.33 384 VAL B N 1
ATOM 3543 C CA . VAL B 1 137 ? 34.490 34.938 92.788 1.00 38.18 384 VAL B CA 1
ATOM 3544 C C . VAL B 1 137 ? 33.292 34.692 93.693 1.00 39.68 384 VAL B C 1
ATOM 3545 O O . VAL B 1 137 ? 32.350 33.988 93.307 1.00 39.73 384 VAL B O 1
ATOM 3549 N N . LEU B 1 138 ? 33.328 35.261 94.895 1.00 38.33 385 LEU B N 1
ATOM 3550 C CA . LEU B 1 138 ? 32.315 35.014 95.908 1.00 40.19 385 LEU B CA 1
ATOM 3551 C C . LEU B 1 138 ? 31.640 36.319 96.308 1.00 41.64 385 LEU B C 1
ATOM 3552 O O . LEU B 1 138 ? 32.269 37.379 96.325 1.00 41.63 385 LEU B O 1
ATOM 3557 N N . LEU B 1 139 ? 30.350 36.233 96.626 1.00 43.91 386 LEU B N 1
ATOM 3558 C CA . LEU B 1 139 ? 29.574 37.372 97.106 1.00 45.85 386 LEU B CA 1
ATOM 3559 C C . LEU B 1 139 ? 29.517 37.339 98.628 1.00 48.27 386 LEU B C 1
ATOM 3560 O O . LEU B 1 139 ? 29.253 36.286 99.217 1.00 49.04 386 LEU B O 1
ATOM 3565 N N . ASP B 1 140 ? 29.754 38.487 99.262 1.00 44.01 387 ASP B N 1
ATOM 3566 C CA . ASP B 1 140 ? 29.683 38.571 100.712 1.00 46.71 387 ASP B CA 1
ATOM 3567 C C . ASP B 1 140 ? 28.281 38.990 101.154 1.00 49.40 387 ASP B C 1
ATOM 3568 O O . ASP B 1 140 ? 27.388 39.233 100.338 1.00 49.17 387 ASP B O 1
ATOM 3573 N N . SER B 1 141 ? 28.082 39.062 102.473 1.00 49.60 388 SER B N 1
ATOM 3574 C CA . SER B 1 141 ? 26.756 39.356 103.009 1.00 52.68 388 SER B CA 1
ATOM 3575 C C . SER B 1 141 ? 26.250 40.724 102.567 1.00 53.55 388 SER B C 1
ATOM 3576 O O . SER B 1 141 ? 25.034 40.937 102.487 1.00 55.43 388 SER B O 1
ATOM 3579 N N . GLU B 1 142 ? 27.155 41.660 102.268 1.00 53.01 389 GLU B N 1
ATOM 3580 C CA . GLU B 1 142 ? 26.750 43.012 101.909 1.00 54.11 389 GLU B CA 1
ATOM 3581 C C . GLU B 1 142 ? 26.561 43.208 100.410 1.00 51.59 389 GLU B C 1
ATOM 3582 O O . GLU B 1 142 ? 25.919 44.185 100.008 1.00 52.75 389 GLU B O 1
ATOM 3584 N N . GLY B 1 143 ? 27.086 42.308 99.578 1.00 50.07 390 GLY B N 1
ATOM 3585 C CA . GLY B 1 143 ? 26.925 42.396 98.139 1.00 47.83 390 GLY B CA 1
ATOM 3586 C C . GLY B 1 143 ? 28.189 42.652 97.343 1.00 45.13 390 GLY B C 1
ATOM 3587 O O . GLY B 1 143 ? 28.098 42.819 96.121 1.00 43.48 390 GLY B O 1
ATOM 3588 N N . HIS B 1 144 ? 29.360 42.685 97.975 1.00 45.84 391 HIS B N 1
ATOM 3589 C CA . HIS B 1 144 ? 30.605 42.912 97.256 1.00 43.65 391 HIS B CA 1
ATOM 3590 C C . HIS B 1 144 ? 31.170 41.568 96.798 1.00 41.30 391 HIS B C 1
ATOM 3591 O O . HIS B 1 144 ? 30.482 40.544 96.825 1.00 41.17 391 HIS B O 1
ATOM 3598 N N . ILE B 1 145 ? 32.435 41.549 96.376 1.00 46.64 392 ILE B N 1
ATOM 3599 C CA . ILE B 1 145 ? 33.053 40.327 95.879 1.00 44.63 392 ILE B CA 1
ATOM 3600 C C . ILE B 1 145 ? 34.385 40.099 96.578 1.00 44.75 392 ILE B C 1
ATOM 3601 O O . ILE B 1 145 ? 34.982 41.010 97.155 1.00 46.00 392 ILE B O 1
ATOM 3606 N N . LYS B 1 146 ? 34.851 38.853 96.494 1.00 41.74 393 LYS B N 1
ATOM 3607 C CA . LYS B 1 146 ? 36.156 38.440 96.990 1.00 41.78 393 LYS B CA 1
ATOM 3608 C C . LYS B 1 146 ? 36.639 37.304 96.100 1.00 39.87 393 LYS B C 1
ATOM 3609 O O . LYS B 1 146 ? 35.842 36.463 95.675 1.00 39.17 393 LYS B O 1
ATOM 3615 N N . LEU B 1 147 ? 37.941 37.276 95.831 1.00 40.83 394 LEU B N 1
ATOM 3616 C CA . LEU B 1 147 ? 38.541 36.278 94.955 1.00 39.35 394 LEU B CA 1
ATOM 3617 C C . LEU B 1 147 ? 39.237 35.209 95.786 1.00 40.08 394 LEU B C 1
ATOM 3618 O O . LEU B 1 147 ? 39.995 35.529 96.706 1.00 41.47 394 LEU B O 1
ATOM 3623 N N . THR B 1 148 ? 38.981 33.946 95.459 1.00 38.91 395 THR B N 1
ATOM 3624 C CA . THR B 1 148 ? 39.559 32.823 96.181 1.00 39.71 395 THR B CA 1
ATOM 3625 C C . THR B 1 148 ? 40.195 31.862 95.184 1.00 38.61 395 THR B C 1
ATOM 3626 O O . THR B 1 148 ? 40.163 32.080 93.969 1.00 37.30 395 THR B O 1
ATOM 3630 N N . ASP B 1 149 ? 40.794 30.798 95.721 1.00 43.24 396 ASP B N 1
ATOM 3631 C CA . ASP B 1 149 ? 41.410 29.742 94.926 1.00 42.71 396 ASP B CA 1
ATOM 3632 C C . ASP B 1 149 ? 42.576 30.297 94.121 1.00 42.32 396 ASP B C 1
ATOM 3633 O O . ASP B 1 149 ? 42.413 30.665 92.954 1.00 41.58 396 ASP B O 1
ATOM 3638 N N . TYR B 1 150 ? 43.751 30.373 94.737 1.00 43.08 397 TYR B N 1
ATOM 3639 C CA . TYR B 1 150 ? 44.968 30.799 94.055 1.00 43.24 397 TYR B CA 1
ATOM 3640 C C . TYR B 1 150 ? 45.855 29.579 93.826 1.00 44.14 397 TYR B C 1
ATOM 3641 O O . TYR B 1 150 ? 46.955 29.471 94.365 1.00 45.54 397 TYR B O 1
ATOM 3650 N N . GLY B 1 151 ? 45.391 28.676 92.967 1.00 44.42 398 GLY B N 1
ATOM 3651 C CA . GLY B 1 151 ? 46.133 27.460 92.699 1.00 45.30 398 GLY B CA 1
ATOM 3652 C C . GLY B 1 151 ? 46.989 27.580 91.458 1.00 45.51 398 GLY B C 1
ATOM 3653 O O . GLY B 1 151 ? 48.038 26.939 91.347 1.00 47.15 398 GLY B O 1
ATOM 3654 N N . MET B 1 152 ? 46.537 28.397 90.511 1.00 47.07 399 MET B N 1
ATOM 3655 C CA . MET B 1 152 ? 47.275 28.663 89.287 1.00 48.42 399 MET B CA 1
ATOM 3656 C C . MET B 1 152 ? 48.117 29.930 89.366 1.00 48.67 399 MET B C 1
ATOM 3657 O O . MET B 1 152 ? 48.905 30.186 88.449 1.00 50.07 399 MET B O 1
ATOM 3662 N N . CYS B 1 153 ? 47.946 30.731 90.421 1.00 51.33 400 CYS B N 1
ATOM 3663 C CA . CYS B 1 153 ? 48.686 31.978 90.578 1.00 51.87 400 CYS B CA 1
ATOM 3664 C C . CYS B 1 153 ? 50.185 31.787 90.385 1.00 54.11 400 CYS B C 1
ATOM 3665 O O . CYS B 1 153 ? 50.781 30.834 90.894 1.00 55.29 400 CYS B O 1
ATOM 3668 N N . LYS B 1 154 ? 50.790 32.711 89.645 1.00 49.38 401 LYS B N 1
ATOM 3669 C CA . LYS B 1 154 ? 52.231 32.781 89.470 1.00 51.72 401 LYS B CA 1
ATOM 3670 C C . LYS B 1 154 ? 52.790 33.897 90.343 1.00 52.51 401 LYS B C 1
ATOM 3671 O O . LYS B 1 154 ? 52.082 34.845 90.687 1.00 51.29 401 LYS B O 1
ATOM 3677 N N . GLU B 1 155 ? 54.058 33.770 90.722 1.00 54.63 402 GLU B N 1
ATOM 3678 C CA . GLU B 1 155 ? 54.667 34.725 91.639 1.00 56.00 402 GLU B CA 1
ATOM 3679 C C . GLU B 1 155 ? 56.101 34.998 91.208 1.00 58.96 402 GLU B C 1
ATOM 3680 O O . GLU B 1 155 ? 56.823 34.084 90.800 1.00 60.41 402 GLU B O 1
ATOM 3686 N N . GLY B 1 156 ? 56.497 36.264 91.274 1.00 51.93 403 GLY B N 1
ATOM 3687 C CA . GLY B 1 156 ? 57.840 36.671 90.935 1.00 54.85 403 GLY B CA 1
ATOM 3688 C C . GLY B 1 156 ? 58.012 37.255 89.553 1.00 54.62 403 GLY B C 1
ATOM 3689 O O . GLY B 1 156 ? 59.063 37.045 88.936 1.00 56.80 403 GLY B O 1
ATOM 3690 N N . LEU B 1 157 ? 57.019 37.986 89.050 1.00 58.39 404 LEU B N 1
ATOM 3691 C CA . LEU B 1 157 ? 57.030 38.536 87.695 1.00 57.83 404 LEU B CA 1
ATOM 3692 C C . LEU B 1 157 ? 57.665 39.918 87.718 1.00 58.75 404 LEU B C 1
ATOM 3693 O O . LEU B 1 157 ? 57.004 40.919 87.991 1.00 57.89 404 LEU B O 1
ATOM 3698 N N . ARG B 1 158 ? 58.960 39.982 87.434 1.00 58.65 405 ARG B N 1
ATOM 3699 C CA . ARG B 1 158 ? 59.591 41.281 87.285 1.00 60.93 405 ARG B CA 1
ATOM 3700 C C . ARG B 1 158 ? 59.120 41.921 85.977 1.00 59.70 405 ARG B C 1
ATOM 3701 O O . ARG B 1 158 ? 58.817 41.213 85.012 1.00 58.30 405 ARG B O 1
ATOM 3705 N N . PRO B 1 159 ? 59.019 43.271 85.936 1.00 64.91 406 PRO B N 1
ATOM 3706 C CA . PRO B 1 159 ? 58.410 43.956 84.781 1.00 63.63 406 PRO B CA 1
ATOM 3707 C C . PRO B 1 159 ? 58.853 43.442 83.423 1.00 64.16 406 PRO B C 1
ATOM 3708 O O . PRO B 1 159 ? 60.022 43.589 83.058 1.00 67.28 406 PRO B O 1
ATOM 3712 N N . GLY B 1 160 ? 57.932 42.871 82.652 1.00 67.34 407 GLY B N 1
ATOM 3713 C CA . GLY B 1 160 ? 58.267 42.345 81.348 1.00 68.10 407 GLY B CA 1
ATOM 3714 C C . GLY B 1 160 ? 58.547 40.859 81.297 1.00 68.24 407 GLY B C 1
ATOM 3715 O O . GLY B 1 160 ? 59.071 40.384 80.284 1.00 69.58 407 GLY B O 1
ATOM 3716 N N . ASP B 1 161 ? 58.220 40.114 82.348 1.00 60.89 408 ASP B N 1
ATOM 3717 C CA . ASP B 1 161 ? 58.452 38.680 82.358 1.00 60.92 408 ASP B CA 1
ATOM 3718 C C . ASP B 1 161 ? 57.243 37.942 81.795 1.00 57.88 408 ASP B C 1
ATOM 3719 O O . ASP B 1 161 ? 56.137 38.482 81.711 1.00 55.51 408 ASP B O 1
ATOM 3724 N N . THR B 1 162 ? 57.471 36.687 81.406 1.00 58.78 409 THR B N 1
ATOM 3725 C CA . THR B 1 162 ? 56.431 35.835 80.845 1.00 57.06 409 THR B CA 1
ATOM 3726 C C . THR B 1 162 ? 56.637 34.401 81.310 1.00 58.49 409 THR B C 1
ATOM 3727 O O . THR B 1 162 ? 57.753 33.996 81.647 1.00 61.26 409 THR B O 1
ATOM 3731 N N . THR B 1 163 ? 55.546 33.638 81.334 1.00 58.17 410 THR B N 1
ATOM 3732 C CA . THR B 1 163 ? 55.589 32.220 81.654 1.00 59.16 410 THR B CA 1
ATOM 3733 C C . THR B 1 163 ? 54.950 31.435 80.510 1.00 58.70 410 THR B C 1
ATOM 3734 O O . THR B 1 163 ? 54.336 32.006 79.605 1.00 57.23 410 THR B O 1
ATOM 3738 N N . SER B 1 164 ? 55.101 30.112 80.550 1.00 61.52 411 SER B N 1
ATOM 3739 C CA . SER B 1 164 ? 54.635 29.272 79.448 1.00 61.61 411 SER B CA 1
ATOM 3740 C C . SER B 1 164 ? 53.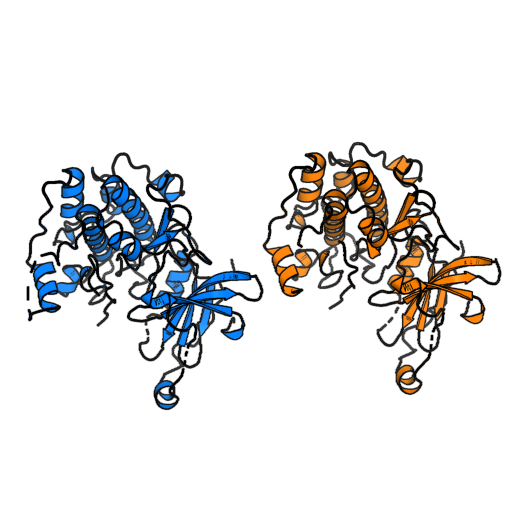761 28.076 79.846 1.00 60.72 411 SER B C 1
ATOM 3741 O O . SER B 1 164 ? 53.587 27.155 79.046 1.00 61.46 411 SER B O 1
ATOM 3754 N N . PHE B 1 166 ? 50.548 25.745 80.479 1.00 51.93 413 PHE B N 1
ATOM 3755 C CA . PHE B 1 166 ? 49.166 25.557 80.060 1.00 50.63 413 PHE B CA 1
ATOM 3756 C C . PHE B 1 166 ? 48.315 25.222 81.282 1.00 49.81 413 PHE B C 1
ATOM 3757 O O . PHE B 1 166 ? 48.414 24.122 81.829 1.00 50.67 413 PHE B O 1
ATOM 3765 N N . CYS B 1 167 ? 47.478 26.164 81.710 1.00 47.10 414 CYS B N 1
ATOM 3766 C CA . CYS B 1 167 ? 46.673 25.958 82.906 1.00 46.04 414 CYS B CA 1
ATOM 3767 C C . CYS B 1 167 ? 45.489 26.912 82.876 1.00 44.21 414 CYS B C 1
ATOM 3768 O O . CYS B 1 167 ? 45.421 27.831 82.057 1.00 43.76 414 CYS B O 1
ATOM 3771 N N . GLY B 1 168 ? 44.555 26.676 83.785 1.00 46.19 415 GLY B N 1
ATOM 3772 C CA . GLY B 1 168 ? 43.342 27.456 83.900 1.00 44.89 415 GLY B CA 1
ATOM 3773 C C . GLY B 1 168 ? 42.118 26.575 83.763 1.00 45.57 415 GLY B C 1
ATOM 3774 O O . GLY B 1 168 ? 42.196 25.343 83.759 1.00 46.83 415 GLY B O 1
ATOM 3775 N N . THR B 1 169 ? 40.995 27.212 83.655 1.00 43.04 416 THR B N 1
ATOM 3776 C CA . THR B 1 169 ? 39.752 26.505 83.375 1.00 42.92 416 THR B CA 1
ATOM 3777 C C . THR B 1 169 ? 39.526 26.456 81.866 1.00 42.64 416 THR B C 1
ATOM 3778 O O . THR B 1 169 ? 39.760 27.453 81.178 1.00 42.80 416 THR B O 1
ATOM 3782 N N . PRO B 1 170 ? 39.103 25.301 81.333 1.00 42.00 417 PRO B N 1
ATOM 3783 C CA . PRO B 1 170 ? 39.007 25.152 79.869 1.00 41.71 417 PRO B CA 1
ATOM 3784 C C . PRO B 1 170 ? 38.271 26.278 79.158 1.00 40.47 417 PRO B C 1
ATOM 3785 O O . PRO B 1 170 ? 38.710 26.708 78.084 1.00 41.15 417 PRO B O 1
ATOM 3789 N N . ASN B 1 171 ? 37.173 26.778 79.728 1.00 40.35 418 ASN B N 1
ATOM 3790 C CA . ASN B 1 171 ? 36.417 27.837 79.069 1.00 39.69 418 ASN B CA 1
ATOM 3791 C C . ASN B 1 171 ? 37.134 29.182 79.104 1.00 40.79 418 ASN B C 1
ATOM 3792 O O . ASN B 1 171 ? 36.864 30.033 78.250 1.00 41.08 418 ASN B O 1
ATOM 3797 N N . TYR B 1 172 ? 38.046 29.391 80.052 1.00 38.64 419 TYR B N 1
ATOM 3798 C CA . TYR B 1 172 ? 38.626 30.705 80.292 1.00 39.67 419 TYR B CA 1
ATOM 3799 C C . TYR B 1 172 ? 40.066 30.833 79.812 1.00 40.97 419 TYR B C 1
ATOM 3800 O O . TYR B 1 172 ? 40.651 31.913 79.947 1.00 40.74 419 TYR B O 1
ATOM 3809 N N . ILE B 1 173 ? 40.660 29.764 79.279 1.00 36.65 420 ILE B N 1
ATOM 3810 C CA . ILE B 1 173 ? 42.047 29.818 78.831 1.00 37.52 420 ILE B CA 1
ATOM 3811 C C . ILE B 1 173 ? 42.174 30.779 77.656 1.00 37.76 420 ILE B C 1
ATOM 3812 O O . ILE B 1 173 ? 41.387 30.730 76.702 1.00 37.88 420 ILE B O 1
ATOM 3817 N N . ALA B 1 174 ? 43.175 31.654 77.719 1.00 35.49 421 ALA B N 1
ATOM 3818 C CA . ALA B 1 174 ? 43.402 32.627 76.663 1.00 35.98 421 ALA B CA 1
ATOM 3819 C C . ALA B 1 174 ? 43.946 31.946 75.405 1.00 37.47 421 ALA B C 1
ATOM 3820 O O . ALA B 1 174 ? 44.560 30.880 75.484 1.00 38.36 421 ALA B O 1
ATOM 3822 N N . PRO B 1 175 ? 43.713 32.536 74.228 1.00 37.32 422 PRO B N 1
ATOM 3823 C CA . PRO B 1 175 ? 44.292 31.967 72.999 1.00 39.13 422 PRO B CA 1
ATOM 3824 C C . PRO B 1 175 ? 45.804 31.888 73.031 1.00 40.63 422 PRO B C 1
ATOM 3825 O O . PRO B 1 175 ? 46.377 30.965 72.435 1.00 42.28 422 PRO B O 1
ATOM 3829 N N . GLU B 1 176 ? 46.475 32.845 73.683 1.00 43.20 423 GLU B N 1
ATOM 3830 C CA . GLU B 1 176 ? 47.929 32.787 73.812 1.00 43.92 423 GLU B CA 1
ATOM 3831 C C . GLU B 1 176 ? 48.374 31.440 74.358 1.00 45.03 423 GLU B C 1
ATOM 3832 O O . GLU B 1 176 ? 49.294 30.811 73.822 1.00 46.36 423 GLU B O 1
ATOM 3838 N N . ILE B 1 177 ? 47.724 30.986 75.430 1.00 42.82 424 ILE B N 1
ATOM 3839 C CA . ILE B 1 177 ? 48.032 29.676 75.995 1.00 44.01 424 ILE B CA 1
ATOM 3840 C C . ILE B 1 177 ? 47.707 28.580 74.993 1.00 44.69 424 ILE B C 1
ATOM 3841 O O . ILE B 1 177 ? 48.465 27.615 74.836 1.00 46.39 424 ILE B O 1
ATOM 3846 N N . LEU B 1 178 ? 46.575 28.715 74.295 1.00 41.56 425 LEU B N 1
ATOM 3847 C CA . LEU B 1 178 ? 46.177 27.705 73.321 1.00 42.72 425 LEU B CA 1
ATOM 3848 C C . LEU B 1 178 ? 47.158 27.628 72.157 1.00 45.21 425 LEU B C 1
ATOM 3849 O O . LEU B 1 178 ? 47.306 26.564 71.545 1.00 46.96 425 LEU B O 1
ATOM 3854 N N . ARG B 1 179 ? 47.834 28.732 71.838 1.00 45.19 426 ARG B N 1
ATOM 3855 C CA . ARG B 1 179 ? 48.844 28.746 70.786 1.00 47.69 426 ARG B CA 1
ATOM 3856 C C . ARG B 1 179 ? 50.239 28.418 71.307 1.00 49.41 426 ARG B C 1
ATOM 3857 O O . ARG B 1 179 ? 51.214 28.565 70.564 1.00 51.89 426 ARG B O 1
ATOM 3865 N N . GLY B 1 180 ? 50.353 27.978 72.559 1.00 47.43 427 GLY B N 1
ATOM 3866 C CA . GLY B 1 180 ? 51.649 27.660 73.130 1.00 49.21 427 GLY B CA 1
ATOM 3867 C C . GLY B 1 180 ? 52.615 28.820 73.206 1.00 50.11 427 GLY B C 1
ATOM 3868 O O . GLY B 1 180 ? 53.828 28.602 73.269 1.00 52.54 427 GLY B O 1
ATOM 3869 N N . GLU B 1 181 ? 52.113 30.051 73.206 1.00 51.28 428 GLU B N 1
ATOM 3870 C CA . GLU B 1 181 ? 52.964 31.220 73.350 1.00 51.45 428 GLU B CA 1
ATOM 3871 C C . GLU B 1 181 ? 53.305 31.456 74.818 1.00 51.55 428 GLU B C 1
ATOM 3872 O O . GLU B 1 181 ? 52.657 30.931 75.728 1.00 51.01 428 GLU B O 1
ATOM 3878 N N . ASP B 1 182 ? 54.343 32.256 75.043 1.00 54.24 429 ASP B N 1
ATOM 3879 C CA . ASP B 1 182 ? 54.591 32.794 76.371 1.00 54.16 429 ASP B CA 1
ATOM 3880 C C . ASP B 1 182 ? 53.661 33.975 76.623 1.00 51.33 429 ASP B C 1
ATOM 3881 O O . ASP B 1 182 ? 53.298 34.716 75.705 1.00 50.31 429 ASP B O 1
ATOM 3886 N N . TYR B 1 183 ? 53.258 34.134 77.881 1.00 52.82 430 TYR B N 1
ATOM 3887 C CA . TYR B 1 183 ? 52.217 35.093 78.216 1.00 50.56 430 TYR B CA 1
ATOM 3888 C C . TYR B 1 183 ? 52.496 35.720 79.574 1.00 50.66 430 TYR B C 1
ATOM 3889 O O . TYR B 1 183 ? 53.215 35.161 80.407 1.00 52.16 430 TYR B O 1
ATOM 3898 N N . GLY B 1 184 ? 51.920 36.902 79.778 1.00 46.55 431 GLY B N 1
ATOM 3899 C CA . GLY B 1 184 ? 51.981 37.597 81.050 1.00 46.45 431 GLY B CA 1
ATOM 3900 C C . GLY B 1 184 ? 50.610 37.775 81.672 1.00 44.12 431 GLY B C 1
ATOM 3901 O O . GLY B 1 184 ? 49.774 36.867 81.615 1.00 43.05 431 GLY B O 1
ATOM 3902 N N . PHE B 1 185 ? 50.364 38.945 82.270 1.00 42.13 432 PHE B N 1
ATOM 3903 C CA . PHE B 1 185 ? 49.062 39.251 82.856 1.00 40.60 432 PHE B CA 1
ATOM 3904 C C . PHE B 1 185 ? 47.936 39.273 81.831 1.00 39.77 432 PHE B C 1
ATOM 3905 O O . PHE B 1 185 ? 46.768 39.328 82.229 1.00 39.03 432 PHE B O 1
ATOM 3913 N N . SER B 1 186 ? 48.254 39.248 80.531 1.00 38.01 433 SER B N 1
ATOM 3914 C CA . SER B 1 186 ? 47.230 39.318 79.493 1.00 37.87 433 SER B CA 1
ATOM 3915 C C . SER B 1 186 ? 46.155 38.251 79.649 1.00 38.11 433 SER B C 1
ATOM 3916 O O . SER B 1 186 ? 45.027 38.447 79.183 1.00 38.32 433 SER B O 1
ATOM 3919 N N . VAL B 1 187 ? 46.472 37.133 80.302 1.00 36.71 434 VAL B N 1
ATOM 3920 C CA . VAL B 1 187 ? 45.503 36.054 80.427 1.00 36.46 434 VAL B CA 1
ATOM 3921 C C . VAL B 1 187 ? 44.436 36.357 81.469 1.00 35.11 434 VAL B C 1
ATOM 3922 O O . VAL B 1 187 ? 43.350 35.766 81.420 1.00 35.09 434 VAL B O 1
ATOM 3926 N N . ASP B 1 188 ? 44.702 37.273 82.403 1.00 33.69 435 ASP B N 1
ATOM 3927 C CA . ASP B 1 188 ? 43.707 37.596 83.417 1.00 33.00 435 ASP B CA 1
ATOM 3928 C C . ASP B 1 188 ? 42.644 38.542 82.882 1.00 32.49 435 ASP B C 1
ATOM 3929 O O . ASP B 1 188 ? 41.489 38.481 83.321 1.00 31.87 435 ASP B O 1
ATOM 3934 N N . TRP B 1 189 ? 43.008 39.414 81.941 1.00 32.45 436 TRP B N 1
ATOM 3935 C CA . TRP B 1 189 ? 42.030 40.304 81.334 1.00 32.20 436 TRP B CA 1
ATOM 3936 C C . TRP B 1 189 ? 41.200 39.594 80.275 1.00 32.45 436 TRP B C 1
ATOM 3937 O O . TRP B 1 189 ? 40.080 40.028 79.984 1.00 33.31 436 TRP B O 1
ATOM 3948 N N . TRP B 1 190 ? 41.721 38.509 79.702 1.00 31.65 437 TRP B N 1
ATOM 3949 C CA . TRP B 1 190 ? 40.903 37.659 78.845 1.00 32.86 437 TRP B CA 1
ATOM 3950 C C . TRP B 1 190 ? 39.816 36.964 79.654 1.00 33.06 437 TRP B C 1
ATOM 3951 O O . TRP B 1 190 ? 38.647 36.938 79.251 1.00 34.48 437 TRP B O 1
ATOM 3962 N N . ALA B 1 191 ? 40.189 36.386 80.800 1.00 31.92 438 ALA B N 1
ATOM 3963 C CA . ALA B 1 191 ? 39.208 35.723 81.652 1.00 31.49 438 ALA B CA 1
ATOM 3964 C C . ALA B 1 191 ? 38.151 36.703 82.143 1.00 31.41 438 ALA B C 1
ATOM 3965 O O . ALA B 1 191 ? 36.963 36.364 82.206 1.00 31.32 438 ALA B O 1
ATOM 3967 N N . LEU B 1 192 ? 38.562 37.924 82.495 1.00 30.95 439 LEU B N 1
ATOM 3968 C CA . LEU B 1 192 ? 37.589 38.949 82.858 1.00 31.20 439 LEU B CA 1
ATOM 3969 C C . LEU B 1 192 ? 36.656 39.253 81.694 1.00 31.23 439 LEU B C 1
ATOM 3970 O O . LEU B 1 192 ? 35.464 39.516 81.895 1.00 31.49 439 LEU B O 1
ATOM 3975 N N . GLY B 1 193 ? 37.179 39.216 80.466 1.00 33.85 440 GLY B N 1
ATOM 3976 C CA . GLY B 1 193 ? 36.320 39.373 79.305 1.00 34.77 440 GLY B CA 1
ATOM 3977 C C . GLY B 1 193 ? 35.308 38.251 79.183 1.00 33.05 440 GLY B C 1
ATOM 3978 O O . GLY B 1 193 ? 34.114 38.491 78.990 1.00 32.28 440 GLY B O 1
ATOM 3979 N N . VAL B 1 194 ? 35.777 37.004 79.290 1.00 33.16 441 VAL B N 1
ATOM 3980 C CA . VAL B 1 194 ? 34.871 35.859 79.247 1.00 33.26 441 VAL B CA 1
ATOM 3981 C C . VAL B 1 194 ? 33.883 35.925 80.403 1.00 33.37 441 VAL B C 1
ATOM 3982 O O . VAL B 1 194 ? 32.699 35.599 80.251 1.00 33.90 441 VAL B O 1
ATOM 3986 N N . LEU B 1 195 ? 34.352 36.357 81.574 1.00 35.65 442 LEU B N 1
ATOM 3987 C CA . LEU B 1 195 ? 33.476 36.467 82.735 1.00 33.82 442 LEU B CA 1
ATOM 3988 C C . LEU B 1 195 ? 32.392 37.512 82.504 1.00 34.16 442 LEU B C 1
ATOM 3989 O O . LEU B 1 195 ? 31.205 37.261 82.745 1.00 34.11 442 LEU B O 1
ATOM 3994 N N . MET B 1 196 ? 32.790 38.700 82.043 1.00 32.06 443 MET B N 1
ATOM 3995 C CA . MET B 1 196 ? 31.826 39.766 81.791 1.00 32.86 443 MET B CA 1
ATOM 3996 C C . MET B 1 196 ? 30.819 39.359 80.725 1.00 34.21 443 MET B C 1
ATOM 3997 O O . MET B 1 196 ? 29.644 39.738 80.794 1.00 35.06 443 MET B O 1
ATOM 4002 N N . PHE B 1 197 ? 31.263 38.595 79.725 1.00 35.20 444 PHE B N 1
ATOM 4003 C CA . PHE B 1 197 ? 30.349 38.112 78.696 1.00 36.82 444 PHE B CA 1
ATOM 4004 C C . PHE B 1 197 ? 29.296 37.184 79.289 1.00 36.26 444 PHE B C 1
ATOM 4005 O O . PHE B 1 197 ? 28.127 37.223 78.890 1.00 37.94 444 PHE B O 1
ATOM 4013 N N . GLU B 1 198 ? 29.687 36.359 80.260 1.00 38.37 445 GLU B N 1
ATOM 4014 C CA . GLU B 1 198 ? 28.738 35.433 80.868 1.00 38.30 445 GLU B CA 1
ATOM 4015 C C . GLU B 1 198 ? 27.697 36.166 81.704 1.00 39.10 445 GLU B C 1
ATOM 4016 O O . GLU B 1 198 ? 26.517 35.800 81.694 1.00 41.00 445 GLU B O 1
ATOM 4022 N N . MET B 1 199 ? 28.113 37.204 82.431 1.00 38.19 446 MET B N 1
ATOM 4023 C CA . MET B 1 199 ? 27.180 37.925 83.290 1.00 39.34 446 MET B CA 1
ATOM 4024 C C . MET B 1 199 ? 26.088 38.609 82.475 1.00 42.16 446 MET B C 1
ATOM 4025 O O . MET B 1 199 ? 24.907 38.560 82.840 1.00 44.60 446 MET B O 1
ATOM 4030 N N . MET B 1 200 ? 26.463 39.248 81.366 1.00 38.26 447 MET B N 1
ATOM 4031 C CA . MET B 1 200 ? 25.553 40.095 80.601 1.00 40.84 447 MET B CA 1
ATOM 4032 C C . MET B 1 200 ? 24.817 39.349 79.495 1.00 43.10 447 MET B C 1
ATOM 4033 O O . MET B 1 200 ? 23.631 39.607 79.265 1.00 46.08 447 MET B O 1
ATOM 4038 N N . ALA B 1 201 ? 25.491 38.446 78.785 1.00 42.44 448 ALA B N 1
ATOM 4039 C CA . ALA B 1 201 ? 24.807 37.698 77.735 1.00 44.58 448 ALA B CA 1
ATOM 4040 C C . ALA B 1 201 ? 23.956 36.566 78.294 1.00 45.45 448 ALA B C 1
ATOM 4041 O O . ALA B 1 201 ? 22.950 36.196 77.678 1.00 48.25 448 ALA B O 1
ATOM 4043 N N . GLY B 1 202 ? 24.337 36.001 79.436 1.00 44.98 449 GLY B N 1
ATOM 4044 C CA . GLY B 1 202 ? 23.607 34.885 79.994 1.00 45.79 449 GLY B CA 1
ATOM 4045 C C . GLY B 1 202 ? 24.086 33.536 79.522 1.00 44.32 449 GLY B C 1
ATOM 4046 O O . GLY B 1 202 ? 23.444 32.523 79.827 1.00 45.05 449 GLY B O 1
ATOM 4047 N N . ARG B 1 203 ? 25.188 33.493 78.778 1.00 43.89 450 ARG B N 1
ATOM 4048 C CA . ARG B 1 203 ? 25.726 32.266 78.213 1.00 43.04 450 ARG B CA 1
ATOM 4049 C C . ARG B 1 203 ? 27.218 32.456 77.985 1.00 41.30 450 ARG B C 1
ATOM 4050 O O . ARG B 1 203 ? 27.684 33.575 77.747 1.00 41.35 450 ARG B O 1
ATOM 4058 N N . SER B 1 204 ? 27.962 31.364 78.101 1.00 40.42 451 SER B N 1
ATOM 4059 C CA . SER B 1 204 ? 29.378 31.406 77.772 1.00 39.16 451 SER B CA 1
ATOM 4060 C C . SER B 1 204 ? 29.538 31.845 76.318 1.00 39.54 451 SER B C 1
ATOM 4061 O O . SER B 1 204 ? 28.762 31.420 75.454 1.00 40.88 451 SER B O 1
ATOM 4064 N N . PRO B 1 205 ? 30.522 32.695 76.009 1.00 39.80 452 PRO B N 1
ATOM 4065 C CA . PRO B 1 205 ? 30.686 33.159 74.623 1.00 41.08 452 PRO B CA 1
ATOM 4066 C C . PRO B 1 205 ? 31.156 32.091 73.651 1.00 40.92 452 PRO B C 1
ATOM 4067 O O . PRO B 1 205 ? 31.321 32.397 72.464 1.00 42.03 452 PRO B O 1
ATOM 4071 N N . PHE B 1 206 ? 31.383 30.856 74.096 1.00 40.30 453 PHE B N 1
ATOM 4072 C CA . PHE B 1 206 ? 31.863 29.810 73.210 1.00 40.11 453 PHE B CA 1
ATOM 4073 C C . PHE B 1 206 ? 30.962 28.586 73.182 1.00 39.85 453 PHE B C 1
ATOM 4074 O O . PHE B 1 206 ? 31.243 27.646 72.428 1.00 39.66 453 PHE B O 1
ATOM 4082 N N . ASP B 1 207 ? 29.894 28.563 73.973 1.00 42.34 454 ASP B N 1
ATOM 4083 C CA . ASP B 1 207 ? 28.973 27.432 73.974 1.00 42.60 454 ASP B CA 1
ATOM 4084 C C . ASP B 1 207 ? 27.701 27.740 73.189 1.00 44.33 454 ASP B C 1
ATOM 4085 O O . ASP B 1 207 ? 27.558 28.822 72.619 1.00 45.29 454 ASP B O 1
ATOM 4090 N N . THR B 1 219 ? 35.453 17.350 72.338 1.00 50.41 466 THR B N 1
ATOM 4091 C CA . THR B 1 219 ? 34.524 18.060 73.211 1.00 48.50 466 THR B CA 1
ATOM 4092 C C . THR B 1 219 ? 35.230 19.172 73.992 1.00 45.93 466 THR B C 1
ATOM 4093 O O . THR B 1 219 ? 34.686 20.265 74.139 1.00 44.42 466 THR B O 1
ATOM 4097 N N . GLU B 1 220 ? 36.446 18.906 74.472 1.00 45.80 467 GLU B N 1
ATOM 4098 C CA . GLU B 1 220 ? 37.267 19.953 75.066 1.00 43.83 467 GLU B CA 1
ATOM 4099 C C . GLU B 1 220 ? 38.313 20.494 74.107 1.00 44.19 467 GLU B C 1
ATOM 4100 O O . GLU B 1 220 ? 38.587 21.699 74.126 1.00 42.75 467 GLU B O 1
ATOM 4106 N N . ASP B 1 221 ? 38.872 19.654 73.237 1.00 44.14 468 ASP B N 1
ATOM 4107 C CA . ASP B 1 221 ? 39.661 20.186 72.136 1.00 44.95 468 ASP B CA 1
ATOM 4108 C C . ASP B 1 221 ? 38.781 20.784 71.048 1.00 45.24 468 ASP B C 1
ATOM 4109 O O . ASP B 1 221 ? 39.291 21.501 70.180 1.00 45.63 468 ASP B O 1
ATOM 4114 N N . TYR B 1 222 ? 37.474 20.513 71.087 1.00 46.19 469 TYR B N 1
ATOM 4115 C CA . TYR B 1 222 ? 36.529 21.238 70.245 1.00 46.27 469 TYR B CA 1
ATOM 4116 C C . TYR B 1 222 ? 36.344 22.664 70.750 1.00 43.86 469 TYR B C 1
ATOM 4117 O O . TYR B 1 222 ? 36.417 23.623 69.973 1.00 43.78 469 TYR B O 1
ATOM 4126 N N . LEU B 1 223 ? 36.093 22.816 72.055 1.00 43.12 470 LEU B N 1
ATOM 4127 C CA . LEU B 1 223 ? 36.039 24.141 72.666 1.00 41.03 470 LEU B CA 1
ATOM 4128 C C . LEU B 1 223 ? 37.309 24.931 72.386 1.00 40.58 470 LEU B C 1
ATOM 4129 O O . LEU B 1 223 ? 37.254 26.132 72.102 1.00 39.79 470 LEU B O 1
ATOM 4134 N N . PHE B 1 224 ? 38.464 24.268 72.461 1.00 39.55 471 PHE B N 1
ATOM 4135 C CA . PHE B 1 224 ? 39.735 24.950 72.248 1.00 39.50 471 PHE B CA 1
ATOM 4136 C C . PHE B 1 224 ? 39.817 25.542 70.846 1.00 40.62 471 PHE B C 1
ATOM 4137 O O . PHE B 1 224 ? 40.343 26.645 70.660 1.00 40.10 471 PHE B O 1
ATOM 4145 N N . GLN B 1 225 ? 39.291 24.828 69.848 1.00 40.53 472 GLN B N 1
ATOM 4146 C CA . GLN B 1 225 ? 39.280 25.366 68.492 1.00 41.88 472 GLN B CA 1
ATOM 4147 C C . GLN B 1 225 ? 38.266 26.495 68.352 1.00 40.71 472 GLN B C 1
ATOM 4148 O O . GLN B 1 225 ? 38.542 27.497 67.681 1.00 40.90 472 GLN B O 1
ATOM 4150 N N . VAL B 1 226 ? 37.088 26.349 68.966 1.00 39.71 473 VAL B N 1
ATOM 4151 C CA . VAL B 1 226 ? 36.100 27.431 68.974 1.00 38.73 473 VAL B CA 1
ATOM 4152 C C . VAL B 1 226 ? 36.718 28.714 69.520 1.00 37.05 473 VAL B C 1
ATOM 4153 O O . VAL B 1 226 ? 36.648 29.777 68.893 1.00 37.15 473 VAL B O 1
ATOM 4157 N N . ILE B 1 227 ? 37.318 28.630 70.712 1.00 38.71 474 ILE B N 1
ATOM 4158 C CA . ILE B 1 227 ? 38.005 29.768 71.324 1.00 39.51 474 ILE B CA 1
ATOM 4159 C C . ILE B 1 227 ? 39.029 30.374 70.371 1.00 40.27 474 ILE B C 1
ATOM 4160 O O . ILE B 1 227 ? 39.322 31.574 70.437 1.00 40.90 474 ILE B O 1
ATOM 4165 N N . LEU B 1 228 ? 39.568 29.569 69.457 1.00 37.61 475 LEU B N 1
ATOM 4166 C CA . LEU B 1 228 ? 40.616 29.998 68.539 1.00 39.04 475 LEU B CA 1
ATOM 4167 C C . LEU B 1 228 ? 40.099 30.428 67.171 1.00 40.49 475 LEU B C 1
ATOM 4168 O O . LEU B 1 228 ? 40.620 31.390 66.600 1.00 41.07 475 LEU B O 1
ATOM 4173 N N . GLU B 1 229 ? 39.084 29.755 66.629 1.00 41.87 476 GLU B N 1
ATOM 4174 C CA . GLU B 1 229 ? 38.651 30.015 65.261 1.00 43.75 476 GLU B CA 1
ATOM 4175 C C . GLU B 1 229 ? 37.363 30.820 65.166 1.00 43.08 476 GLU B C 1
ATOM 4176 O O . GLU B 1 229 ? 37.161 31.523 64.171 1.00 44.31 476 GLU B O 1
ATOM 4182 N N . LYS B 1 230 ? 36.487 30.737 66.162 1.00 42.28 477 LYS B N 1
ATOM 4183 C CA . LYS B 1 230 ? 35.217 31.436 66.079 1.00 42.03 477 LYS B CA 1
ATOM 4184 C C . LYS B 1 230 ? 35.379 32.908 66.451 1.00 41.86 477 LYS B C 1
ATOM 4185 O O . LYS B 1 230 ? 36.301 33.302 67.172 1.00 41.31 477 LYS B O 1
ATOM 4188 N N . GLN B 1 231 ? 34.464 33.723 65.939 1.00 41.30 478 GLN B N 1
ATOM 4189 C CA . GLN B 1 231 ? 34.433 35.149 66.224 1.00 40.45 478 GLN B CA 1
ATOM 4190 C C . GLN B 1 231 ? 33.389 35.380 67.308 1.00 39.15 478 GLN B C 1
ATOM 4191 O O . GLN B 1 231 ? 32.285 34.830 67.237 1.00 39.79 478 GLN B O 1
ATOM 4194 N N . ILE B 1 232 ? 33.745 36.171 68.318 1.00 44.90 479 ILE B N 1
ATOM 4195 C CA . ILE B 1 232 ? 32.804 36.452 69.396 1.00 44.04 479 ILE B CA 1
ATOM 4196 C C . ILE B 1 232 ? 31.691 37.337 68.852 1.00 45.84 479 ILE B C 1
ATOM 4197 O O . ILE B 1 232 ? 31.942 38.434 68.338 1.00 47.75 479 ILE B O 1
ATOM 4199 N N . ARG B 1 233 ? 30.456 36.859 68.962 1.00 48.57 480 ARG B N 1
ATOM 4200 C CA . ARG B 1 233 ? 29.279 37.538 68.426 1.00 50.62 480 ARG B CA 1
ATOM 4201 C C . ARG B 1 233 ? 28.486 38.110 69.597 1.00 49.85 480 ARG B C 1
ATOM 4202 O O . ARG B 1 233 ? 27.795 37.376 70.310 1.00 48.83 480 ARG B O 1
ATOM 4204 N N . ILE B 1 234 ? 28.589 39.418 69.789 1.00 47.03 481 ILE B N 1
ATOM 4205 C CA . ILE B 1 234 ? 27.853 40.075 70.875 1.00 46.84 481 ILE B CA 1
ATOM 4206 C C . ILE B 1 234 ? 26.379 40.153 70.495 1.00 48.78 481 ILE B C 1
ATOM 4207 O O . ILE B 1 234 ? 26.055 40.575 69.370 1.00 50.32 481 ILE B O 1
ATOM 4212 N N . PRO B 1 235 ? 25.457 39.765 71.375 1.00 47.84 482 PRO B N 1
ATOM 4213 C CA . PRO B 1 235 ? 24.034 39.876 71.037 1.00 50.64 482 PRO B CA 1
ATOM 4214 C C . PRO B 1 235 ? 23.611 41.327 70.890 1.00 51.64 482 PRO B C 1
ATOM 4215 O O . PRO B 1 235 ? 24.187 42.235 71.496 1.00 50.01 482 PRO B O 1
ATOM 4219 N N . ARG B 1 236 ? 22.583 41.537 70.068 1.00 50.13 483 ARG B N 1
ATOM 4220 C CA . ARG B 1 236 ? 22.140 42.887 69.745 1.00 50.98 483 ARG B CA 1
ATOM 4221 C C . ARG B 1 236 ? 21.492 43.601 70.923 1.00 50.76 483 ARG B C 1
ATOM 4222 O O . ARG B 1 236 ? 21.304 44.821 70.853 1.00 51.60 483 ARG B O 1
ATOM 4230 N N . SER B 1 237 ? 21.154 42.886 71.997 1.00 48.94 484 SER B N 1
ATOM 4231 C CA . SER B 1 237 ? 20.517 43.514 73.146 1.00 49.73 484 SER B CA 1
ATOM 4232 C C . SER B 1 237 ? 21.500 44.251 74.046 1.00 47.92 484 SER B C 1
ATOM 4233 O O . SER B 1 237 ? 21.062 44.997 74.928 1.00 48.84 484 SER B O 1
ATOM 4236 N N . LEU B 1 238 ? 22.801 44.070 73.847 1.00 48.30 485 LEU B N 1
ATOM 4237 C CA . LEU B 1 238 ? 23.807 44.717 74.674 1.00 45.93 485 LEU B CA 1
ATOM 4238 C C . LEU B 1 238 ? 24.117 46.119 74.159 1.00 46.35 485 LEU B C 1
ATOM 4239 O O . LEU B 1 238 ? 23.916 46.440 72.986 1.00 47.79 485 LEU B O 1
ATOM 4244 N N . SER B 1 239 ? 24.622 46.954 75.064 1.00 43.70 486 SER B N 1
ATOM 4245 C CA . SER B 1 239 ? 24.928 48.339 74.746 1.00 44.63 486 SER B CA 1
ATOM 4246 C C . SER B 1 239 ? 26.163 48.425 73.853 1.00 43.74 486 SER B C 1
ATOM 4247 O O . SER B 1 239 ? 26.856 47.437 73.596 1.00 42.81 486 SER B O 1
ATOM 4250 N N . VAL B 1 240 ? 26.434 49.642 73.374 1.00 45.28 487 VAL B N 1
ATOM 4251 C CA . VAL B 1 240 ? 27.643 49.870 72.593 1.00 45.37 487 VAL B CA 1
ATOM 4252 C C . VAL B 1 240 ? 28.869 49.840 73.494 1.00 43.99 487 VAL B C 1
ATOM 4253 O O . VAL B 1 240 ? 29.953 49.422 73.068 1.00 43.77 487 VAL B O 1
ATOM 4257 N N . LYS B 1 241 ? 28.720 50.258 74.753 1.00 42.16 488 LYS B N 1
ATOM 4258 C CA . LYS B 1 241 ? 29.839 50.204 75.685 1.00 40.85 488 LYS B CA 1
ATOM 4259 C C . LYS B 1 241 ? 30.119 48.771 76.115 1.00 38.99 488 LYS B C 1
ATOM 4260 O O . LYS B 1 241 ? 31.283 48.371 76.239 1.00 37.74 488 LYS B O 1
ATOM 4262 N N . ALA B 1 242 ? 29.066 47.981 76.335 1.00 41.61 489 ALA B N 1
ATOM 4263 C CA . ALA B 1 242 ? 29.252 46.569 76.654 1.00 40.25 489 ALA B CA 1
ATOM 4264 C C . ALA B 1 242 ? 29.887 45.825 75.486 1.00 41.00 489 ALA B C 1
ATOM 4265 O O . ALA B 1 242 ? 30.804 45.019 75.674 1.00 40.00 489 ALA B O 1
ATOM 4267 N N . ALA B 1 243 ? 29.396 46.068 74.269 1.00 40.83 490 ALA B N 1
ATOM 4268 C CA . ALA B 1 243 ? 29.987 45.436 73.093 1.00 40.52 490 ALA B CA 1
ATOM 4269 C C . ALA B 1 243 ? 31.471 45.767 72.981 1.00 39.81 490 ALA B C 1
ATOM 4270 O O . ALA B 1 243 ? 32.305 44.876 72.782 1.00 38.88 490 ALA B O 1
ATOM 4272 N N . SER B 1 244 ? 31.820 47.051 73.109 1.00 40.01 491 SER B N 1
ATOM 4273 C CA . SER B 1 244 ? 33.217 47.449 72.970 1.00 40.59 491 SER B CA 1
ATOM 4274 C C . SER B 1 244 ? 34.085 46.916 74.103 1.00 39.17 491 SER B C 1
ATOM 4275 O O . SER B 1 244 ? 35.266 46.620 73.887 1.00 39.65 491 SER B O 1
ATOM 4278 N N . VAL B 1 245 ? 33.526 46.772 75.306 1.00 39.13 492 VAL B N 1
ATOM 4279 C CA . VAL B 1 245 ? 34.330 46.277 76.418 1.00 37.45 492 VAL B CA 1
ATOM 4280 C C . VAL B 1 245 ? 34.563 44.774 76.295 1.00 37.06 492 VAL B C 1
ATOM 4281 O O . VAL B 1 245 ? 35.576 44.260 76.785 1.00 36.61 492 VAL B O 1
ATOM 4285 N N . LEU B 1 246 ? 33.658 44.050 75.632 1.00 36.60 493 LEU B N 1
ATOM 4286 C CA . LEU B 1 246 ? 33.888 42.630 75.393 1.00 35.82 493 LEU B CA 1
ATOM 4287 C C . LEU B 1 246 ? 34.840 42.413 74.226 1.00 36.07 493 LEU B C 1
ATOM 4288 O O . LEU B 1 246 ? 35.748 41.581 74.312 1.00 35.52 493 LEU B O 1
ATOM 4293 N N . LYS B 1 247 ? 34.658 43.158 73.133 1.00 39.90 494 LYS B N 1
ATOM 4294 C CA . LYS B 1 247 ? 35.556 43.017 71.993 1.00 41.41 494 LYS B CA 1
ATOM 4295 C C . LYS B 1 247 ? 36.974 43.454 72.335 1.00 40.24 494 LYS B C 1
ATOM 4296 O O . LYS B 1 247 ? 37.936 42.937 71.755 1.00 38.73 494 LYS B O 1
ATOM 4302 N N . SER B 1 248 ? 37.127 44.382 73.282 1.00 38.57 495 SER B N 1
ATOM 4303 C CA . SER B 1 248 ? 38.456 44.821 73.684 1.00 36.87 495 SER B CA 1
ATOM 4304 C C . SER B 1 248 ? 39.091 43.888 74.704 1.00 35.25 495 SER B C 1
ATOM 4305 O O . SER B 1 248 ? 40.321 43.829 74.788 1.00 33.96 495 SER B O 1
ATOM 4308 N N . PHE B 1 249 ? 38.282 43.149 75.463 1.00 33.57 496 PHE B N 1
ATOM 4309 C CA . PHE B 1 249 ? 38.795 42.160 76.400 1.00 32.73 496 PHE B CA 1
ATOM 4310 C C . PHE B 1 249 ? 38.949 40.785 75.768 1.00 32.48 496 PHE B C 1
ATOM 4311 O O . PHE B 1 249 ? 39.856 40.035 76.145 1.00 32.31 496 PHE B O 1
ATOM 4319 N N . LEU B 1 250 ? 38.077 40.436 74.823 1.00 31.98 497 LEU B N 1
ATOM 4320 C CA . LEU B 1 250 ? 38.150 39.168 74.110 1.00 32.11 497 LEU B CA 1
ATOM 4321 C C . LEU B 1 250 ? 38.915 39.282 72.795 1.00 33.29 497 LEU B C 1
ATOM 4322 O O . LEU B 1 250 ? 38.682 38.482 71.881 1.00 33.88 497 LEU B O 1
ATOM 4327 N N . ASN B 1 251 ? 39.811 40.259 72.682 1.00 37.50 498 ASN B N 1
ATOM 4328 C CA . ASN B 1 251 ? 40.659 40.373 71.505 1.00 36.60 498 ASN B CA 1
ATOM 4329 C C . ASN B 1 251 ? 41.675 39.239 71.505 1.00 35.14 498 ASN B C 1
ATOM 4330 O O . ASN B 1 251 ? 42.367 39.012 72.501 1.00 34.44 498 ASN B O 1
ATOM 4335 N N . LYS B 1 252 ? 41.761 38.520 70.386 1.00 31.78 499 LYS B N 1
ATOM 4336 C CA . LYS B 1 252 ? 42.613 37.339 70.327 1.00 32.37 499 LYS B CA 1
ATOM 4337 C C . LYS B 1 252 ? 44.094 37.691 70.413 1.00 33.50 499 LYS B C 1
ATOM 4338 O O . LYS B 1 252 ? 44.909 36.824 70.745 1.00 33.91 499 LYS B O 1
ATOM 4344 N N . ASP B 1 253 ? 44.456 38.943 70.129 1.00 36.79 500 ASP B N 1
ATOM 4345 C CA . ASP B 1 253 ? 45.850 39.363 70.134 1.00 38.29 500 ASP B CA 1
ATOM 4346 C C . ASP B 1 253 ? 46.196 39.966 71.488 1.00 37.38 500 ASP B C 1
ATOM 4347 O O . ASP B 1 253 ? 45.655 41.027 71.836 1.00 36.74 500 ASP B O 1
ATOM 4352 N N . PRO B 1 254 ? 47.070 39.339 72.282 1.00 38.67 501 PRO B N 1
ATOM 4353 C CA . PRO B 1 254 ? 47.413 39.918 73.592 1.00 38.10 501 PRO B CA 1
ATOM 4354 C C . PRO B 1 254 ? 48.007 41.314 73.503 1.00 39.39 501 PRO B C 1
ATOM 4355 O O . PRO B 1 254 ? 47.855 42.101 74.446 1.00 38.81 501 PRO B O 1
ATOM 4359 N N . LYS B 1 255 ? 48.684 41.647 72.402 1.00 38.54 502 LYS B N 1
ATOM 4360 C CA . LYS B 1 255 ? 49.262 42.978 72.261 1.00 40.09 502 LYS B CA 1
ATOM 4361 C C . LYS B 1 255 ? 48.208 44.036 71.964 1.00 39.39 502 LYS B C 1
ATOM 4362 O O . LYS B 1 255 ? 48.476 45.228 72.141 1.00 40.34 502 LYS B O 1
ATOM 4368 N N . GLU B 1 256 ? 47.022 43.628 71.517 1.00 44.05 503 GLU B N 1
ATOM 4369 C CA . GLU B 1 256 ? 45.952 44.547 71.157 1.00 45.01 503 GLU B CA 1
ATOM 4370 C C . GLU B 1 256 ? 44.805 44.541 72.162 1.00 45.71 503 GLU B C 1
ATOM 4371 O O . GLU B 1 256 ? 43.838 45.290 71.987 1.00 46.95 503 GLU B O 1
ATOM 4377 N N . ARG B 1 257 ? 44.887 43.719 73.206 1.00 39.43 504 ARG B N 1
ATOM 4378 C CA . ARG B 1 257 ? 43.804 43.546 74.161 1.00 37.68 504 ARG B CA 1
ATOM 4379 C C . ARG B 1 257 ? 43.739 44.714 75.146 1.00 37.76 504 ARG B C 1
ATOM 4380 O O . ARG B 1 257 ? 44.729 45.401 75.412 1.00 38.97 504 ARG B O 1
ATOM 4388 N N . LEU B 1 258 ? 42.547 44.916 75.709 1.00 37.24 505 LEU B N 1
ATOM 4389 C CA . LEU B 1 258 ? 42.321 45.966 76.694 1.00 36.81 505 LEU B CA 1
ATOM 4390 C C . LEU B 1 258 ? 42.912 45.559 78.037 1.00 35.86 505 LEU B C 1
ATOM 4391 O O . LEU B 1 258 ? 42.678 44.447 78.520 1.00 35.05 505 LEU B O 1
ATOM 4396 N N . GLY B 1 259 ? 43.673 46.466 78.644 1.00 40.67 506 GLY B N 1
ATOM 4397 C CA . GLY B 1 259 ? 44.333 46.170 79.893 1.00 39.21 506 GLY B CA 1
ATOM 4398 C C . GLY B 1 259 ? 45.727 45.622 79.739 1.00 39.47 506 GLY B C 1
ATOM 4399 O O . GLY B 1 259 ? 46.467 45.554 80.729 1.00 39.52 506 GLY B O 1
ATOM 4400 N N . CYS B 1 260 ? 46.107 45.244 78.524 1.00 44.36 507 CYS B N 1
ATOM 4401 C CA . CYS B 1 260 ? 47.409 44.665 78.232 1.00 44.62 507 CYS B CA 1
ATOM 4402 C C . CYS B 1 260 ? 48.344 45.706 77.630 1.00 45.38 507 CYS B C 1
ATOM 4403 O O . CYS B 1 260 ? 49.150 45.398 76.751 1.00 46.46 507 CYS B O 1
ATOM 4406 N N . HIS B 1 261 ? 48.241 46.956 78.080 1.00 47.77 508 HIS B N 1
ATOM 4407 C CA . HIS B 1 261 ? 49.028 48.042 77.521 1.00 49.75 508 HIS B CA 1
ATOM 4408 C C . HIS B 1 261 ? 50.130 48.346 78.521 1.00 51.36 508 HIS B C 1
ATOM 4409 O O . HIS B 1 261 ? 49.875 48.986 79.551 1.00 51.46 508 HIS B O 1
ATOM 4411 N N . PRO B 1 262 ? 51.357 47.910 78.265 1.00 52.60 509 PRO B N 1
ATOM 4412 C CA . PRO B 1 262 ? 52.451 48.125 79.220 1.00 54.40 509 PRO B CA 1
ATOM 4413 C C . PRO B 1 262 ? 52.610 49.548 79.753 1.00 56.04 509 PRO B C 1
ATOM 4414 O O . PRO B 1 262 ? 52.586 50.536 79.009 1.00 57.26 509 PRO B O 1
ATOM 4418 N N . GLN B 1 263 ? 52.753 49.632 81.079 1.00 57.16 510 GLN B N 1
ATOM 4419 C CA . GLN B 1 263 ? 52.573 50.826 81.903 1.00 58.35 510 GLN B CA 1
ATOM 4420 C C . GLN B 1 263 ? 51.169 51.423 81.924 1.00 56.71 510 GLN B C 1
ATOM 4421 O O . GLN B 1 263 ? 50.689 51.797 82.992 1.00 56.65 510 GLN B O 1
ATOM 4423 N N . THR B 1 264 ? 50.488 51.522 80.787 1.00 48.96 511 THR B N 1
ATOM 4424 C CA . THR B 1 264 ? 49.189 52.179 80.756 1.00 47.90 511 THR B CA 1
ATOM 4425 C C . THR B 1 264 ? 48.034 51.182 80.815 1.00 45.02 511 THR B C 1
ATOM 4426 O O . THR B 1 264 ? 46.896 51.537 80.482 1.00 44.09 511 THR B O 1
ATOM 4428 N N . GLY B 1 265 ? 48.305 49.946 81.237 1.00 46.97 512 GLY B N 1
ATOM 4429 C CA . GLY B 1 265 ? 47.320 48.877 81.280 1.00 44.51 512 GLY B CA 1
ATOM 4430 C C . GLY B 1 265 ? 46.052 49.168 82.054 1.00 43.52 512 GLY B C 1
ATOM 4431 O O . GLY B 1 265 ? 44.975 49.304 81.466 1.00 42.54 512 GLY B O 1
ATOM 4432 N N . PHE B 1 266 ? 46.167 49.237 83.383 1.00 41.28 513 PHE B N 1
ATOM 4433 C CA . PHE B 1 266 ? 44.991 49.447 84.223 1.00 40.67 513 PHE B CA 1
ATOM 4434 C C . PHE B 1 266 ? 44.320 50.780 83.913 1.00 41.66 513 PHE B C 1
ATOM 4435 O O . PHE B 1 266 ? 43.086 50.880 83.920 1.00 40.88 513 PHE B O 1
ATOM 4443 N N . ALA B 1 267 ? 45.117 51.820 83.657 1.00 39.83 514 ALA B N 1
ATOM 4444 C CA . ALA B 1 267 ? 44.555 53.119 83.304 1.00 41.08 514 ALA B CA 1
ATOM 4445 C C . ALA B 1 267 ? 43.638 53.007 82.091 1.00 39.82 514 ALA B C 1
ATOM 4446 O O . ALA B 1 267 ? 42.600 53.677 82.023 1.00 40.07 514 ALA B O 1
ATOM 4448 N N . ASP B 1 268 ? 44.003 52.160 81.124 1.00 42.03 515 ASP B N 1
ATOM 4449 C CA . ASP B 1 268 ? 43.151 51.955 79.957 1.00 41.00 515 ASP B CA 1
ATOM 4450 C C . ASP B 1 268 ? 41.816 51.340 80.356 1.00 39.37 515 ASP B C 1
ATOM 4451 O O . ASP B 1 268 ? 40.771 51.683 79.790 1.00 39.26 515 ASP B O 1
ATOM 4456 N N . ILE B 1 269 ? 41.832 50.428 81.331 1.00 38.59 516 ILE B N 1
ATOM 4457 C CA . ILE B 1 269 ? 40.601 49.785 81.778 1.00 37.30 516 ILE B CA 1
ATOM 4458 C C . ILE B 1 269 ? 39.713 50.767 82.527 1.00 38.38 516 ILE B C 1
ATOM 4459 O O . ILE B 1 269 ? 38.481 50.681 82.454 1.00 37.99 516 ILE B O 1
ATOM 4464 N N . GLN B 1 270 ? 40.312 51.726 83.234 1.00 37.11 517 GLN B N 1
ATOM 4465 C CA . GLN B 1 270 ? 39.540 52.728 83.956 1.00 38.59 517 GLN B CA 1
ATOM 4466 C C . GLN B 1 270 ? 38.992 53.808 83.036 1.00 39.69 517 GLN B C 1
ATOM 4467 O O . GLN B 1 270 ? 38.001 54.459 83.387 1.00 40.72 517 GLN B O 1
ATOM 4473 N N . GLY B 1 271 ? 39.606 54.008 81.871 1.00 38.63 518 GLY B N 1
ATOM 4474 C CA . GLY B 1 271 ? 39.176 55.019 80.929 1.00 39.86 518 GLY B CA 1
ATOM 4475 C C . GLY B 1 271 ? 38.203 54.557 79.872 1.00 38.78 518 GLY B C 1
ATOM 4476 O O . GLY B 1 271 ? 37.700 55.385 79.108 1.00 39.95 518 GLY B O 1
ATOM 4477 N N . HIS B 1 272 ? 37.921 53.260 79.804 1.00 39.82 519 HIS B N 1
ATOM 4478 C CA . HIS B 1 272 ? 37.035 52.747 78.770 1.00 39.01 519 HIS B CA 1
ATOM 4479 C C . HIS B 1 272 ? 35.612 53.253 79.0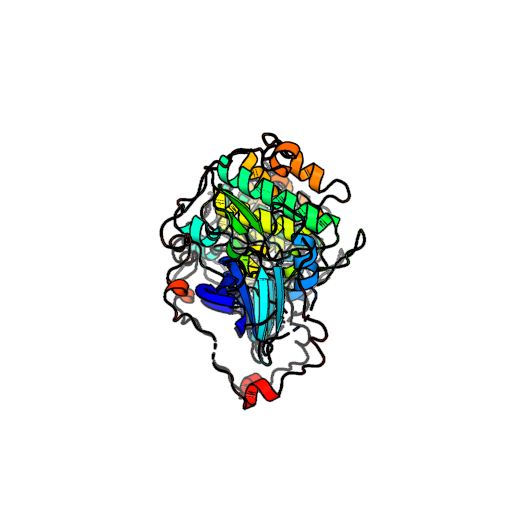08 1.00 39.82 519 HIS B C 1
ATOM 4480 O O . HIS B 1 272 ? 35.199 53.415 80.161 1.00 40.24 519 HIS B O 1
ATOM 4487 N N . PRO B 1 273 ? 34.855 53.537 77.941 1.00 40.59 520 PRO B N 1
ATOM 4488 C CA . PRO B 1 273 ? 33.488 54.062 78.118 1.00 41.77 520 PRO B CA 1
ATOM 4489 C C . PRO B 1 273 ? 32.630 53.269 79.089 1.00 41.05 520 PRO B C 1
ATOM 4490 O O . PRO B 1 273 ? 31.843 53.863 79.838 1.00 42.43 520 PRO B O 1
ATOM 4494 N N . PHE B 1 274 ? 32.764 51.941 79.102 1.00 40.75 521 PHE B N 1
ATOM 4495 C CA . PHE B 1 274 ? 31.981 51.127 80.024 1.00 40.21 521 PHE B CA 1
ATOM 4496 C C . PHE B 1 274 ? 32.341 51.441 81.469 1.00 40.69 521 PHE B C 1
ATOM 4497 O O . PHE B 1 274 ? 31.462 51.524 82.335 1.00 41.61 521 PHE B O 1
ATOM 4505 N N . PHE B 1 275 ? 33.633 51.615 81.746 1.00 42.89 522 PHE B N 1
ATOM 4506 C CA . PHE B 1 275 ? 34.139 51.886 83.086 1.00 42.80 522 PHE B CA 1
ATOM 4507 C C . PHE B 1 275 ? 34.397 53.372 83.324 1.00 44.95 522 PHE B C 1
ATOM 4508 O O . PHE B 1 275 ? 35.306 53.727 84.083 1.00 45.60 522 PHE B O 1
ATOM 4516 N N . ARG B 1 276 ? 33.612 54.253 82.701 1.00 47.83 523 ARG B N 1
ATOM 4517 C CA . ARG B 1 276 ? 33.733 55.683 82.956 1.00 50.21 523 ARG B CA 1
ATOM 4518 C C . ARG B 1 276 ? 32.742 56.204 83.986 1.00 52.11 523 ARG B C 1
ATOM 4519 O O . ARG B 1 276 ? 32.974 57.276 84.556 1.00 54.25 523 ARG B O 1
ATOM 4521 N N . ASN B 1 277 ? 31.653 55.486 84.234 1.00 59.80 524 ASN B N 1
ATOM 4522 C CA . ASN B 1 277 ? 30.665 55.894 85.221 1.00 61.76 524 ASN B CA 1
ATOM 4523 C C . ASN B 1 277 ? 30.989 55.365 86.612 1.00 61.56 524 ASN B C 1
ATOM 4524 O O . ASN B 1 277 ? 30.202 55.569 87.542 1.00 63.28 524 ASN B O 1
ATOM 4529 N N . VAL B 1 278 ? 32.134 54.703 86.772 1.00 51.86 525 VAL B N 1
ATOM 4530 C CA . VAL B 1 278 ? 32.568 54.124 88.038 1.00 51.73 525 VAL B CA 1
ATOM 4531 C C . VAL B 1 278 ? 33.584 55.032 88.714 1.00 53.36 525 VAL B C 1
ATOM 4532 O O . VAL B 1 278 ? 34.499 55.556 88.066 1.00 53.26 525 VAL B O 1
ATOM 4536 N N . ASP B 1 279 ? 33.418 55.221 90.024 1.00 49.94 526 ASP B N 1
ATOM 4537 C CA . ASP B 1 279 ? 34.362 55.966 90.851 1.00 51.80 526 ASP B CA 1
ATOM 4538 C C . ASP B 1 279 ? 35.258 54.914 91.492 1.00 50.35 526 ASP B C 1
ATOM 4539 O O . ASP B 1 279 ? 34.818 54.166 92.370 1.00 50.30 526 ASP B O 1
ATOM 4544 N N . TRP B 1 280 ? 36.514 54.857 91.051 1.00 51.37 527 TRP B N 1
ATOM 4545 C CA . TRP B 1 280 ? 37.400 53.781 91.476 1.00 49.92 527 TRP B CA 1
ATOM 4546 C C . TRP B 1 280 ? 37.998 54.002 92.859 1.00 52.00 527 TRP B C 1
ATOM 4547 O O . TRP B 1 280 ? 38.336 53.025 93.537 1.00 51.26 527 TRP B O 1
ATOM 4558 N N . ASP B 1 281 ? 38.129 55.250 93.311 1.00 53.95 528 ASP B N 1
ATOM 4559 C CA . ASP B 1 281 ? 38.700 55.459 94.637 1.00 56.26 528 ASP B CA 1
ATOM 4560 C C . ASP B 1 281 ? 37.679 55.200 95.736 1.00 57.48 528 ASP B C 1
ATOM 4561 O O . ASP B 1 281 ? 38.053 54.780 96.837 1.00 58.49 528 ASP B O 1
ATOM 4566 N N . MET B 1 282 ? 36.395 55.442 95.460 1.00 58.29 529 MET B N 1
ATOM 4567 C CA . MET B 1 282 ? 35.351 55.087 96.414 1.00 59.48 529 MET B CA 1
ATOM 4568 C C . MET B 1 282 ? 35.006 53.605 96.341 1.00 56.80 529 MET B C 1
ATOM 4569 O O . MET B 1 282 ? 34.667 53.001 97.365 1.00 57.63 529 MET B O 1
ATOM 4574 N N . MET B 1 283 ? 35.085 53.011 95.148 1.00 53.68 530 MET B N 1
ATOM 4575 C CA . MET B 1 283 ? 34.904 51.569 95.018 1.00 51.21 530 MET B CA 1
ATOM 4576 C C . MET B 1 283 ? 35.993 50.805 95.762 1.00 50.81 530 MET B C 1
ATOM 4577 O O . MET B 1 283 ? 35.715 49.790 96.411 1.00 50.40 530 MET B O 1
ATOM 4582 N N . GLU B 1 284 ? 37.238 51.281 95.681 1.00 45.31 531 GLU B N 1
ATOM 4583 C CA . GLU B 1 284 ? 38.333 50.623 96.386 1.00 45.34 531 GLU B CA 1
ATOM 4584 C C . GLU B 1 284 ? 38.144 50.665 97.898 1.00 47.89 531 GLU B C 1
ATOM 4585 O O . GLU B 1 284 ? 38.607 49.763 98.605 1.00 47.75 531 GLU B O 1
ATOM 4591 N N . GLN B 1 285 ? 37.451 51.678 98.410 1.00 50.07 532 GLN B N 1
ATOM 4592 C CA . GLN B 1 285 ? 37.217 51.820 99.840 1.00 53.00 532 GLN B CA 1
ATOM 4593 C C . GLN B 1 285 ? 35.872 51.248 100.268 1.00 53.21 532 GLN B C 1
ATOM 4594 O O . GLN B 1 285 ? 35.419 51.527 101.384 1.00 56.09 532 GLN B O 1
ATOM 4600 N N . LYS B 1 286 ? 35.236 50.446 99.412 1.00 45.79 533 LYS B N 1
ATOM 4601 C CA . LYS B 1 286 ? 33.934 49.843 99.700 1.00 45.53 533 LYS B CA 1
ATOM 4602 C C . LYS B 1 286 ? 32.905 50.911 100.061 1.00 46.63 533 LYS B C 1
ATOM 4603 O O . LYS B 1 286 ? 32.127 50.762 101.006 1.00 47.52 533 LYS B O 1
ATOM 4609 N N . GLN B 1 287 ? 32.896 51.999 99.288 1.00 49.75 534 GLN B N 1
ATOM 4610 C CA . GLN B 1 287 ? 31.954 53.090 99.482 1.00 50.87 534 GLN B CA 1
ATOM 4611 C C . GLN B 1 287 ? 30.847 53.113 98.440 1.00 50.85 534 GLN B C 1
ATOM 4612 O O . GLN B 1 287 ? 29.886 53.873 98.601 1.00 51.90 534 GLN B O 1
ATOM 4614 N N . VAL B 1 288 ? 30.956 52.316 97.381 1.00 46.98 535 VAL B N 1
ATOM 4615 C CA . VAL B 1 288 ? 29.897 52.235 96.385 1.00 47.29 535 VAL B CA 1
ATOM 4616 C C . VAL B 1 288 ? 28.855 51.245 96.877 1.00 48.34 535 VAL B C 1
ATOM 4617 O O . VAL B 1 288 ? 29.190 50.214 97.473 1.00 48.45 535 VAL B O 1
ATOM 4619 N N . VAL B 1 289 ? 27.587 51.552 96.632 1.00 41.85 536 VAL B N 1
ATOM 4620 C CA . VAL B 1 289 ? 26.490 50.729 97.133 1.00 46.20 536 VAL B CA 1
ATOM 4621 C C . VAL B 1 289 ? 26.255 49.577 96.167 1.00 49.27 536 VAL B C 1
ATOM 4622 O O . VAL B 1 289 ? 26.008 49.817 94.975 1.00 49.59 536 VAL B O 1
ATOM 4626 N N . PRO B 1 290 ? 26.351 48.326 96.616 1.00 44.71 537 PRO B N 1
ATOM 4627 C CA . PRO B 1 290 ? 26.108 47.214 95.709 1.00 47.93 537 PRO B CA 1
ATOM 4628 C C . PRO B 1 290 ? 24.724 47.325 95.103 1.00 51.63 537 PRO B C 1
ATOM 4629 O O . PRO B 1 290 ? 23.783 47.823 95.749 1.00 52.90 537 PRO B O 1
ATOM 4633 N N . PRO B 1 291 ? 24.546 46.854 93.868 1.00 47.75 538 PRO B N 1
ATOM 4634 C CA . PRO B 1 291 ? 23.203 46.868 93.273 1.00 50.45 538 PRO B CA 1
ATOM 4635 C C . PRO B 1 291 ? 22.331 45.735 93.767 1.00 54.49 538 PRO B C 1
ATOM 4636 O O . PRO B 1 291 ? 21.099 45.837 93.683 1.00 56.40 538 PRO B O 1
ATOM 4640 N N . PHE B 1 292 ? 22.933 44.664 94.272 1.00 47.40 539 PHE B N 1
ATOM 4641 C CA . PHE B 1 292 ? 22.210 43.487 94.723 1.00 50.70 539 PHE B CA 1
ATOM 4642 C C . PHE B 1 292 ? 22.779 43.022 96.056 1.00 50.16 539 PHE B C 1
ATOM 4643 O O . PHE B 1 292 ? 23.994 42.844 96.185 1.00 47.84 539 PHE B O 1
ATOM 4651 N N . LYS B 1 293 ? 21.903 42.823 97.041 1.00 48.99 540 LYS B N 1
ATOM 4652 C CA . LYS B 1 293 ? 22.310 42.365 98.365 1.00 49.17 540 LYS B CA 1
ATOM 4653 C C . LYS B 1 293 ? 21.834 40.935 98.574 1.00 50.83 540 LYS B C 1
ATOM 4654 O O . LYS B 1 293 ? 20.618 40.689 98.570 1.00 53.18 540 LYS B O 1
ATOM 4656 N N . PRO B 1 294 ? 22.746 39.974 98.746 1.00 55.64 541 PRO B N 1
ATOM 4657 C CA . PRO B 1 294 ? 22.339 38.566 98.856 1.00 56.67 541 PRO B CA 1
ATOM 4658 C C . PRO B 1 294 ? 21.337 38.334 99.976 1.00 57.91 541 PRO B C 1
ATOM 4659 O O . PRO B 1 294 ? 21.362 38.997 101.015 1.00 57.04 541 PRO B O 1
ATOM 4663 N N . ASN B 1 295 ? 20.445 37.370 99.748 1.00 58.56 542 ASN B N 1
ATOM 4664 C CA . ASN B 1 295 ? 19.429 36.989 100.729 1.00 59.85 542 ASN B CA 1
ATOM 4665 C C . ASN B 1 295 ? 19.982 35.835 101.556 1.00 58.91 542 ASN B C 1
ATOM 4666 O O . ASN B 1 295 ? 19.809 34.661 101.224 1.00 59.61 542 ASN B O 1
ATOM 4671 N N . ILE B 1 296 ? 20.656 36.178 102.653 1.00 59.35 543 ILE B N 1
ATOM 4672 C CA . ILE B 1 296 ? 21.267 35.190 103.537 1.00 58.20 543 ILE B CA 1
ATOM 4673 C C . ILE B 1 296 ? 20.146 34.407 104.211 1.00 60.03 543 ILE B C 1
ATOM 4674 O O . ILE B 1 296 ? 19.515 34.884 105.162 1.00 60.36 543 ILE B O 1
ATOM 4679 N N . SER B 1 297 ? 19.862 33.218 103.686 1.00 61.23 544 SER B N 1
ATOM 468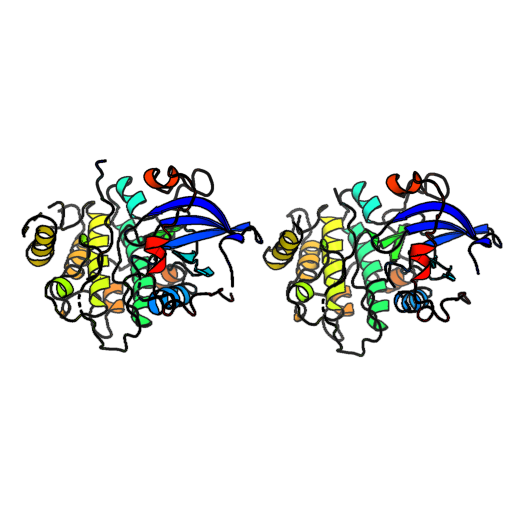0 C CA . SER B 1 297 ? 18.815 32.348 104.200 1.00 63.10 544 SER B CA 1
ATOM 4681 C C . SER B 1 297 ? 19.435 31.050 104.697 1.00 62.31 544 SER B C 1
ATOM 4682 O O . SER B 1 297 ? 20.410 30.555 104.122 1.00 60.82 544 SER B O 1
ATOM 4684 N N . GLY B 1 298 ? 18.873 30.510 105.774 1.00 63.49 545 GLY B N 1
ATOM 4685 C CA . GLY B 1 298 ? 19.354 29.268 106.341 1.00 64.85 545 GLY B CA 1
ATOM 4686 C C . GLY B 1 298 ? 20.509 29.479 107.298 1.00 63.03 545 GLY B C 1
ATOM 4687 O O . GLY B 1 298 ? 20.995 30.592 107.521 1.00 60.64 545 GLY B O 1
ATOM 4688 N N . GLU B 1 299 ? 20.958 28.367 107.877 1.00 61.73 546 GLU B N 1
ATOM 4689 C CA . GLU B 1 299 ? 22.060 28.417 108.827 1.00 60.49 546 GLU B CA 1
ATOM 4690 C C . GLU B 1 299 ? 23.332 28.886 108.135 1.00 56.24 546 GLU B C 1
ATOM 4691 O O . GLU B 1 299 ? 23.718 28.352 107.092 1.00 54.91 546 GLU B O 1
ATOM 4693 N N . PHE B 1 300 ? 23.975 29.900 108.715 1.00 55.87 547 PHE B N 1
ATOM 4694 C CA . PHE B 1 300 ? 25.231 30.460 108.218 1.00 52.17 547 PHE B CA 1
ATOM 4695 C C . PHE B 1 300 ? 25.125 30.945 106.776 1.00 50.63 547 PHE B C 1
ATOM 4696 O O . PHE B 1 300 ? 26.145 31.155 106.111 1.00 48.15 547 PHE B O 1
ATOM 4704 N N . GLY B 1 301 ? 23.908 31.138 106.278 1.00 56.47 548 GLY B N 1
ATOM 4705 C CA . GLY B 1 301 ? 23.717 31.494 104.884 1.00 57.05 548 GLY B CA 1
ATOM 4706 C C . GLY B 1 301 ? 23.999 30.345 103.940 1.00 56.55 548 GLY B C 1
ATOM 4707 O O . GLY B 1 301 ? 24.520 30.567 102.839 1.00 55.23 548 GLY B O 1
ATOM 4708 N N . LEU B 1 302 ? 23.665 29.118 104.342 1.00 53.42 549 LEU B N 1
ATOM 4709 C CA . LEU B 1 302 ? 23.983 27.946 103.538 1.00 52.54 549 LEU B CA 1
ATOM 4710 C C . LEU B 1 302 ? 23.004 27.722 102.394 1.00 54.50 549 LEU B C 1
ATOM 4711 O O . LEU B 1 302 ? 23.299 26.919 101.502 1.00 53.39 549 LEU B O 1
ATOM 4716 N N . ASP B 1 303 ? 21.854 28.400 102.393 1.00 56.80 550 ASP B N 1
ATOM 4717 C CA . ASP B 1 303 ? 20.961 28.309 101.245 1.00 57.92 550 ASP B CA 1
ATOM 4718 C C . ASP B 1 303 ? 21.494 29.069 100.040 1.00 54.69 550 ASP B C 1
ATOM 4719 O O . ASP B 1 303 ? 20.836 29.087 98.994 1.00 55.75 550 ASP B O 1
ATOM 4724 N N . ASN B 1 304 ? 22.674 29.676 100.168 1.00 57.83 551 ASN B N 1
ATOM 4725 C CA . ASN B 1 304 ? 23.371 30.339 99.078 1.00 55.87 551 ASN B CA 1
ATOM 4726 C C . ASN B 1 304 ? 24.438 29.443 98.476 1.00 52.21 551 ASN B C 1
ATOM 4727 O O . ASN B 1 304 ? 25.237 29.904 97.655 1.00 49.40 551 ASN B O 1
ATOM 4732 N N . PHE B 1 305 ? 24.475 28.180 98.883 1.00 50.61 552 PHE B N 1
ATOM 4733 C CA . PHE B 1 305 ? 25.425 27.207 98.374 1.00 49.84 552 PHE B CA 1
ATOM 4734 C C . PHE B 1 305 ? 24.670 26.025 97.782 1.00 52.68 552 PHE B C 1
ATOM 4735 O O . PHE B 1 305 ? 23.540 25.725 98.182 1.00 55.70 552 PHE B O 1
ATOM 4743 N N . ASP B 1 306 ? 25.306 25.357 96.823 1.00 48.45 553 ASP B N 1
ATOM 4744 C CA . ASP B 1 306 ? 24.661 24.250 96.134 1.00 51.16 553 ASP B CA 1
ATOM 4745 C C . ASP B 1 306 ? 24.350 23.121 97.111 1.00 54.23 553 ASP B C 1
ATOM 4746 O O . ASP B 1 306 ? 25.083 22.880 98.074 1.00 53.70 553 ASP B O 1
ATOM 4751 N N . SER B 1 307 ? 23.240 22.429 96.855 1.00 50.89 554 SER B N 1
ATOM 4752 C CA . SER B 1 307 ? 22.821 21.330 97.713 1.00 54.39 554 SER B CA 1
ATOM 4753 C C . SER B 1 307 ? 23.549 20.032 97.400 1.00 55.07 554 SER B C 1
ATOM 4754 O O . SER B 1 307 ? 23.364 19.050 98.126 1.00 57.94 554 SER B O 1
ATOM 4756 N N . GLN B 1 308 ? 24.375 20.006 96.350 1.00 53.78 555 GLN B N 1
ATOM 4757 C CA . GLN B 1 308 ? 25.186 18.828 96.068 1.00 54.19 555 GLN B CA 1
ATOM 4758 C C . GLN B 1 308 ? 26.335 18.677 97.055 1.00 52.59 555 GLN B C 1
ATOM 4759 O O . GLN B 1 308 ? 26.894 17.582 97.175 1.00 53.71 555 GLN B O 1
ATOM 4761 N N . PHE B 1 309 ? 26.698 19.749 97.755 1.00 54.40 556 PHE B N 1
ATOM 4762 C CA . PHE B 1 309 ? 27.769 19.728 98.743 1.00 53.00 556 PHE B CA 1
ATOM 4763 C C . PHE B 1 309 ? 27.262 19.803 100.173 1.00 54.90 556 PHE B C 1
ATOM 4764 O O . PHE B 1 309 ? 27.811 19.133 101.051 1.00 55.85 556 PHE B O 1
ATOM 4772 N N . THR B 1 310 ? 26.214 20.586 100.428 1.00 50.59 557 THR B N 1
ATOM 4773 C CA . THR B 1 310 ? 25.664 20.716 101.770 1.00 52.62 557 THR B CA 1
ATOM 4774 C C . THR B 1 310 ? 24.841 19.506 102.188 1.00 57.11 557 THR B C 1
ATOM 4775 O O . THR B 1 310 ? 24.349 19.473 103.320 1.00 59.37 557 THR B O 1
ATOM 4779 N N . ASN B 1 311 ? 24.684 18.518 101.306 1.00 58.47 558 ASN B N 1
ATOM 4780 C CA . ASN B 1 311 ? 24.022 17.267 101.641 1.00 62.95 558 ASN B CA 1
ATOM 4781 C C . ASN B 1 311 ? 24.997 16.109 101.784 1.00 63.40 558 ASN B C 1
ATOM 4782 O O . ASN B 1 311 ? 24.587 15.027 102.219 1.00 67.23 558 ASN B O 1
ATOM 4787 N N . GLU B 1 312 ? 26.262 16.305 101.422 1.00 52.80 559 GLU B N 1
ATOM 4788 C CA . GLU B 1 312 ? 27.286 15.316 101.707 1.00 51.77 559 GLU B CA 1
ATOM 4789 C C . GLU B 1 312 ? 27.453 15.187 103.220 1.00 52.89 559 GLU B C 1
ATOM 4790 O O . GLU B 1 312 ? 27.282 16.165 103.954 1.00 54.23 559 GLU B O 1
ATOM 4796 N N . PRO B 1 313 ? 27.775 13.994 103.716 1.00 49.04 560 PRO B N 1
ATOM 4797 C CA . PRO B 1 313 ? 28.026 13.848 105.155 1.00 50.38 560 PRO B CA 1
ATOM 4798 C C . PRO B 1 313 ? 29.174 14.746 105.588 1.00 50.70 560 PRO B C 1
ATOM 4799 O O . PRO B 1 313 ? 30.222 14.800 104.941 1.00 49.68 560 PRO B O 1
ATOM 4803 N N . VAL B 1 314 ? 28.968 15.456 106.694 1.00 52.38 561 VAL B N 1
ATOM 4804 C CA . VAL B 1 314 ? 29.972 16.398 107.174 1.00 53.09 561 VAL B CA 1
ATOM 4805 C C . VAL B 1 314 ? 31.068 15.642 107.911 1.00 53.36 561 VAL B C 1
ATOM 4806 O O . VAL B 1 314 ? 30.962 15.385 109.115 1.00 54.89 561 VAL B O 1
ATOM 4810 N N . GLN B 1 315 ? 32.125 15.285 107.187 1.00 52.13 562 GLN B N 1
ATOM 4811 C CA . GLN B 1 315 ? 33.225 14.518 107.748 1.00 52.50 562 GLN B CA 1
ATOM 4812 C C . GLN B 1 315 ? 34.414 14.634 106.810 1.00 51.43 562 GLN B C 1
ATOM 4813 O O . GLN B 1 315 ? 34.324 15.215 105.726 1.00 50.40 562 GLN B O 1
ATOM 4815 N N . LEU B 1 316 ? 35.533 14.069 107.244 1.00 51.99 563 LEU B N 1
ATOM 4816 C CA . LEU B 1 316 ? 36.718 13.994 106.407 1.00 51.28 563 LEU B CA 1
ATOM 4817 C C . LEU B 1 316 ? 36.900 12.541 105.993 1.00 50.54 563 LEU B C 1
ATOM 4818 O O . LEU B 1 316 ? 36.670 11.633 106.795 1.00 51.40 563 LEU B O 1
ATOM 4834 N N . PRO B 1 318 ? 38.316 8.988 105.302 1.00 50.59 565 PRO B N 1
ATOM 4835 C CA . PRO B 1 318 ? 39.310 8.137 105.968 1.00 52.26 565 PRO B CA 1
ATOM 4836 C C . PRO B 1 318 ? 40.577 7.936 105.139 1.00 52.13 565 PRO B C 1
ATOM 4837 O O . PRO B 1 318 ? 40.548 8.028 103.911 1.00 50.62 565 PRO B O 1
ATOM 4841 N N . ASP B 1 319 ? 41.680 7.642 105.814 1.00 53.96 566 ASP B N 1
ATOM 4842 C CA . ASP B 1 319 ? 42.971 7.546 105.157 1.00 54.32 566 ASP B CA 1
ATOM 4843 C C . ASP B 1 319 ? 43.266 6.103 104.772 1.00 54.90 566 ASP B C 1
ATOM 4844 O O . ASP B 1 319 ? 42.660 5.157 105.280 1.00 55.61 566 ASP B O 1
ATOM 4849 N N . ASP B 1 320 ? 44.221 5.948 103.864 1.00 54.88 567 ASP B N 1
ATOM 4850 C CA . ASP B 1 320 ? 44.675 4.649 103.378 1.00 55.70 567 ASP B CA 1
ATOM 4851 C C . ASP B 1 320 ? 46.159 4.552 103.705 1.00 57.92 567 ASP B C 1
ATOM 4852 O O . ASP B 1 320 ? 46.995 5.097 102.978 1.00 57.77 567 ASP B O 1
ATOM 4857 N N . ASP B 1 321 ? 46.478 3.856 104.803 1.00 60.48 568 ASP B N 1
ATOM 4858 C CA . ASP B 1 321 ? 47.861 3.741 105.256 1.00 63.05 568 ASP B CA 1
ATOM 4859 C C . ASP B 1 321 ? 48.784 3.213 104.166 1.00 63.48 568 ASP B C 1
ATOM 4860 O O . ASP B 1 321 ? 50.002 3.407 104.249 1.00 65.31 568 ASP B O 1
ATOM 4865 N N . ASP B 1 322 ? 48.237 2.543 103.152 1.00 61.89 569 ASP B N 1
ATOM 4866 C CA . ASP B 1 322 ? 49.051 2.098 102.031 1.00 62.28 569 ASP B CA 1
ATOM 4867 C C . ASP B 1 322 ? 49.284 3.230 101.038 1.00 60.53 569 ASP B C 1
ATOM 4868 O O . ASP B 1 322 ? 50.343 3.287 100.403 1.00 61.58 569 ASP B O 1
ATOM 4873 N N . ILE B 1 323 ? 48.317 4.134 100.897 1.00 58.19 570 ILE B N 1
ATOM 4874 C CA . ILE B 1 323 ? 48.460 5.282 100.006 1.00 56.81 570 ILE B CA 1
ATOM 4875 C C . ILE B 1 323 ? 49.164 6.445 100.696 1.00 57.85 570 ILE B C 1
ATOM 4876 O O . ILE B 1 323 ? 49.964 7.148 100.074 1.00 58.29 570 ILE B O 1
ATOM 4881 N N . VAL B 1 324 ? 48.899 6.652 101.991 1.00 58.54 571 VAL B N 1
ATOM 4882 C CA . VAL B 1 324 ? 49.475 7.791 102.707 1.00 59.65 571 VAL B CA 1
ATOM 4883 C C . VAL B 1 324 ? 50.910 7.540 103.144 1.00 62.56 571 VAL B C 1
ATOM 4884 O O . VAL B 1 324 ? 51.588 8.475 103.589 1.00 63.87 571 VAL B O 1
ATOM 4888 N N . ARG B 1 325 ? 51.418 6.323 102.970 1.00 63.84 572 ARG B N 1
ATOM 4889 C CA . ARG B 1 325 ? 52.791 6.002 103.334 1.00 66.92 572 ARG B CA 1
ATOM 4890 C C . ARG B 1 325 ? 53.767 6.280 102.202 1.00 67.47 572 ARG B C 1
ATOM 4891 O O . ARG B 1 325 ? 54.970 6.046 102.362 1.00 70.21 572 ARG B O 1
ATOM 4893 N N . LYS B 1 326 ? 53.275 6.780 101.071 1.00 65.19 573 LYS B N 1
ATOM 4894 C CA . LYS B 1 326 ? 54.103 7.139 99.931 1.00 65.72 573 LYS B CA 1
ATOM 4895 C C . LYS B 1 326 ? 54.402 8.630 99.868 1.00 65.85 573 LYS B C 1
ATOM 4896 O O . LYS B 1 326 ? 55.283 9.036 99.103 1.00 67.09 573 LYS B O 1
ATOM 4902 N N . ILE B 1 327 ? 53.695 9.445 100.652 1.00 64.89 574 ILE B N 1
ATOM 4903 C CA . ILE B 1 327 ? 53.832 10.893 100.568 1.00 65.04 574 ILE B CA 1
ATOM 4904 C C . ILE B 1 327 ? 55.225 11.302 101.022 1.00 68.27 574 ILE B C 1
ATOM 4905 O O . ILE B 1 327 ? 55.703 10.876 102.081 1.00 70.14 574 ILE B O 1
ATOM 4910 N N . ASP B 1 328 ? 55.880 12.136 100.220 1.00 69.23 575 ASP B N 1
ATOM 4911 C CA . ASP B 1 328 ? 57.194 12.680 100.555 1.00 72.53 575 ASP B CA 1
ATOM 4912 C C . ASP B 1 328 ? 56.959 13.874 101.470 1.00 73.03 575 ASP B C 1
ATOM 4913 O O . ASP B 1 328 ? 56.745 15.001 101.020 1.00 72.74 575 ASP B O 1
ATOM 4918 N N . GLN B 1 329 ? 57.002 13.627 102.782 1.00 74.08 576 GLN B N 1
ATOM 4919 C CA . GLN B 1 329 ? 56.725 14.693 103.737 1.00 74.69 576 GLN B CA 1
ATOM 4920 C C . GLN B 1 329 ? 57.868 15.688 103.863 1.00 77.91 576 GLN B C 1
ATOM 4921 O O . GLN B 1 329 ? 57.755 16.635 104.651 1.00 78.92 576 GLN B O 1
ATOM 4927 N N . SER B 1 330 ? 58.952 15.509 103.104 1.00 79.78 577 SER B N 1
ATOM 4928 C CA . SER B 1 330 ? 60.050 16.466 103.059 1.00 83.07 577 SER B CA 1
ATOM 4929 C C . SER B 1 330 ? 59.837 17.516 101.982 1.00 82.50 577 SER B C 1
ATOM 4930 O O . SER B 1 330 ? 60.808 18.088 101.467 1.00 85.17 577 SER B O 1
ATOM 4932 N N . GLU B 1 331 ? 58.579 17.785 101.633 1.00 79.36 578 GLU B N 1
ATOM 4933 C CA . GLU B 1 331 ? 58.232 18.823 100.680 1.00 78.91 578 GLU B CA 1
ATOM 4934 C C . GLU B 1 331 ? 57.259 19.852 101.230 1.00 78.01 578 GLU B C 1
ATOM 4935 O O . GLU B 1 331 ? 57.063 20.890 100.587 1.00 78.45 578 GLU B O 1
ATOM 4937 N N . PHE B 1 332 ? 56.645 19.608 102.388 1.00 63.68 579 PHE B N 1
ATOM 4938 C CA . PHE B 1 332 ? 55.725 20.568 102.980 1.00 62.57 579 PHE B CA 1
ATOM 4939 C C . PHE B 1 332 ? 56.298 21.162 104.264 1.00 63.49 579 PHE B C 1
ATOM 4940 O O . PHE B 1 332 ? 55.554 21.575 105.157 1.00 62.78 579 PHE B O 1
ATOM 4948 N N . GLU B 1 333 ? 57.628 21.193 104.359 1.00 60.38 580 GLU B N 1
ATOM 4949 C CA . GLU B 1 333 ? 58.321 21.647 105.559 1.00 61.98 580 GLU B CA 1
ATOM 4950 C C . GLU B 1 333 ? 57.949 23.086 105.894 1.00 63.17 580 GLU B C 1
ATOM 4951 O O . GLU B 1 333 ? 58.114 23.986 105.064 1.00 64.94 580 GLU B O 1
ATOM 4953 N N . GLY B 1 334 ? 57.454 23.306 107.107 1.00 59.09 581 GLY B N 1
ATOM 4954 C CA . GLY B 1 334 ? 57.041 24.636 107.510 1.00 60.12 581 GLY B CA 1
ATOM 4955 C C . GLY B 1 334 ? 55.741 25.152 106.937 1.00 58.15 581 GLY B C 1
ATOM 4956 O O . GLY B 1 334 ? 55.630 26.351 106.659 1.00 59.21 581 GLY B O 1
ATOM 4957 N N . PHE B 1 335 ? 54.7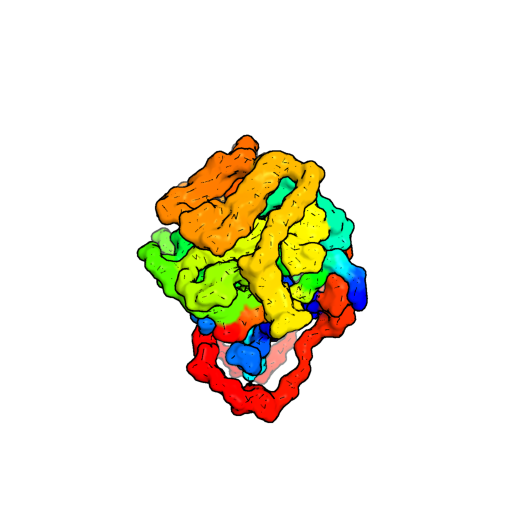52 24.280 106.736 1.00 55.40 582 PHE B N 1
ATOM 4958 C CA . PHE B 1 335 ? 53.468 24.725 106.203 1.00 54.01 582 PHE B CA 1
ATOM 4959 C C . PHE B 1 335 ? 52.681 25.491 107.258 1.00 53.36 582 PHE B C 1
ATOM 4960 O O . PHE B 1 335 ? 51.826 26.317 106.922 1.00 52.96 582 PHE B O 1
ATOM 4968 N N . GLU B 1 336 ? 52.956 25.209 108.532 1.00 53.10 583 GLU B N 1
ATOM 4969 C CA . GLU B 1 336 ? 52.265 25.834 109.654 1.00 52.91 583 GLU B CA 1
ATOM 4970 C C . GLU B 1 336 ? 52.415 27.350 109.641 1.00 54.27 583 GLU B C 1
ATOM 4971 O O . GLU B 1 336 ? 53.523 27.881 109.520 1.00 56.18 583 GLU B O 1
ATOM 4977 N N . TYR B 1 337 ? 51.284 28.041 109.757 1.00 52.59 584 TYR B N 1
ATOM 4978 C CA . TYR B 1 337 ? 51.235 29.493 109.686 1.00 53.96 584 TYR B CA 1
ATOM 4979 C C . TYR B 1 337 ? 49.981 29.970 110.403 1.00 53.30 584 TYR B C 1
ATOM 4980 O O . TYR B 1 337 ? 48.945 29.303 110.358 1.00 51.92 584 TYR B O 1
ATOM 4989 N N . ILE B 1 338 ? 50.094 31.114 111.076 1.00 57.71 585 ILE B N 1
ATOM 4990 C CA . ILE B 1 338 ? 48.966 31.767 111.734 1.00 57.57 585 ILE B CA 1
ATOM 4991 C C . ILE B 1 338 ? 49.074 33.259 111.448 1.00 59.27 585 ILE B C 1
ATOM 4992 O O . ILE B 1 338 ? 50.055 33.899 111.842 1.00 60.91 585 ILE B O 1
ATOM 4994 N N . ASN B 1 339 ? 48.073 33.809 110.767 1.00 55.94 586 ASN B N 1
ATOM 4995 C CA . ASN B 1 339 ? 48.100 35.215 110.393 1.00 57.91 586 ASN B CA 1
ATOM 4996 C C . ASN B 1 339 ? 48.127 36.118 111.623 1.00 58.81 586 ASN B C 1
ATOM 4997 O O . ASN B 1 339 ? 47.260 35.992 112.499 1.00 58.08 586 ASN B O 1
ATOM 5002 N N . PRO B 1 340 ? 49.121 37.053 111.732 1.00 61.18 587 PRO B N 1
ATOM 5003 C CA . PRO B 1 340 ? 49.131 38.047 112.825 1.00 62.36 587 PRO B CA 1
ATOM 5004 C C . PRO B 1 340 ? 48.438 39.333 112.383 1.00 63.65 587 PRO B C 1
ATOM 5005 O O . PRO B 1 340 ? 49.070 40.363 112.108 1.00 65.76 587 PRO B O 1
ATOM 5009 N N . LEU B 1 341 ? 47.109 39.274 112.294 1.00 76.17 588 LEU B N 1
ATOM 5010 C CA . LEU B 1 341 ? 46.292 40.395 111.820 1.00 76.17 588 LEU B CA 1
ATOM 5011 C C . LEU B 1 341 ? 46.595 41.707 112.541 1.00 76.17 588 LEU B C 1
ATOM 5012 O O . LEU B 1 341 ? 46.306 42.788 112.026 1.00 76.17 588 LEU B O 1
ATOM 5017 N N . ARG C 2 2 ? 21.920 6.075 31.051 1.00 61.34 2 ARG F N 1
ATOM 5018 C CA . ARG C 2 2 ? 21.313 7.401 31.114 1.00 62.21 2 ARG F CA 1
ATOM 5019 C C . ARG C 2 2 ? 21.501 8.157 29.800 1.00 62.31 2 ARG F C 1
ATOM 5020 O O . ARG C 2 2 ? 22.359 7.806 28.989 1.00 61.44 2 ARG F O 1
ATOM 5022 N N . MET C 2 3 ? 20.686 9.192 29.593 1.00 57.42 3 MET F N 1
ATOM 5023 C CA . MET C 2 3 ? 20.759 10.032 28.400 1.00 57.80 3 MET F CA 1
ATOM 5024 C C . MET C 2 3 ? 20.653 11.484 28.842 1.00 57.78 3 MET F C 1
ATOM 5025 O O . MET C 2 3 ? 19.659 11.869 29.464 1.00 59.73 3 MET F O 1
ATOM 5030 N N . ARG C 2 4 ? 21.663 12.284 28.523 1.00 52.53 4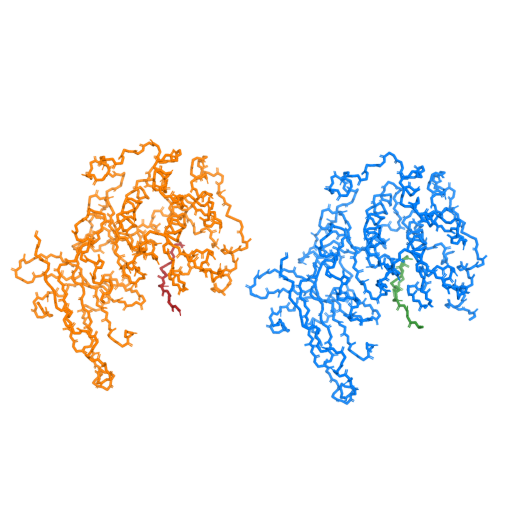 ARG F N 1
ATOM 5031 C CA . ARG C 2 4 ? 21.782 13.643 29.029 1.00 52.05 4 ARG F CA 1
ATOM 5032 C C . ARG C 2 4 ? 22.312 14.551 27.930 1.00 51.11 4 ARG F C 1
ATOM 5033 O O . ARG C 2 4 ? 22.872 14.072 26.938 1.00 50.41 4 ARG F O 1
ATOM 5035 N N . PRO C 2 5 ? 22.139 15.884 28.073 1.00 48.17 5 PRO F N 1
ATOM 5036 C CA . PRO C 2 5 ? 22.675 16.810 27.063 1.00 46.88 5 PRO F CA 1
ATOM 5037 C C . PRO C 2 5 ? 24.194 16.865 27.069 1.00 46.01 5 PRO F C 1
ATOM 5038 O O . PRO C 2 5 ? 24.835 16.744 26.020 1.00 45.85 5 PRO F O 1
ATOM 5042 N N . PHE C 2 6 ? 24.778 17.063 28.247 1.00 40.50 6 PHE F N 1
ATOM 5043 C CA . PHE C 2 6 ? 26.223 17.073 28.424 1.00 40.07 6 PHE F CA 1
ATOM 5044 C C . PHE C 2 6 ? 26.630 15.826 29.197 1.00 40.00 6 PHE F C 1
ATOM 5045 O O . PHE C 2 6 ? 26.018 15.499 30.219 1.00 40.37 6 PHE F O 1
ATOM 5053 N N . LYS C 2 7 ? 27.658 15.135 28.712 1.00 38.78 7 LYS F N 1
ATOM 5054 C CA . LYS C 2 7 ? 28.103 13.877 29.295 1.00 38.87 7 LYS F CA 1
ATOM 5055 C C . LYS C 2 7 ? 29.424 14.068 30.028 1.00 38.82 7 LYS F C 1
ATOM 5056 O O . LYS C 2 7 ? 30.317 14.776 29.551 1.00 38.66 7 LYS F O 1
ATOM 5058 N N . ARG C 2 8 ? 29.542 13.426 31.187 1.00 38.71 8 ARG F N 1
ATOM 5059 C CA . ARG C 2 8 ? 30.758 13.501 31.988 1.00 38.94 8 ARG F CA 1
ATOM 5060 C C . ARG C 2 8 ? 31.900 12.796 31.268 1.00 38.82 8 ARG F C 1
ATOM 5061 O O . ARG C 2 8 ? 31.803 11.605 30.954 1.00 38.94 8 ARG F O 1
ATOM 5069 N N . GLN C 2 9 ? 32.980 13.525 31.008 1.00 38.60 9 GLN F N 1
ATOM 5070 C CA . GLN C 2 9 ? 34.148 12.984 30.326 1.00 38.71 9 GLN F CA 1
ATOM 5071 C C . GLN C 2 9 ? 35.339 12.973 31.273 1.00 39.31 9 GLN F C 1
ATOM 5072 O O . GLN C 2 9 ? 35.610 13.971 31.951 1.00 39.62 9 GLN F O 1
ATOM 5078 N N . GLY C 2 10 ? 36.044 11.848 31.316 1.00 39.67 10 GLY F N 1
ATOM 5079 C CA . GLY C 2 10 ? 37.251 11.744 32.106 1.00 40.45 10 GLY F CA 1
ATOM 5080 C C . GLY C 2 10 ? 38.473 12.203 31.331 1.00 40.76 10 GLY F C 1
ATOM 5081 O O . GLY C 2 10 ? 38.567 12.028 30.119 1.00 40.53 10 GLY F O 1
ATOM 5082 N N . SER C 2 11 ? 39.413 12.804 32.053 1.00 41.54 11 SER F N 1
ATOM 5083 C CA . SER C 2 11 ? 40.630 13.297 31.429 1.00 42.18 11 SER F CA 1
ATOM 5084 C C . SER C 2 11 ? 41.541 12.139 31.039 1.00 42.72 11 SER F C 1
ATOM 5085 O O . SER C 2 11 ? 41.550 11.082 31.675 1.00 42.97 11 SER F O 1
ATOM 5088 N N . VAL C 2 12 ? 42.310 12.347 29.974 1.00 43.10 12 VAL F N 1
ATOM 5089 C CA . VAL C 2 12 ? 43.223 11.339 29.452 1.00 43.83 12 VAL F CA 1
ATOM 5090 C C . VAL C 2 12 ? 44.633 11.911 29.473 1.00 45.15 12 VAL F C 1
ATOM 5091 O O . VAL C 2 12 ? 44.831 13.124 29.354 1.00 45.41 12 VAL F O 1
ATOM 5095 N N . ARG C 2 13 ? 45.617 11.030 29.638 1.00 47.28 13 ARG F N 1
ATOM 5096 C CA . ARG C 2 13 ? 47.018 11.438 29.676 1.00 48.84 13 ARG F CA 1
ATOM 5097 C C . ARG C 2 13 ? 47.861 10.299 29.125 1.00 49.80 13 ARG F C 1
ATOM 5098 O O . ARG C 2 13 ? 47.795 9.177 29.639 1.00 49.89 13 ARG F O 1
ATOM 5106 N N . ARG C 2 14 ? 48.645 10.585 28.089 1.00 58.31 14 ARG F N 1
ATOM 5107 C CA . ARG C 2 14 ? 49.453 9.560 27.432 1.00 59.46 14 ARG F CA 1
ATOM 5108 C C . ARG C 2 14 ? 50.638 10.169 26.689 1.00 61.11 14 ARG F C 1
ATOM 5109 O O . ARG C 2 14 ? 51.468 10.860 27.280 1.00 62.24 14 ARG F O 1
ATOM 5117 N N . PRO D 2 5 ? 22.154 25.737 82.160 1.00 47.34 5 PRO G N 1
ATOM 5118 C CA . PRO D 2 5 ? 22.607 27.106 82.413 1.00 46.18 5 PRO G CA 1
ATOM 5119 C C . PRO D 2 5 ? 24.127 27.229 82.357 1.00 45.64 5 PRO G C 1
ATOM 5120 O O . PRO D 2 5 ? 24.731 27.035 81.300 1.00 45.03 5 PRO G O 1
ATOM 5124 N N . PHE D 2 6 ? 24.733 27.555 83.495 1.00 45.82 6 PHE G N 1
ATOM 5125 C CA . PHE D 2 6 ? 26.181 27.575 83.650 1.00 45.61 6 PHE G CA 1
ATOM 5126 C C . PHE D 2 6 ? 26.582 26.361 84.477 1.00 46.85 6 PHE G C 1
ATOM 5127 O O . PHE D 2 6 ? 26.078 26.171 85.589 1.00 48.15 6 PHE G O 1
ATOM 5135 N N . LYS D 2 7 ? 27.476 25.542 83.933 1.00 40.73 7 LYS G N 1
ATOM 5136 C CA . LYS D 2 7 ? 27.904 24.312 84.584 1.00 42.17 7 LYS G CA 1
ATOM 5137 C C . LYS D 2 7 ? 29.254 24.513 85.259 1.00 42.56 7 LYS G C 1
ATOM 5138 O O . LYS D 2 7 ? 30.159 25.134 84.692 1.00 41.77 7 LYS G O 1
ATOM 5140 N N . ARG D 2 8 ? 29.383 23.983 86.474 1.00 39.82 8 ARG G N 1
ATOM 5141 C CA . ARG D 2 8 ? 30.628 24.101 87.221 1.00 40.57 8 ARG G CA 1
ATOM 5142 C C . ARG D 2 8 ? 31.741 23.331 86.521 1.00 40.59 8 ARG G C 1
ATOM 5143 O O . ARG D 2 8 ? 31.579 22.155 86.182 1.00 41.14 8 ARG G O 1
ATOM 5151 N N . GLN D 2 9 ? 32.869 23.999 86.299 1.00 48.81 9 GLN G N 1
ATOM 5152 C CA . GLN D 2 9 ? 34.013 23.419 85.614 1.00 49.10 9 GLN G CA 1
ATOM 5153 C C . GLN D 2 9 ? 35.192 23.289 86.570 1.00 50.58 9 GLN G C 1
ATOM 5154 O O . GLN D 2 9 ? 35.306 24.031 87.551 1.00 51.16 9 GLN G O 1
ATOM 5160 N N . GLY D 2 10 ? 36.069 22.338 86.273 1.00 48.54 10 GLY G N 1
ATOM 5161 C CA . GLY D 2 10 ? 37.261 22.087 87.070 1.00 50.15 10 GLY G CA 1
ATOM 5162 C C . GLY D 2 10 ? 38.502 22.581 86.347 1.00 50.41 10 GLY G C 1
ATOM 5163 O O . GLY D 2 10 ? 38.602 22.471 85.122 1.00 49.78 10 GLY G O 1
ATOM 5164 N N . SER D 2 11 ? 39.444 23.121 87.115 1.00 44.46 11 SER G N 1
ATOM 5165 C CA . SER D 2 11 ? 40.669 23.652 86.540 1.00 45.28 11 SER G CA 1
ATOM 5166 C C . SER D 2 11 ? 41.563 22.522 86.033 1.00 46.39 11 SER G C 1
ATOM 5167 O O . SER D 2 11 ? 41.463 21.369 86.460 1.00 46.94 11 SER G O 1
ATOM 5170 N N . VAL D 2 12 ? 42.445 22.872 85.099 1.00 46.84 12 VAL G N 1
ATOM 5171 C CA . VAL D 2 12 ? 43.343 21.923 84.455 1.00 48.15 12 VAL G CA 1
ATOM 5172 C C . VAL D 2 12 ? 44.754 22.489 84.503 1.00 50.25 12 VAL G C 1
ATOM 5173 O O . VAL D 2 12 ? 44.954 23.707 84.481 1.00 50.43 12 VAL G O 1
ATOM 5177 N N . ARG D 2 13 ? 45.739 21.596 84.580 1.00 51.15 13 ARG G N 1
ATOM 5178 C CA . ARG D 2 13 ? 47.142 21.979 84.587 1.00 53.64 13 ARG G CA 1
ATOM 5179 C C . ARG D 2 13 ? 47.933 20.977 83.760 1.00 55.17 13 ARG G C 1
ATOM 5180 O O . ARG D 2 13 ? 47.690 19.769 83.837 1.00 55.04 13 ARG G O 1
ATOM 5188 N N . ARG D 2 14 ? 48.876 21.480 82.969 1.00 55.82 14 ARG G N 1
ATOM 5189 C CA . ARG D 2 14 ? 49.690 20.621 82.115 1.00 57.73 14 ARG G CA 1
ATOM 5190 C C . ARG D 2 14 ? 51.079 21.211 81.888 1.00 60.85 14 ARG G C 1
ATOM 5191 O O . ARG D 2 14 ? 52.057 20.481 81.720 1.00 63.30 14 ARG G O 1
#

B-factor: mean 43.89, std 8.71, range [22.06, 85.96]

Sequence (665 aa):
SLGLQDFDLLRVIGRGSYAKVLLVRLKKTDRIYAMKVVKKELVWVQTEKHVFEQASNHPFLVGLHSCFQTESRLFFVIEYVNGGDLMFHMQRQRKLPEEHARFYSAEISLALNYLHERGIIYRDLKLDNNVLLDSEGHIKLTDYGMCKEGLRPGDTTSFCGTPNYIAPEILRGEDYGFSVDWWALGVLMFEMMAGRSPFDIQNTEDYLFQVILEKQIRIPRSLSVKAASVLKSFLNKDPKERLGCHPQTGFADIQGHPFFRNVDWDMMEQKQVVPPFKPNISGEFGLDNFDSQFTNEPVQLPDDDDIVRKIDQSEFEGFEYINPLLGLQDFDLLRVIGRGSYAKVLLVRLKKTDRIYAMKVVKKELVQTEKHVFEQASNHPFLVGLHSCFQTESRLFFVIEYVNGGDLMFHMQRQRKLPEEHARFYSAEISLALNYLHERGIIYRDLKLDNVLLDSEGHIKLTDYGMCKEGLRPGDTTSFCGTPNYIAPEILRGEDYGFSVDWWALGVLMFEMMAGRSPFDTEDYLFQVILEKQIRIPRSLSVKAASVLKSFLNKDPKERLGCHPQTGFADIQGHPFFRNVDWDMMEQKQVVPPFKPNISGEFGLDNFDSQFTNEPVQLPDDDDIVRKIDQSEFEGFEYINPLRMRPFKRQGSVRRPFKRQGSVRR

Secondary structure (DSSP, 8-state):
---GGGEEEEEEEEE-SSEEEEEEEETTT--EEEEEEEETTT---SHHHHHHHHHTSSTTBPPEEEEEE-SSEEEEEE---TT-BTTH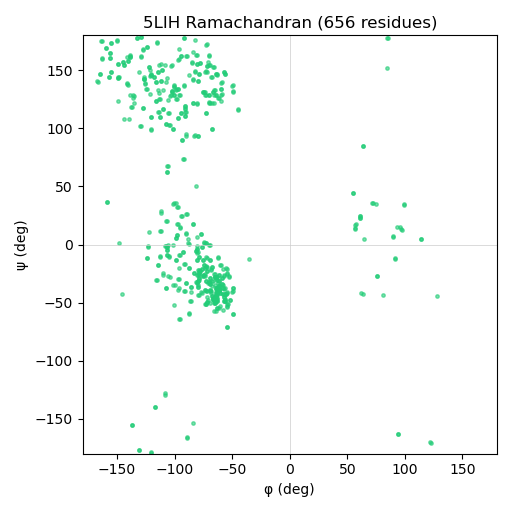HHHTT-S--HHHHHHHHHHHHHHHHHHHTTT-B----SSTTEEE-TTS-EEE---SS-B----TT--B--EE-TTT--HHHHTT--B-THHHHHHHHHHHHHHHHSS-TTT---SHHHHHHHHHHSPP---TTS-HHHHHHHHHHS-S-TTTSTT-STTTHHHHHHHSGGG-S--HHHHHTT-SPPS------SGGGGGGS-TTTTTS-S-----TTTGGG--GGGSTT--EE---/--GGGEEEEEEEEE-SSEEEEEEEETTT--EEEEEEEETTT--HHHHHHHHHTTSTTBPPEEEEEE-SSEEEEEE---TT-BTTHHHHTT-S--HHHHHHHHHHHHHHHHHHHTTT-B----SGGGEEE-TTS-EEE---SS-B----TT--B--EE-TTT--HHHHTT--B-THHHHHHHHHHHHHHHHSS-TT--HHHHHHHHHHSPP---TTS-HHHHHHHHHHS-S-TTTSTT-STTTHHHHHHHSGGGGS--HHHHHTT-SPPS------SGGGGGGS-TTTTTS-S-----TTTGGG--GGGSTT--EE---/---SS-----EE-/-------EE-